Protein AF-0000000085127446 (afdb_homodimer)

Sequence (452 aa):
MQIQPFLLDDGLALGTVYGTLLNQQATVQRLSPQFDSAPYKAAPRAPVLYLKPRNTWARDGAAVAVPADPGEVRVDASIGLVIGRSATRVSEATALDHVAGWLIASDLTLPHENYYRPAIRQRCRDGFCPLGALVRGTGFDAQAATLTVSINGEQVWQRGFADLVRSPARLLADVTEFMTLSPGDVLLLGPGEGAPLARPGDRVVIEVPGLGRLTHSVVAEQGAAAMQIQPFLLDDGLALGTVYGTLLNQQATVQRLSPQFDSAPYKAAPRAPVLYLKPRNTWARDGAAVAVPADPGEVRVDASIGLVIGRSATRVSEATALDHVAGWLIASDLTLPHENYYRPAIRQRCRDGFCPLGALVRGTGFDAQAATLTVSINGEQVWQRGFADLVRSPARLLADVTEFMTLSPGDVLLLGPGEGAPLARPGDRVVIEVPGLGRLTHSVVAEQGAAA

Secondary structure (DSSP, 8-state):
-PPPP-B-TTSPBP--EEEEES-BHHHHHHHHHHHTSTT--S--SS-EEEEE-GGGEE-TTEEEEE-TTT--EEEEEEEEEEE-S-BSS--HHHHGGGEEEEEEEEEEE---S-SS---HHHH-STT-EEB---EESS---GGG-EEEEEETTEEEEEEESTTBSS-HHHHHHHHHTTS-B-TT-EEE----TTPPEE-TT-EEEEEETTTEEEEEEEEE------/-PPPP-B-TTSPBP--EEEEES-BHHHHHHHHHHHTSTT--S--SS-EEEEE-GGGEE-TTEEEEE-TTT--EE--EEEEEEE-S-BSS--HHHHGGGEEEEEEEE--B-----SS---HHHH-STT-EEB---EESS---GGG-EEEEEETTEEEEEEESTTBSS-HHHHHHHHHTTS-B-TT-EEE----TTPPEE-TT-EEEEEETTTEEEEEEEEE------

Foldseek 3Di:
DDDDFDAFPVGFGADKEKAWFPFFPVVCVVCVVVLVDPPRNDDDPATQIDTADPQQEDEFAAEAADEVVVQKKFFQKFKKFFFAAKFALDALVCLCVRTFFMWIKRQIFADDDDRRDDDCVTRHHGNNIYIYHGDGDDPDQQQAKKKWKDKPRHTDDIDHNVRTNAGPSRNSNRVNHVPMDHGNYIYTSHGDPPGDMAGAPIKMWMDIVVHGIGIYGYHHDPPPPD/DDDDFDAFPVGFGADKEKAWFPFFPVVCVVCVVVLVDPPRNDDDPATQMDTADPQQEDEFAAEAADEVVVQKKFFQKFKKFFFAAKFALDALVCLCVRTQFMWIKRQIFDDDDDRRDDDCVTRHHGNNIYIYHGDGDDPDQQQAKKKWKDKPRHTDDIDHNVRTPAGPSRNSNRVNHVPMDHGNYIYTSHGDPPGDMAGAPIKMWMQIVVHGIGIYGYHHDPPPPD

pLDDT: mean 90.89, std 13.37, range [25.84, 98.94]

Organism: Delftia acidovorans (strain DSM 14801 / SPH-1) (NCBI:txid398578)

Structure (mmCIF, N/CA/C/O backbone):
data_AF-0000000085127446-model_v1
#
loop_
_entity.id
_entity.type
_entity.pdbx_description
1 polymer '4-hydroxyphenylacetate degradation bifunctional isomerase/decarboxylase, HpaG1 subunit'
#
loop_
_atom_site.group_PDB
_atom_site.id
_atom_site.type_symbol
_atom_site.label_atom_id
_atom_site.label_alt_id
_atom_site.label_comp_id
_atom_site.label_asym_id
_atom_site.label_entity_id
_atom_site.label_seq_id
_atom_site.pdbx_PDB_ins_code
_atom_site.Cartn_x
_atom_site.Cartn_y
_atom_site.Cartn_z
_atom_site.occupancy
_atom_site.B_iso_or_equiv
_atom_site.auth_seq_id
_atom_site.auth_comp_id
_atom_site.auth_asym_id
_atom_site.auth_atom_id
_atom_site.pdbx_PDB_model_num
ATOM 1 N N . MET A 1 1 ? 8.047 15.164 -15.648 1 55.81 1 MET A N 1
ATOM 2 C CA . MET A 1 1 ? 8.055 13.781 -16.125 1 55.81 1 MET A CA 1
ATOM 3 C C . MET A 1 1 ? 6.898 12.992 -15.531 1 55.81 1 MET A C 1
ATOM 5 O O . MET A 1 1 ? 6.598 13.117 -14.344 1 55.81 1 MET A O 1
ATOM 9 N N . GLN A 1 2 ? 5.988 12.484 -16.359 1 65.06 2 GLN A N 1
ATOM 10 C CA . GLN A 1 2 ? 4.754 11.805 -15.984 1 65.06 2 GLN A CA 1
ATOM 11 C C . GLN A 1 2 ? 5 10.32 -15.734 1 65.06 2 GLN A C 1
ATOM 13 O O . GLN A 1 2 ? 5.93 9.734 -16.297 1 65.06 2 GLN A O 1
ATOM 18 N N . ILE A 1 3 ? 4.348 9.805 -14.727 1 73.62 3 ILE A N 1
ATOM 19 C CA . ILE A 1 3 ? 4.43 8.375 -14.445 1 73.62 3 ILE A CA 1
ATOM 20 C C . ILE A 1 3 ? 3.855 7.59 -15.625 1 73.62 3 ILE A C 1
ATOM 22 O O . ILE A 1 3 ? 2.74 7.859 -16.078 1 73.62 3 ILE A O 1
ATOM 26 N N . GLN A 1 4 ? 4.695 6.75 -16.25 1 82.19 4 GLN A N 1
ATOM 27 C CA . GLN A 1 4 ? 4.195 5.879 -17.312 1 82.19 4 GLN A CA 1
ATOM 28 C C . GLN A 1 4 ? 3.355 4.742 -16.734 1 82.19 4 GLN A C 1
ATOM 30 O O . GLN A 1 4 ? 3.785 4.047 -15.812 1 82.19 4 GLN A O 1
ATOM 35 N N . PRO A 1 5 ? 2.227 4.617 -17.328 1 86.88 5 PRO A N 1
ATOM 36 C CA . PRO A 1 5 ? 1.384 3.523 -16.844 1 86.88 5 PRO A CA 1
ATOM 37 C C . PRO A 1 5 ? 2.004 2.148 -17.078 1 86.88 5 PRO A C 1
ATOM 39 O O . PRO A 1 5 ? 2.74 1.955 -18.047 1 86.88 5 PRO A O 1
ATOM 42 N N . PHE A 1 6 ? 1.769 1.246 -16.141 1 90.75 6 PHE A N 1
ATOM 43 C CA . PHE A 1 6 ? 2.072 -0.166 -16.328 1 90.75 6 PHE A CA 1
ATOM 44 C C . PHE A 1 6 ? 0.926 -0.871 -17.047 1 90.75 6 PHE A C 1
ATOM 46 O O . PHE A 1 6 ? -0.157 -1.034 -16.484 1 90.75 6 PHE A O 1
ATOM 53 N N . LEU A 1 7 ? 1.191 -1.305 -18.219 1 91.75 7 LEU A N 1
ATOM 54 C CA . LEU A 1 7 ? 0.145 -1.927 -19.031 1 91.75 7 LEU A CA 1
ATOM 55 C C . LEU A 1 7 ? 0.306 -3.443 -19.047 1 91.75 7 LEU A C 1
ATOM 57 O O . LEU A 1 7 ? 1.405 -3.951 -19.281 1 91.75 7 LEU A O 1
ATOM 61 N N . LEU A 1 8 ? -0.772 -4.098 -18.781 1 90.44 8 LEU A N 1
ATOM 62 C CA . LEU A 1 8 ? -0.782 -5.535 -19.031 1 90.44 8 LEU A CA 1
ATOM 63 C C . LEU A 1 8 ? -0.752 -5.832 -20.531 1 90.44 8 LEU A C 1
ATOM 65 O O . LEU A 1 8 ? -0.808 -4.91 -21.344 1 90.44 8 LEU A O 1
ATOM 69 N N . ASP A 1 9 ? -0.636 -7.094 -20.812 1 87.94 9 ASP A N 1
ATOM 70 C CA . ASP A 1 9 ? -0.436 -7.492 -22.203 1 87.94 9 ASP A CA 1
ATOM 71 C C . ASP A 1 9 ? -1.621 -7.074 -23.078 1 87.94 9 ASP A C 1
ATOM 73 O O . ASP A 1 9 ? -1.465 -6.828 -24.281 1 87.94 9 ASP A O 1
ATOM 77 N N . ASP A 1 10 ? -2.73 -6.879 -22.531 1 86.25 10 ASP A N 1
ATOM 78 C CA . ASP A 1 10 ? -3.924 -6.547 -23.312 1 86.25 10 ASP A CA 1
ATOM 79 C C . ASP A 1 10 ? -4.164 -5.039 -23.328 1 86.25 10 ASP A C 1
ATOM 81 O O . ASP A 1 10 ? -5.16 -4.57 -23.891 1 86.25 10 ASP A O 1
ATOM 85 N N . GLY A 1 11 ? -3.328 -4.387 -22.641 1 88.5 11 GLY A N 1
ATOM 86 C CA . GLY A 1 11 ? -3.406 -2.934 -22.703 1 88.5 11 GLY A CA 1
ATOM 87 C C . GLY A 1 11 ? -4.055 -2.318 -21.469 1 88.5 11 GLY A C 1
ATOM 88 O O . GLY A 1 11 ? -4.094 -1.094 -21.344 1 88.5 11 GLY A O 1
ATOM 89 N N . LEU A 1 12 ? -4.539 -3.156 -20.609 1 90 12 LEU A N 1
ATOM 90 C CA . LEU A 1 12 ? -5.133 -2.621 -19.391 1 90 12 LEU A CA 1
ATOM 91 C C . LEU A 1 12 ? -4.055 -2.062 -18.469 1 90 12 LEU A C 1
ATOM 93 O O . LEU A 1 12 ? -3.062 -2.736 -18.188 1 90 12 LEU A O 1
ATOM 97 N N . ALA A 1 13 ? -4.32 -0.822 -18.047 1 92.75 13 ALA A N 1
ATOM 98 C CA . ALA A 1 13 ? -3.4 -0.21 -17.094 1 92.75 13 ALA A CA 1
ATOM 99 C C . ALA A 1 13 ? -3.629 -0.755 -15.688 1 92.75 13 ALA A C 1
ATOM 101 O O . ALA A 1 13 ? -4.762 -0.789 -15.203 1 92.75 13 ALA A O 1
ATOM 102 N N . LEU A 1 14 ? -2.525 -1.101 -15.094 1 94.06 14 LEU A N 1
ATOM 103 C CA . LEU A 1 14 ? -2.627 -1.613 -13.734 1 94.06 14 LEU A CA 1
ATOM 104 C C . LEU A 1 14 ? -2.877 -0.48 -12.742 1 94.06 14 LEU A C 1
ATOM 106 O O . LEU A 1 14 ? -2.377 0.632 -12.922 1 94.06 14 LEU A O 1
ATOM 110 N N . GLY A 1 15 ? -3.699 -0.785 -11.82 1 92.56 15 GLY A N 1
ATOM 111 C CA . GLY A 1 15 ? -3.855 0.059 -10.641 1 92.56 15 GLY A CA 1
ATOM 112 C C . GLY A 1 15 ? -3.076 -0.44 -9.438 1 92.56 15 GLY A C 1
ATOM 113 O O . GLY A 1 15 ? -1.888 -0.75 -9.555 1 92.56 15 GLY A O 1
ATOM 114 N N . THR A 1 16 ? -3.734 -0.628 -8.352 1 94.12 16 THR A N 1
ATOM 115 C CA . THR A 1 16 ? -3.094 -1.15 -7.152 1 94.12 16 THR A CA 1
ATOM 116 C C . THR A 1 16 ? -3.24 -2.668 -7.078 1 94.12 16 THR A C 1
ATOM 118 O O . THR A 1 16 ? -4.277 -3.215 -7.453 1 94.12 16 THR A O 1
ATOM 121 N N . VAL A 1 17 ? -2.174 -3.328 -6.648 1 9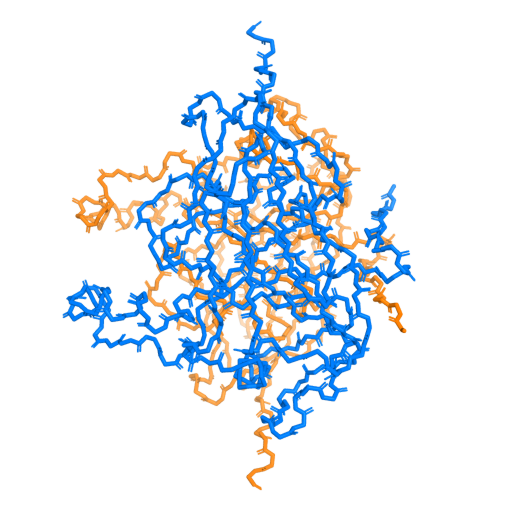7.75 17 VAL A N 1
ATOM 122 C CA . VAL A 1 17 ? -2.252 -4.758 -6.363 1 97.75 17 VAL A CA 1
ATOM 123 C C . VAL A 1 17 ? -2.428 -4.973 -4.859 1 97.75 17 VAL A C 1
ATOM 125 O O . VAL A 1 17 ? -1.6 -4.531 -4.062 1 97.75 17 VAL A O 1
ATOM 128 N N . TYR A 1 18 ? -3.523 -5.633 -4.535 1 97.44 18 TYR A N 1
ATOM 129 C CA . TYR A 1 18 ? -3.838 -5.977 -3.15 1 97.44 18 TYR A CA 1
ATOM 130 C C . TYR A 1 18 ? -3.588 -7.453 -2.885 1 97.44 18 TYR A C 1
ATOM 132 O O . TYR A 1 18 ? -4.066 -8.312 -3.627 1 97.44 18 TYR A O 1
ATOM 140 N N . GLY A 1 19 ? -2.824 -7.695 -1.856 1 96 19 GLY A N 1
ATOM 141 C CA . GLY A 1 19 ? -2.703 -9.062 -1.367 1 96 19 GLY A CA 1
ATOM 142 C C . GLY A 1 19 ? -3.623 -9.359 -0.199 1 96 19 GLY A C 1
ATOM 143 O O . GLY A 1 19 ? -4.008 -8.453 0.543 1 96 19 GLY A O 1
ATOM 144 N N . THR A 1 20 ? -3.959 -10.633 -0.063 1 94.69 20 THR A N 1
ATOM 145 C CA . THR A 1 20 ? -4.797 -11.094 1.039 1 94.69 20 THR A CA 1
ATOM 146 C C . THR A 1 20 ? -4.074 -12.164 1.856 1 94.69 20 THR A C 1
ATOM 148 O O . THR A 1 20 ? -3.658 -13.188 1.315 1 94.69 20 THR A O 1
ATOM 151 N N . LEU A 1 21 ? -4 -11.891 3.143 1 91.38 21 LEU A N 1
ATOM 152 C CA . LEU A 1 21 ? -3.398 -12.867 4.039 1 91.38 21 LEU A CA 1
ATOM 153 C C . LEU A 1 21 ? -4.469 -13.734 4.695 1 91.38 21 LEU A C 1
ATOM 155 O O . LEU A 1 21 ? -5.629 -13.32 4.793 1 91.38 21 LEU A O 1
ATOM 159 N N . LEU A 1 22 ? -4.043 -14.938 5.074 1 90.44 22 LEU A N 1
ATOM 160 C CA . LEU A 1 22 ? -4.875 -15.836 5.875 1 90.44 22 LEU A CA 1
ATOM 161 C C . LEU A 1 22 ? -6.156 -16.188 5.133 1 90.44 22 LEU A C 1
ATOM 163 O O . LEU A 1 22 ? -7.23 -16.266 5.738 1 90.44 22 LEU A O 1
ATOM 167 N N . ASN A 1 23 ? -6.066 -16.312 3.809 1 94.5 23 ASN A N 1
ATOM 168 C CA . ASN A 1 23 ? -7.234 -16.703 3.027 1 94.5 23 ASN A CA 1
ATOM 169 C C . ASN A 1 23 ? -7.188 -18.188 2.643 1 94.5 23 ASN A C 1
ATOM 171 O O . ASN A 1 23 ? -7.742 -18.578 1.615 1 94.5 23 ASN A O 1
ATOM 175 N N . GLN A 1 24 ? -6.41 -18.938 3.291 1 93.75 24 GLN A N 1
ATOM 176 C CA . GLN A 1 24 ? -6.371 -20.391 3.15 1 93.75 24 GLN A CA 1
ATOM 177 C C . GLN A 1 24 ? -6.73 -21.078 4.461 1 93.75 24 GLN A C 1
ATOM 179 O O . GLN A 1 24 ? -6.098 -20.828 5.492 1 93.75 24 GLN A O 1
ATOM 184 N N . GLN A 1 25 ? -7.66 -21.922 4.383 1 92.25 25 GLN A N 1
ATOM 185 C CA . GLN A 1 25 ? -8.164 -22.578 5.582 1 92.25 25 GLN A CA 1
ATOM 186 C C . GLN A 1 25 ? -7.055 -23.328 6.312 1 92.25 25 GLN A C 1
ATOM 188 O O . GLN A 1 25 ? -6.957 -23.266 7.539 1 92.25 25 GLN A O 1
ATOM 193 N N . ALA A 1 26 ? -6.273 -24 5.566 1 88.56 26 ALA A N 1
ATOM 194 C CA . ALA A 1 26 ? -5.18 -24.75 6.168 1 88.56 26 ALA A CA 1
ATOM 195 C C . ALA A 1 26 ? -4.25 -23.828 6.957 1 88.56 26 ALA A C 1
ATOM 197 O O . ALA A 1 26 ? -3.793 -24.188 8.047 1 88.56 26 ALA A O 1
ATOM 198 N N . THR A 1 27 ? -3.967 -22.656 6.406 1 86.19 27 THR A N 1
ATOM 199 C CA . THR A 1 27 ? -3.105 -21.688 7.078 1 86.19 27 THR A CA 1
ATOM 200 C C . THR A 1 27 ? -3.75 -21.203 8.367 1 86.19 27 THR A C 1
ATOM 202 O O . THR A 1 27 ? -3.092 -21.125 9.406 1 86.19 27 THR A O 1
ATOM 205 N N . VAL A 1 28 ? -4.977 -20.844 8.281 1 84.94 28 VAL A N 1
ATOM 206 C CA . VAL A 1 28 ? -5.707 -20.344 9.438 1 84.94 28 VAL A CA 1
ATOM 207 C C . VAL A 1 28 ? -5.742 -21.406 10.531 1 84.94 28 VAL A C 1
ATOM 209 O O . VAL A 1 28 ? -5.535 -21.109 11.711 1 84.94 28 VAL A O 1
ATOM 212 N N . GLN A 1 29 ? -5.969 -22.641 10.109 1 84.69 29 GLN A N 1
ATOM 213 C CA . GLN A 1 29 ? -6.016 -23.75 11.055 1 84.69 29 GLN A CA 1
ATOM 214 C C . GLN A 1 29 ? -4.664 -23.953 11.734 1 84.69 29 GLN A C 1
ATOM 216 O O . GLN A 1 29 ? -4.598 -24.156 12.945 1 84.69 29 GLN A O 1
ATOM 221 N N . ARG A 1 30 ? -3.67 -23.859 10.992 1 82.5 30 ARG A N 1
ATOM 222 C CA . ARG A 1 30 ? -2.32 -24.031 11.516 1 82.5 30 ARG A CA 1
ATOM 223 C C . ARG A 1 30 ? -1.979 -22.938 12.531 1 82.5 30 ARG A C 1
ATOM 225 O O . ARG A 1 30 ? -1.354 -23.219 13.555 1 82.5 30 ARG A O 1
ATOM 232 N N . LEU A 1 31 ? -2.434 -21.75 12.258 1 78 31 LEU A N 1
ATOM 233 C CA . LEU A 1 31 ? -2.062 -20.609 13.078 1 78 31 LEU A CA 1
ATOM 234 C C . LEU A 1 31 ? -3.07 -20.391 14.203 1 78 31 LEU A C 1
ATOM 236 O O . LEU A 1 31 ? -2.861 -19.547 15.078 1 78 31 LEU A O 1
ATOM 240 N N . SER A 1 32 ? -4.078 -21.078 14.164 1 73.5 32 SER A N 1
ATOM 241 C CA . SER A 1 32 ? -5.191 -20.891 15.086 1 73.5 32 SER A CA 1
ATOM 242 C C . SER A 1 32 ? -4.711 -20.859 16.531 1 73.5 32 SER A C 1
ATOM 244 O O . SER A 1 32 ? -5.176 -20.031 17.328 1 73.5 32 SER A O 1
ATOM 246 N N . PRO A 1 33 ? -3.783 -21.703 16.906 1 68.25 33 PRO A N 1
ATOM 247 C CA . PRO A 1 33 ? -3.34 -21.625 18.297 1 68.25 33 PRO A CA 1
ATOM 248 C C . PRO A 1 33 ? -2.699 -20.281 18.641 1 68.25 33 PRO A C 1
ATOM 250 O O . PRO A 1 33 ? -2.736 -19.844 19.797 1 68.25 33 PRO A O 1
ATOM 253 N N . GLN A 1 34 ? -2.189 -19.641 17.656 1 63.84 34 GLN A N 1
ATOM 254 C CA . GLN A 1 34 ? -1.502 -18.375 17.844 1 63.84 34 GLN A CA 1
ATOM 255 C C . GLN A 1 34 ? -2.496 -17.219 17.922 1 63.84 34 GLN A C 1
ATOM 257 O O . GLN A 1 34 ? -2.188 -16.156 18.484 1 63.84 34 GLN A O 1
ATOM 262 N N . PHE A 1 35 ? -3.6 -17.438 17.328 1 60.72 35 PHE A N 1
ATOM 263 C CA . PHE A 1 35 ? -4.637 -16.422 17.375 1 60.72 35 PHE A CA 1
ATOM 264 C C . PHE A 1 35 ? -5.219 -16.297 18.781 1 60.72 35 PHE A C 1
ATOM 266 O O . PHE A 1 35 ? -5.699 -15.227 19.172 1 60.72 35 PHE A O 1
ATOM 273 N N . ASP A 1 36 ? -5.207 -17.297 19.422 1 54.5 36 ASP A N 1
ATOM 274 C CA . ASP A 1 36 ? -5.781 -17.359 20.766 1 54.5 36 ASP A CA 1
ATOM 275 C C . ASP A 1 36 ? -4.859 -16.703 21.797 1 54.5 36 ASP A C 1
ATOM 277 O O . ASP A 1 36 ? -5.246 -16.5 22.938 1 54.5 36 ASP A O 1
ATOM 281 N N . SER A 1 37 ? -3.803 -16.375 21.281 1 50.84 37 SER A N 1
ATOM 282 C CA . SER A 1 37 ? -2.914 -15.688 22.219 1 50.84 37 SER A CA 1
ATOM 283 C C . SER A 1 37 ? -2.889 -14.188 21.953 1 50.84 37 SER A C 1
ATOM 285 O O . SER A 1 37 ? -3.143 -13.742 20.828 1 50.84 37 SER A O 1
ATOM 287 N N . ALA A 1 38 ? -2.947 -13.328 23.016 1 49.53 38 ALA A N 1
ATOM 288 C CA . ALA A 1 38 ? -2.807 -11.883 22.859 1 49.53 38 ALA A CA 1
ATOM 289 C C . ALA A 1 38 ? -1.77 -11.539 21.797 1 49.53 38 ALA A C 1
ATOM 291 O O . ALA A 1 38 ? -0.79 -12.266 21.625 1 49.53 38 ALA A O 1
ATOM 292 N N . PRO A 1 39 ? -1.969 -10.648 21 1 47.19 39 PRO A N 1
ATOM 293 C CA . PRO A 1 39 ? -3.035 -9.641 20.984 1 47.19 39 PRO A CA 1
ATOM 294 C C . PRO A 1 39 ? -4.219 -10.055 20.109 1 47.19 39 PRO A C 1
ATOM 296 O O . PRO A 1 39 ? -5.219 -9.336 20.031 1 47.19 39 PRO A O 1
ATOM 299 N N . TYR A 1 40 ? -4.086 -11.227 19.5 1 51.5 40 TYR A N 1
ATOM 300 C CA . TYR A 1 40 ? -5.191 -11.57 18.609 1 51.5 40 TYR A CA 1
ATOM 301 C C . TYR A 1 40 ? -6.18 -12.508 19.297 1 51.5 40 TYR A C 1
ATOM 303 O O . TYR A 1 40 ? -5.777 -13.422 20.016 1 51.5 40 TYR A O 1
ATOM 311 N N . LYS A 1 41 ? -7.438 -12.172 19.703 1 51.75 41 LYS A N 1
ATOM 312 C CA . LYS A 1 41 ? -8.391 -13.023 20.422 1 51.75 41 LYS A CA 1
ATOM 313 C C . LYS A 1 41 ? -9.227 -13.844 19.438 1 51.75 41 LYS A C 1
ATOM 315 O O . LYS A 1 41 ? -9.914 -14.781 19.844 1 51.75 41 LYS A O 1
ATOM 320 N N . ALA A 1 42 ? -9.25 -13.594 18.297 1 56.62 42 ALA A N 1
ATOM 321 C CA . ALA A 1 42 ? -10.039 -14.32 17.312 1 56.62 42 ALA A CA 1
ATOM 322 C C . ALA A 1 42 ? -9.477 -14.148 15.898 1 56.62 42 ALA A C 1
ATOM 324 O O . ALA A 1 42 ? -8.695 -13.227 15.656 1 56.62 42 ALA A O 1
ATOM 325 N N . ALA A 1 43 ? -9.727 -15.164 15.086 1 61.22 43 ALA A N 1
ATOM 326 C CA . ALA A 1 43 ? -9.414 -14.992 13.672 1 61.22 43 ALA A CA 1
ATOM 327 C C . ALA A 1 43 ? -10.023 -13.703 13.125 1 61.22 43 ALA A C 1
ATOM 329 O O . ALA A 1 43 ? -11.109 -13.297 13.539 1 61.22 43 ALA A O 1
ATOM 330 N N . PRO A 1 44 ? -9.234 -13.117 12.266 1 66.69 44 PRO A N 1
ATOM 331 C CA . PRO A 1 44 ? -9.734 -11.844 11.734 1 66.69 44 PRO A CA 1
ATOM 332 C C . PRO A 1 44 ? -11.086 -11.984 11.047 1 66.69 44 PRO A C 1
ATOM 334 O O . PRO A 1 44 ? -11.289 -12.914 10.25 1 66.69 44 PRO A O 1
ATOM 337 N N . ARG A 1 45 ? -11.992 -11.219 11.43 1 74.25 45 ARG A N 1
ATOM 338 C CA . ARG A 1 45 ? -13.32 -11.195 10.836 1 74.25 45 ARG A CA 1
ATOM 339 C C . ARG A 1 45 ? -13.297 -10.547 9.461 1 74.25 45 ARG A C 1
ATOM 341 O O . ARG A 1 45 ? -14.016 -10.969 8.547 1 74.25 45 ARG A O 1
ATOM 348 N N . ALA A 1 46 ? -12.414 -9.648 9.273 1 84.69 46 ALA A N 1
ATOM 349 C CA . ALA A 1 46 ? -12.273 -8.953 7.992 1 84.69 46 ALA A CA 1
ATOM 350 C C . ALA A 1 46 ? -11.016 -9.406 7.258 1 84.69 46 ALA A C 1
ATOM 352 O O . ALA A 1 46 ? -10.078 -9.922 7.875 1 84.69 46 ALA A O 1
ATOM 353 N N . PRO A 1 47 ? -11.055 -9.234 5.922 1 91.81 47 PRO A N 1
ATOM 354 C CA . PRO A 1 47 ? -9.852 -9.602 5.168 1 91.81 47 PRO A CA 1
ATOM 355 C C . PRO A 1 47 ? -8.609 -8.859 5.645 1 91.81 47 PRO A C 1
ATOM 357 O O . PRO A 1 47 ? -8.68 -7.664 5.949 1 91.81 47 PRO A O 1
ATOM 360 N N . VAL A 1 48 ? -7.566 -9.57 5.805 1 90.44 48 VAL A N 1
ATOM 361 C CA . VAL A 1 48 ? -6.266 -8.992 6.109 1 90.44 48 VAL A CA 1
ATOM 362 C C . VAL A 1 48 ? -5.512 -8.703 4.812 1 90.44 48 VAL A C 1
ATOM 364 O O . VAL A 1 48 ? -5.074 -9.625 4.125 1 90.44 48 VAL A O 1
ATOM 367 N N . LEU A 1 49 ? -5.324 -7.414 4.551 1 93.38 49 LEU A N 1
ATOM 368 C CA . LEU A 1 49 ? -4.812 -7.02 3.24 1 93.38 49 LEU A CA 1
ATOM 369 C C . LEU A 1 49 ? -3.432 -6.387 3.363 1 93.38 49 LEU A C 1
ATOM 371 O O . LEU A 1 49 ? -3.059 -5.902 4.438 1 93.38 49 LEU A O 1
ATOM 375 N N . TYR A 1 50 ? -2.693 -6.438 2.385 1 92.75 50 TYR A N 1
ATOM 376 C CA . TYR A 1 50 ? -1.496 -5.641 2.146 1 92.75 50 TYR A CA 1
ATOM 377 C C . TYR A 1 50 ? -1.423 -5.184 0.694 1 92.75 50 TYR A C 1
ATOM 379 O O . TYR A 1 50 ? -2.248 -5.586 -0.13 1 92.75 50 TYR A O 1
ATOM 387 N N . LEU A 1 51 ? -0.498 -4.297 0.435 1 95 51 LEU A N 1
ATOM 388 C CA . LEU A 1 51 ? -0.423 -3.729 -0.907 1 95 51 LEU A CA 1
ATOM 389 C C . LEU A 1 51 ? 0.948 -3.979 -1.526 1 95 51 LEU A C 1
ATOM 391 O O . LEU A 1 51 ? 1.955 -4.023 -0.816 1 95 51 LEU A O 1
ATOM 395 N N . LYS A 1 52 ? 0.958 -4.164 -2.836 1 96.38 52 LYS A N 1
ATOM 396 C CA . LYS A 1 52 ? 2.152 -4.18 -3.676 1 96.38 52 LYS A CA 1
ATOM 397 C C . LYS A 1 52 ? 2.188 -2.971 -4.605 1 96.38 52 LYS A C 1
ATOM 399 O O . LYS A 1 52 ? 1.474 -2.936 -5.613 1 96.38 52 LYS A O 1
ATOM 404 N N . PRO A 1 53 ? 3.037 -2.016 -4.258 1 95.94 53 PRO A N 1
ATOM 405 C CA . PRO A 1 53 ? 3.059 -0.793 -5.066 1 95.94 53 PRO A CA 1
ATOM 406 C C . PRO A 1 53 ? 3.734 -0.991 -6.418 1 95.94 53 PRO A C 1
ATOM 408 O O . PRO A 1 53 ? 4.266 -2.068 -6.695 1 95.94 53 PRO A O 1
ATOM 411 N N . ARG A 1 54 ? 3.754 -0.014 -7.211 1 94.94 54 ARG A N 1
ATOM 412 C CA . ARG A 1 54 ? 4.121 -0.049 -8.625 1 94.94 54 ARG A CA 1
ATOM 413 C C . ARG A 1 54 ? 5.547 -0.565 -8.805 1 94.94 54 ARG A C 1
ATOM 415 O O . ARG A 1 54 ? 5.832 -1.294 -9.758 1 94.94 54 ARG A O 1
ATOM 422 N N . ASN A 1 55 ? 6.43 -0.18 -7.93 1 96 55 ASN A N 1
ATOM 423 C CA . ASN A 1 55 ? 7.824 -0.575 -8.078 1 96 55 ASN A CA 1
ATOM 424 C C . ASN A 1 55 ? 7.988 -2.092 -8.031 1 96 55 ASN A C 1
ATOM 426 O O . ASN A 1 55 ? 9.008 -2.625 -8.461 1 96 55 ASN A O 1
ATOM 430 N N . THR A 1 56 ? 6.996 -2.766 -7.484 1 98.06 56 THR A N 1
ATOM 431 C CA . THR A 1 56 ? 7.105 -4.211 -7.328 1 98.06 56 THR A CA 1
ATOM 432 C C . THR A 1 56 ? 6.688 -4.93 -8.609 1 98.06 56 THR A C 1
ATOM 434 O O . THR A 1 56 ? 7.012 -6.105 -8.797 1 98.06 56 THR A O 1
ATOM 437 N N . TRP A 1 57 ? 5.922 -4.336 -9.445 1 98 57 TRP A N 1
ATOM 438 C CA . TRP A 1 57 ? 5.305 -4.984 -10.594 1 98 57 TRP A CA 1
ATOM 439 C C . TRP A 1 57 ? 6.352 -5.34 -11.648 1 98 57 TRP A C 1
ATOM 441 O O . TRP A 1 57 ? 7.223 -4.523 -11.961 1 98 57 TRP A O 1
ATOM 451 N N . ALA A 1 58 ? 6.277 -6.5 -12.125 1 97.88 58 ALA A N 1
ATOM 452 C CA . ALA A 1 58 ? 7.191 -6.953 -13.164 1 97.88 58 ALA A CA 1
ATOM 453 C C . ALA A 1 58 ? 6.461 -7.785 -14.219 1 97.88 58 ALA A C 1
ATOM 455 O O . ALA A 1 58 ? 5.449 -8.422 -13.914 1 97.88 58 ALA A O 1
ATOM 456 N N . ARG A 1 59 ? 6.973 -7.738 -15.375 1 96.19 59 ARG A N 1
ATOM 457 C CA . ARG A 1 59 ? 6.371 -8.469 -16.484 1 96.19 59 ARG A CA 1
ATOM 458 C C . ARG A 1 59 ? 6.848 -9.914 -16.516 1 96.19 59 ARG A C 1
ATOM 460 O O . ARG A 1 59 ? 7.84 -10.258 -15.867 1 96.19 59 ARG A O 1
ATOM 467 N N . ASP A 1 60 ? 6.086 -10.695 -17.281 1 97.75 60 ASP A N 1
ATOM 468 C CA . ASP A 1 60 ? 6.5 -12.062 -17.547 1 97.75 60 ASP A CA 1
ATOM 469 C C . ASP A 1 60 ? 7.918 -12.109 -18.109 1 97.75 60 ASP A C 1
ATOM 471 O O . ASP A 1 60 ? 8.25 -11.352 -19.031 1 97.75 60 ASP A O 1
ATOM 475 N N . GLY A 1 61 ? 8.734 -12.906 -17.547 1 98.19 61 GLY A N 1
ATOM 476 C CA . GLY A 1 61 ? 10.102 -13.078 -18.031 1 98.19 61 GLY A CA 1
ATOM 477 C C . GLY A 1 61 ? 11.102 -12.203 -17.312 1 98.19 61 GLY A C 1
ATOM 478 O O . GLY A 1 61 ? 12.305 -12.281 -17.562 1 98.19 61 GLY A O 1
ATOM 479 N N . ALA A 1 62 ? 10.672 -11.43 -16.359 1 98.25 62 ALA A N 1
ATOM 480 C CA . ALA A 1 62 ? 11.539 -10.453 -15.703 1 98.25 62 ALA A CA 1
ATOM 481 C C . ALA A 1 62 ? 12.602 -11.148 -14.852 1 98.25 62 ALA A C 1
ATOM 483 O O . ALA A 1 62 ? 12.398 -12.281 -14.406 1 98.25 62 ALA A O 1
ATOM 484 N N . ALA A 1 63 ? 13.734 -10.508 -14.68 1 98.44 63 ALA A N 1
ATOM 485 C CA . ALA A 1 63 ? 14.719 -10.867 -13.664 1 98.44 63 ALA A CA 1
ATOM 486 C C . ALA A 1 63 ? 14.492 -10.094 -12.375 1 98.44 63 ALA A C 1
ATOM 488 O O . ALA A 1 63 ? 14.438 -8.859 -12.383 1 98.44 63 ALA A O 1
ATOM 489 N N . VAL A 1 64 ? 14.281 -10.773 -11.312 1 98.12 64 VAL A N 1
ATOM 490 C CA . VAL A 1 64 ? 14.008 -10.148 -10.023 1 98.12 64 VAL A CA 1
ATOM 491 C C . VAL A 1 64 ? 15.266 -10.188 -9.156 1 98.12 64 VAL A C 1
ATOM 493 O O . VAL A 1 64 ? 15.828 -11.266 -8.914 1 98.12 64 VAL A O 1
ATOM 496 N N . ALA A 1 65 ? 15.656 -9.062 -8.633 1 97.38 65 ALA A N 1
ATOM 497 C CA . ALA A 1 65 ? 16.875 -8.961 -7.836 1 97.38 65 ALA A CA 1
ATOM 498 C C . ALA A 1 65 ? 16.594 -9.203 -6.355 1 97.38 65 ALA A C 1
ATOM 500 O O . ALA A 1 65 ? 15.641 -8.641 -5.801 1 97.38 65 ALA A O 1
ATOM 501 N N . VAL A 1 66 ? 17.391 -10 -5.758 1 96.88 66 VAL A N 1
ATOM 502 C CA . VAL A 1 66 ? 17.266 -10.32 -4.34 1 96.88 66 VAL A CA 1
ATOM 503 C C . VAL A 1 66 ? 18.531 -9.891 -3.6 1 96.88 66 VAL A C 1
ATOM 505 O O . VAL A 1 66 ? 19.641 -10.062 -4.109 1 96.88 66 VAL A O 1
ATOM 508 N N . PRO A 1 67 ? 18.328 -9.289 -2.424 1 94.5 67 PRO A N 1
ATOM 509 C CA . PRO A 1 67 ? 19.516 -8.906 -1.659 1 94.5 67 PRO A CA 1
ATOM 510 C C . PRO A 1 67 ? 20.328 -10.109 -1.189 1 94.5 67 PRO A C 1
ATOM 512 O O . PRO A 1 67 ? 19.812 -11.227 -1.117 1 94.5 67 PRO A O 1
ATOM 515 N N . ALA A 1 68 ? 21.609 -9.844 -0.896 1 93 68 ALA A N 1
ATOM 516 C CA . ALA A 1 68 ? 22.531 -10.906 -0.472 1 93 68 ALA A CA 1
ATOM 517 C C . ALA A 1 68 ? 22.047 -11.555 0.821 1 93 68 ALA A C 1
ATOM 519 O O . ALA A 1 68 ? 22.25 -12.758 1.032 1 93 68 ALA A O 1
ATOM 520 N N . ASP A 1 69 ? 21.516 -10.711 1.668 1 90.31 69 ASP A N 1
ATOM 521 C CA . ASP A 1 69 ? 20.922 -11.211 2.898 1 90.31 69 ASP A CA 1
ATOM 522 C C . ASP A 1 69 ? 19.406 -11.047 2.871 1 90.31 69 ASP A C 1
ATOM 524 O O . ASP A 1 69 ? 18.891 -9.93 2.902 1 90.31 69 ASP A O 1
ATOM 528 N N . PRO A 1 70 ? 18.594 -12.086 2.672 1 91.94 70 PRO A N 1
ATOM 529 C CA . PRO A 1 70 ? 18.938 -13.477 2.977 1 91.94 70 PRO A CA 1
ATOM 530 C C . PRO A 1 70 ? 19.391 -14.258 1.743 1 91.94 70 PRO A C 1
ATOM 532 O O . PRO A 1 70 ? 19.734 -15.438 1.846 1 91.94 70 PRO A O 1
ATOM 535 N N . GLY A 1 71 ? 19.359 -13.758 0.652 1 93.88 71 GLY A N 1
ATOM 536 C CA . GLY A 1 71 ? 19.812 -14.406 -0.568 1 93.88 71 GLY A CA 1
ATOM 537 C C . GLY A 1 71 ? 18.797 -15.367 -1.147 1 93.88 71 GLY A C 1
ATOM 538 O O . GLY A 1 71 ? 19.156 -16.281 -1.891 1 93.88 71 GLY A O 1
ATOM 539 N N . GLU A 1 72 ? 17.672 -15.25 -0.713 1 97.06 72 GLU A N 1
ATOM 540 C CA . GLU A 1 72 ? 16.562 -16.062 -1.209 1 97.06 72 GLU A CA 1
ATOM 541 C C . GLU A 1 72 ? 15.242 -15.305 -1.123 1 97.06 72 GLU A C 1
ATOM 543 O O . GLU A 1 72 ? 15.141 -14.305 -0.414 1 97.06 72 GLU A O 1
ATOM 548 N N . VAL A 1 73 ? 14.273 -15.727 -1.913 1 97.81 73 VAL A N 1
ATOM 549 C CA . VAL A 1 73 ? 12.953 -15.109 -1.944 1 97.81 73 VAL A CA 1
ATOM 550 C C . VAL A 1 73 ? 11.875 -16.203 -1.942 1 97.81 73 VAL A C 1
ATOM 552 O O . VAL A 1 73 ? 12.047 -17.25 -2.572 1 97.81 73 VAL A O 1
ATOM 555 N N . ARG A 1 74 ? 10.922 -16.016 -1.167 1 97.75 74 ARG A N 1
ATOM 556 C CA . ARG A 1 74 ? 9.781 -16.922 -1.159 1 97.75 74 ARG A CA 1
ATOM 557 C C . ARG A 1 74 ? 8.836 -16.625 -2.32 1 97.75 74 ARG A C 1
ATOM 559 O O . ARG A 1 74 ? 8.484 -15.469 -2.566 1 97.75 74 ARG A O 1
ATOM 566 N N . VAL A 1 75 ? 8.438 -17.641 -2.996 1 98.5 75 VAL A N 1
ATOM 567 C CA . VAL A 1 75 ? 7.543 -17.516 -4.141 1 98.5 75 VAL A CA 1
ATOM 568 C C . VAL A 1 75 ? 6.105 -17.797 -3.705 1 98.5 75 VAL A C 1
ATOM 570 O O . VAL A 1 75 ? 5.637 -18.938 -3.799 1 98.5 75 VAL A O 1
ATOM 573 N N . ASP A 1 76 ? 5.434 -16.781 -3.289 1 97.31 76 ASP A N 1
ATOM 574 C CA . ASP A 1 76 ? 4.016 -16.891 -2.959 1 97.31 76 ASP A CA 1
ATOM 575 C C . ASP A 1 76 ? 3.15 -16.766 -4.211 1 97.31 76 ASP A C 1
ATOM 577 O O . ASP A 1 76 ? 2.482 -15.742 -4.414 1 97.31 76 ASP A O 1
ATOM 581 N N . ALA A 1 77 ? 3.127 -17.828 -4.934 1 98.56 77 ALA A N 1
ATOM 582 C CA . ALA A 1 77 ? 2.365 -17.844 -6.18 1 98.56 77 ALA A CA 1
ATOM 583 C C . ALA A 1 77 ? 0.864 -17.859 -5.902 1 98.56 77 ALA A C 1
ATOM 585 O O . ALA A 1 77 ? 0.396 -18.578 -5.016 1 98.56 77 ALA A O 1
ATOM 586 N N . SER A 1 78 ? 0.121 -17.078 -6.684 1 98.5 78 SER A N 1
ATOM 587 C CA . SER A 1 78 ? -1.315 -16.938 -6.457 1 98.5 78 SER A CA 1
ATOM 588 C C . SER A 1 78 ? -2.049 -16.578 -7.746 1 98.5 78 SER A C 1
ATOM 590 O O . SER A 1 78 ? -1.433 -16.484 -8.805 1 98.5 78 SER A O 1
ATOM 592 N N . ILE A 1 79 ? -3.344 -16.547 -7.609 1 98.69 79 ILE A N 1
ATOM 593 C CA . ILE A 1 79 ? -4.238 -16.047 -8.648 1 98.69 79 ILE A CA 1
ATOM 594 C C . ILE A 1 79 ? -4.855 -14.719 -8.219 1 98.69 79 ILE A C 1
ATOM 596 O O . ILE A 1 79 ? -5.184 -14.531 -7.043 1 98.69 79 ILE A O 1
ATOM 600 N N . GLY A 1 80 ? -4.941 -13.82 -9.125 1 98.38 80 GLY A N 1
ATOM 601 C CA . GLY A 1 80 ? -5.57 -12.547 -8.844 1 98.38 80 GLY A CA 1
ATOM 602 C C . GLY A 1 80 ? -6.754 -12.25 -9.75 1 98.38 80 GLY A C 1
ATOM 603 O O . GLY A 1 80 ? -6.727 -12.57 -10.938 1 98.38 80 GLY A O 1
ATOM 604 N N . LEU A 1 81 ? -7.801 -11.703 -9.211 1 98 81 LEU A N 1
ATOM 605 C CA . LEU A 1 81 ? -8.852 -11.141 -10.047 1 98 81 LEU A CA 1
ATOM 606 C C . LEU A 1 81 ? -8.562 -9.68 -10.375 1 98 81 LEU A C 1
ATOM 608 O O . LEU A 1 81 ? -8.031 -8.938 -9.539 1 98 81 LEU A O 1
ATOM 612 N N . VAL A 1 82 ? -8.797 -9.281 -11.586 1 97.56 82 VAL A N 1
ATOM 613 C CA . VAL A 1 82 ? -8.562 -7.93 -12.086 1 97.56 82 VAL A CA 1
ATOM 614 C C . VAL A 1 82 ? -9.898 -7.195 -12.227 1 97.56 82 VAL A C 1
ATOM 616 O O . VAL A 1 82 ? -10.82 -7.695 -12.867 1 97.56 82 VAL A O 1
ATOM 619 N N . ILE A 1 83 ? -9.953 -6.027 -11.625 1 97.06 83 ILE A N 1
ATOM 620 C CA . ILE A 1 83 ? -11.188 -5.254 -11.625 1 97.06 83 ILE A CA 1
ATOM 621 C C . ILE A 1 83 ? -11.391 -4.598 -12.992 1 97.06 83 ILE A C 1
ATOM 623 O O . ILE A 1 83 ? -10.477 -3.971 -13.523 1 97.06 83 ILE A O 1
ATOM 627 N N . GLY A 1 84 ? -12.578 -4.75 -13.492 1 95.81 84 GLY A N 1
ATOM 628 C CA . GLY A 1 84 ? -12.922 -4.172 -14.781 1 95.81 84 GLY A CA 1
ATOM 629 C C . GLY A 1 84 ? -13.93 -3.043 -14.68 1 95.81 84 GLY A C 1
ATOM 630 O O . GLY A 1 84 ? -14.016 -2.203 -15.578 1 95.81 84 GLY A O 1
ATOM 631 N N . ARG A 1 85 ? -14.711 -3.125 -13.672 1 95.31 85 ARG A N 1
ATOM 632 C CA . ARG A 1 85 ? -15.68 -2.092 -13.312 1 95.31 85 ARG A CA 1
ATOM 633 C C . ARG A 1 85 ? -15.562 -1.714 -11.844 1 95.31 85 ARG A C 1
ATOM 635 O O . ARG A 1 85 ? -15.383 -2.582 -10.984 1 95.31 85 ARG A O 1
ATOM 642 N N . SER A 1 86 ? -15.727 -0.387 -11.664 1 96.25 86 SER A N 1
ATOM 643 C CA . SER A 1 86 ? -15.609 0.081 -10.289 1 96.25 86 SER A CA 1
ATOM 644 C C . SER A 1 86 ? -16.516 -0.711 -9.352 1 96.25 86 SER A C 1
ATOM 646 O O . SER A 1 86 ? -17.672 -0.984 -9.688 1 96.25 86 SER A O 1
ATOM 648 N N . ALA A 1 87 ? -15.969 -1.142 -8.242 1 97.25 87 ALA A N 1
ATOM 649 C CA . ALA A 1 87 ? -16.688 -1.937 -7.254 1 97.25 87 ALA A CA 1
ATOM 650 C C . ALA A 1 87 ? -16.719 -1.237 -5.898 1 97.25 87 ALA A C 1
ATOM 652 O O . ALA A 1 87 ? -15.672 -1.019 -5.285 1 97.25 87 ALA A O 1
ATOM 653 N N . THR A 1 88 ? -17.797 -0.81 -5.402 1 96.5 88 THR A N 1
ATOM 654 C CA . THR A 1 88 ? -18.047 -0.199 -4.102 1 96.5 88 THR A CA 1
ATOM 655 C C . THR A 1 88 ? -19.25 -0.842 -3.426 1 96.5 88 THR A C 1
ATOM 657 O O . THR A 1 88 ? -20.375 -0.763 -3.936 1 96.5 88 THR A O 1
ATOM 660 N N . ARG A 1 89 ? -18.984 -1.508 -2.318 1 96.38 89 ARG A N 1
ATOM 661 C CA . ARG A 1 89 ? -20.031 -2.152 -1.543 1 96.38 89 ARG A CA 1
ATOM 662 C C . ARG A 1 89 ? -20.875 -3.068 -2.424 1 96.38 89 ARG A C 1
ATOM 664 O O . ARG A 1 89 ? -22.109 -2.977 -2.422 1 96.38 89 ARG A O 1
ATOM 671 N N . VAL A 1 90 ? -20.203 -3.877 -3.127 1 97.81 90 VAL A N 1
ATOM 672 C CA . VAL A 1 90 ? -20.906 -4.82 -3.99 1 97.81 90 VAL A CA 1
ATOM 673 C C . VAL A 1 90 ? -21.328 -6.055 -3.186 1 97.81 90 VAL A C 1
ATOM 675 O O . VAL A 1 90 ? -20.641 -6.426 -2.227 1 97.81 90 VAL A O 1
ATOM 678 N N . SER A 1 91 ? -22.438 -6.703 -3.547 1 98.06 91 SER A N 1
ATOM 679 C CA . SER A 1 91 ? -22.859 -7.945 -2.9 1 98.06 91 SER A CA 1
ATOM 680 C C . SER A 1 91 ? -22.062 -9.133 -3.414 1 98.06 91 SER A C 1
ATOM 682 O O . SER A 1 91 ? -21.5 -9.086 -4.512 1 98.06 91 SER A O 1
ATOM 684 N N . GLU A 1 92 ? -21.984 -10.141 -2.615 1 97.88 92 GLU A N 1
ATOM 685 C CA . GLU A 1 92 ? -21.297 -11.359 -3.047 1 97.88 92 GLU A CA 1
ATOM 686 C C . GLU A 1 92 ? -21.891 -11.883 -4.359 1 97.88 92 GLU A C 1
ATOM 688 O O . GLU A 1 92 ? -21.141 -12.32 -5.238 1 97.88 92 GLU A O 1
ATOM 693 N N . ALA A 1 93 ? -23.188 -11.797 -4.543 1 97.75 93 ALA A N 1
ATOM 694 C CA . ALA A 1 93 ? -23.906 -12.336 -5.695 1 97.75 93 ALA A CA 1
ATOM 695 C C . ALA A 1 93 ? -23.5 -11.625 -6.98 1 97.75 93 ALA A C 1
ATOM 697 O O . ALA A 1 93 ? -23.5 -12.227 -8.055 1 97.75 93 ALA A O 1
ATOM 698 N N . THR A 1 94 ? -23.078 -10.352 -6.898 1 97.12 94 THR A N 1
ATOM 699 C CA . THR A 1 94 ? -22.812 -9.578 -8.102 1 97.12 94 THR A CA 1
ATOM 700 C C . THR A 1 94 ? -21.328 -9.195 -8.18 1 97.12 94 THR A C 1
ATOM 702 O O . THR A 1 94 ? -20.906 -8.5 -9.109 1 97.12 94 THR A O 1
ATOM 705 N N . ALA A 1 95 ? -20.578 -9.641 -7.215 1 97.5 95 ALA A N 1
ATOM 706 C CA . ALA A 1 95 ? -19.188 -9.203 -7.082 1 97.5 95 ALA A CA 1
ATOM 707 C C . ALA A 1 95 ? -18.391 -9.516 -8.344 1 97.5 95 ALA A C 1
ATOM 709 O O . ALA A 1 95 ? -17.688 -8.648 -8.867 1 97.5 95 ALA A O 1
ATOM 710 N N . LEU A 1 96 ? -18.562 -10.664 -8.891 1 97.19 96 LEU A N 1
ATOM 711 C CA . LEU A 1 96 ? -17.719 -11.102 -10.008 1 97.19 96 LEU A CA 1
ATOM 712 C C . LEU A 1 96 ? -18.125 -10.398 -11.297 1 97.19 96 LEU A C 1
ATOM 714 O O . LEU A 1 96 ? -17.391 -10.43 -12.281 1 97.19 96 LEU A O 1
ATOM 718 N N . ASP A 1 97 ? -19.297 -9.688 -11.305 1 96.81 97 ASP A N 1
ATOM 719 C CA . ASP A 1 97 ? -19.688 -8.867 -12.445 1 96.81 97 ASP A CA 1
ATOM 720 C C . ASP A 1 97 ? -18.719 -7.699 -12.648 1 96.81 97 ASP A C 1
ATOM 722 O O . ASP A 1 97 ? -18.703 -7.078 -13.711 1 96.81 97 ASP A O 1
ATOM 726 N N . HIS A 1 98 ? -17.969 -7.426 -11.672 1 97.12 98 HIS A N 1
ATOM 727 C CA . HIS A 1 98 ? -17.062 -6.285 -11.711 1 97.12 98 HIS A CA 1
ATOM 728 C C . HIS A 1 98 ? -15.648 -6.719 -12.117 1 97.12 98 HIS A C 1
ATOM 730 O O . HIS A 1 98 ? -14.742 -5.887 -12.227 1 97.12 98 HIS A O 1
ATOM 736 N N . VAL A 1 99 ? -15.453 -7.945 -12.367 1 97.06 99 VAL A N 1
ATOM 737 C CA . VAL A 1 99 ? -14.141 -8.508 -12.656 1 97.06 99 VAL A CA 1
ATOM 738 C C . VAL A 1 99 ? -13.93 -8.594 -14.164 1 97.06 99 VAL A C 1
ATOM 740 O O . VAL A 1 99 ? -14.789 -9.109 -14.891 1 97.06 99 VAL A O 1
ATOM 743 N N . ALA A 1 100 ? -12.844 -8.047 -14.641 1 96.69 100 ALA A N 1
ATOM 744 C CA . ALA A 1 100 ? -12.477 -8.117 -16.047 1 96.69 100 ALA A CA 1
ATOM 745 C C . ALA A 1 100 ? -11.922 -9.492 -16.406 1 96.69 100 ALA A C 1
ATOM 747 O O . ALA A 1 100 ? -12.078 -9.961 -17.531 1 96.69 100 ALA A O 1
ATOM 748 N N . GLY A 1 101 ? -11.227 -10.078 -15.461 1 97.69 101 GLY A N 1
ATOM 749 C CA . GLY A 1 101 ? -10.57 -11.352 -15.68 1 97.69 101 GLY A CA 1
ATOM 750 C C . GLY A 1 101 ? -9.625 -11.742 -14.555 1 97.69 101 GLY A C 1
ATOM 751 O O . GLY A 1 101 ? -9.789 -11.289 -13.422 1 97.69 101 GLY A O 1
ATOM 752 N N . TRP A 1 102 ? -8.742 -12.695 -14.938 1 98.19 102 TRP A N 1
ATOM 753 C CA . TRP A 1 102 ? -7.859 -13.32 -13.953 1 98.19 102 TRP A CA 1
ATOM 754 C C . TRP A 1 102 ? -6.422 -13.359 -14.461 1 98.19 102 TRP A C 1
ATOM 756 O O . TRP A 1 102 ? -6.184 -13.367 -15.672 1 98.19 102 TRP A O 1
ATOM 766 N N . LEU A 1 103 ? -5.461 -13.391 -13.508 1 98.38 103 LEU A N 1
ATOM 767 C CA . LEU A 1 103 ? -4.062 -13.547 -13.891 1 98.38 103 LEU A CA 1
ATOM 768 C C . LEU A 1 103 ? -3.281 -14.289 -12.812 1 98.38 103 LEU A C 1
ATOM 770 O O . LEU A 1 103 ? -3.758 -14.43 -11.68 1 98.38 103 LEU A O 1
ATOM 774 N N . ILE A 1 104 ? -2.146 -14.844 -13.219 1 98.75 104 ILE A N 1
ATOM 775 C CA . ILE A 1 104 ? -1.187 -15.438 -12.289 1 98.75 104 ILE A CA 1
ATOM 776 C C . ILE A 1 104 ? -0.29 -14.352 -11.711 1 98.75 104 ILE A C 1
ATOM 778 O O . ILE A 1 104 ? 0.152 -13.445 -12.43 1 98.75 104 ILE A O 1
ATOM 782 N N . ALA A 1 105 ? -0.046 -14.383 -10.461 1 98.81 105 ALA A N 1
ATOM 783 C CA . ALA A 1 105 ? 0.891 -13.461 -9.82 1 98.81 105 ALA A CA 1
ATOM 784 C C . ALA A 1 105 ? 1.938 -14.227 -9.008 1 98.81 105 ALA A C 1
ATOM 786 O O . ALA A 1 105 ? 1.619 -15.211 -8.344 1 98.81 105 ALA A O 1
ATOM 787 N N . SER A 1 106 ? 3.168 -13.844 -9.109 1 98.81 106 SER A N 1
ATOM 788 C CA . SER A 1 106 ? 4.215 -14.234 -8.172 1 98.81 106 SER A CA 1
ATOM 789 C C . SER A 1 106 ? 4.41 -13.188 -7.086 1 98.81 106 SER A C 1
ATOM 791 O O . SER A 1 106 ? 5.199 -12.25 -7.254 1 98.81 106 SER A O 1
ATOM 793 N N . ASP A 1 107 ? 3.715 -13.352 -5.992 1 98.06 107 ASP A N 1
ATOM 794 C CA . ASP A 1 107 ? 3.74 -12.422 -4.867 1 98.06 107 ASP A CA 1
ATOM 795 C C . ASP A 1 107 ? 4.961 -12.664 -3.984 1 98.06 107 ASP A C 1
ATOM 797 O O . ASP A 1 107 ? 4.836 -13.172 -2.869 1 98.06 107 ASP A O 1
ATOM 801 N N . LEU A 1 108 ? 6.098 -12.164 -4.391 1 98.31 108 LEU A N 1
ATOM 802 C CA . LEU A 1 108 ? 7.391 -12.477 -3.789 1 98.31 108 LEU A CA 1
ATOM 803 C C . LEU A 1 108 ? 7.566 -11.734 -2.469 1 98.31 108 LEU A C 1
ATOM 805 O O . LEU A 1 108 ? 7.066 -10.617 -2.307 1 98.31 108 LEU A O 1
ATOM 809 N N . THR A 1 109 ? 8.258 -12.328 -1.556 1 96.56 109 THR A N 1
ATOM 810 C CA . THR A 1 109 ? 8.641 -11.711 -0.292 1 96.56 109 THR A CA 1
ATOM 811 C C . THR A 1 109 ? 9.953 -12.297 0.216 1 96.56 109 THR A C 1
ATOM 813 O O . THR A 1 109 ? 10.242 -13.477 -0.007 1 96.56 109 THR A O 1
ATOM 816 N N . LEU A 1 110 ? 10.719 -11.422 0.892 1 94.94 110 LEU A N 1
ATOM 817 C CA . LEU A 1 110 ? 11.797 -12.008 1.679 1 94.94 110 LEU A CA 1
ATOM 818 C C . LEU A 1 110 ? 11.234 -12.906 2.777 1 94.94 110 LEU A C 1
ATOM 820 O O . LEU A 1 110 ? 10.18 -12.625 3.338 1 94.94 110 LEU A O 1
ATOM 824 N N . PRO A 1 111 ? 11.938 -13.977 3.016 1 90.88 111 PRO A N 1
ATOM 825 C CA . PRO A 1 111 ? 11.43 -14.867 4.059 1 90.88 111 PRO A CA 1
ATOM 826 C C . PRO A 1 111 ? 11.281 -14.18 5.41 1 90.88 111 PRO A C 1
ATOM 828 O O . PRO A 1 111 ? 12.164 -13.414 5.816 1 90.88 111 PRO A O 1
ATOM 831 N N . HIS A 1 112 ? 10.148 -14.32 6.02 1 83.62 112 HIS A N 1
ATOM 832 C CA . HIS A 1 112 ? 9.859 -13.805 7.352 1 83.62 112 HIS A CA 1
ATOM 833 C C . HIS A 1 112 ? 8.836 -14.68 8.07 1 83.62 112 HIS A C 1
ATOM 835 O O . HIS A 1 112 ? 8.172 -15.508 7.441 1 83.62 112 HIS A O 1
ATOM 841 N N . GLU A 1 113 ? 8.789 -14.461 9.336 1 71.62 113 GLU A N 1
ATOM 842 C CA . GLU A 1 113 ? 7.879 -15.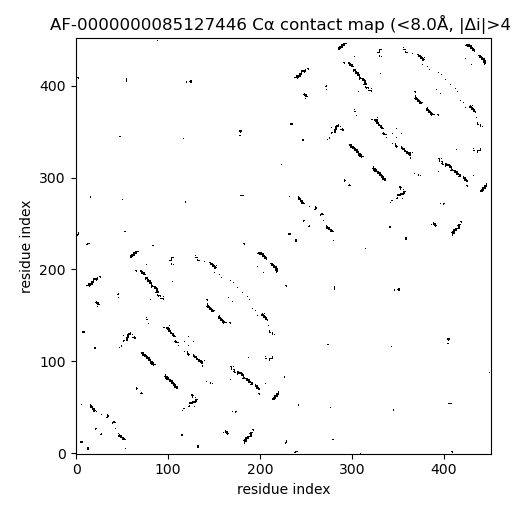281 10.133 1 71.62 113 GLU A CA 1
ATOM 843 C C . GLU A 1 113 ? 6.57 -14.539 10.398 1 71.62 113 GLU A C 1
ATOM 845 O O . GLU A 1 113 ? 5.637 -15.109 10.969 1 71.62 113 GLU A O 1
ATOM 850 N N . ASN A 1 114 ? 6.469 -13.352 9.93 1 66.88 114 ASN A N 1
ATOM 851 C CA . ASN A 1 114 ? 5.285 -12.555 10.227 1 66.88 114 ASN A CA 1
ATOM 852 C C . ASN A 1 114 ? 4.109 -12.93 9.328 1 66.88 114 ASN A C 1
ATOM 854 O O . ASN A 1 114 ? 4.16 -12.727 8.117 1 66.88 114 ASN A O 1
ATOM 858 N N . TYR A 1 115 ? 3.066 -13.453 9.969 1 58.31 115 TYR A N 1
ATOM 859 C CA . TYR A 1 115 ? 1.927 -13.93 9.188 1 58.31 115 TYR A CA 1
ATOM 860 C C . TYR A 1 115 ? 0.809 -12.891 9.172 1 58.31 115 TYR A C 1
ATOM 862 O O . TYR A 1 115 ? -0.18 -13.055 8.453 1 58.31 115 TYR A O 1
ATOM 870 N N . TYR A 1 116 ? 0.894 -11.844 9.805 1 55.94 116 TYR A N 1
ATOM 871 C CA . TYR A 1 116 ? -0.24 -10.938 9.953 1 55.94 116 TYR A CA 1
ATOM 872 C C . TYR A 1 116 ? 0.051 -9.594 9.305 1 55.94 116 TYR A C 1
ATOM 874 O O . TYR A 1 116 ? -0.823 -9 8.672 1 55.94 116 TYR A O 1
ATOM 882 N N . ARG A 1 117 ? 1.319 -9.164 9.5 1 61.84 117 ARG A N 1
ATOM 883 C CA . ARG A 1 117 ? 1.595 -7.84 8.953 1 61.84 117 ARG A CA 1
ATOM 884 C C . ARG A 1 117 ? 3.037 -7.738 8.461 1 61.84 117 ARG A C 1
ATOM 886 O O . ARG A 1 117 ? 3.895 -7.195 9.164 1 61.84 117 ARG A O 1
ATOM 893 N N . PRO A 1 118 ? 3.045 -8.148 7.219 1 69.25 118 PRO A N 1
ATOM 894 C CA . PRO A 1 118 ? 4.414 -8.141 6.699 1 69.25 118 PRO A CA 1
ATOM 895 C C . PRO A 1 118 ? 4.934 -6.727 6.43 1 69.25 118 PRO A C 1
ATOM 897 O O . PRO A 1 118 ? 4.156 -5.836 6.086 1 69.25 118 PRO A O 1
ATOM 900 N N . ALA A 1 119 ? 6.164 -6.691 6.594 1 75.88 119 ALA A N 1
ATOM 901 C CA . ALA A 1 119 ? 6.828 -5.406 6.402 1 75.88 119 ALA A CA 1
ATOM 902 C C . ALA A 1 119 ? 6.965 -5.074 4.918 1 75.88 119 ALA A C 1
ATOM 904 O O . ALA A 1 119 ? 7.227 -5.961 4.102 1 75.88 119 ALA A O 1
ATOM 905 N N . ILE A 1 120 ? 6.816 -3.838 4.629 1 85.56 120 ILE A N 1
ATOM 906 C CA . ILE A 1 120 ? 7.004 -3.309 3.281 1 85.56 120 ILE A CA 1
ATOM 907 C C . ILE A 1 120 ? 8.406 -3.639 2.787 1 85.56 120 ILE A C 1
ATOM 909 O O . ILE A 1 120 ? 8.594 -4.023 1.63 1 85.56 120 ILE A O 1
ATOM 913 N N . ARG A 1 121 ? 9.383 -3.615 3.664 1 87.62 121 ARG A N 1
ATOM 914 C CA . ARG A 1 121 ? 10.773 -3.871 3.289 1 87.62 121 ARG A CA 1
ATOM 915 C C . ARG A 1 121 ? 10.945 -5.297 2.775 1 87.62 121 ARG A C 1
ATOM 917 O O . ARG A 1 121 ? 11.875 -5.578 2.016 1 87.62 121 ARG A O 1
ATOM 924 N N . GLN A 1 122 ? 10.094 -6.098 3.139 1 91.38 122 GLN A N 1
ATOM 925 C CA . GLN A 1 122 ? 10.211 -7.496 2.75 1 91.38 122 GLN A CA 1
ATOM 926 C C . GLN A 1 122 ? 9.414 -7.785 1.482 1 91.38 122 GLN A C 1
ATOM 928 O O . GLN A 1 122 ? 9.844 -8.562 0.63 1 91.38 122 GLN A O 1
ATOM 933 N N . ARG A 1 123 ? 8.312 -7.09 1.348 1 93.12 123 ARG A N 1
ATOM 934 C CA . ARG A 1 123 ? 7.367 -7.508 0.318 1 93.12 123 ARG A CA 1
ATOM 935 C C . ARG A 1 123 ? 7.352 -6.52 -0.845 1 93.12 123 ARG A C 1
ATOM 937 O O . ARG A 1 123 ? 6.848 -6.832 -1.925 1 93.12 123 ARG A O 1
ATOM 944 N N . CYS A 1 124 ? 7.875 -5.355 -0.644 1 96.25 124 CYS A N 1
ATOM 945 C CA . CYS A 1 124 ? 7.652 -4.312 -1.639 1 96.25 124 CYS A CA 1
ATOM 946 C C . CYS A 1 124 ? 8.969 -3.881 -2.281 1 96.25 124 CYS A C 1
ATOM 948 O O . CYS A 1 124 ? 9.133 -2.711 -2.633 1 96.25 124 CYS A O 1
ATOM 950 N N . ARG A 1 125 ? 9.867 -4.781 -2.4 1 96.31 125 ARG A N 1
ATOM 951 C CA . ARG A 1 125 ? 11.102 -4.508 -3.131 1 96.31 125 ARG A CA 1
ATOM 952 C C . ARG A 1 125 ? 10.852 -4.477 -4.637 1 96.31 125 ARG A C 1
ATOM 954 O O . ARG A 1 125 ? 9.82 -4.969 -5.109 1 96.31 125 ARG A O 1
ATOM 961 N N . ASP A 1 126 ? 11.781 -3.924 -5.379 1 97.31 126 ASP A N 1
ATOM 962 C CA . ASP A 1 126 ? 11.625 -3.76 -6.82 1 97.31 126 ASP A CA 1
ATOM 963 C C . ASP A 1 126 ? 11.438 -5.109 -7.508 1 97.31 126 ASP A C 1
ATOM 965 O O . ASP A 1 126 ? 12.242 -6.023 -7.328 1 97.31 126 ASP A O 1
ATOM 969 N N . GLY A 1 127 ? 10.336 -5.215 -8.227 1 97.94 127 GLY A N 1
ATOM 970 C CA . GLY A 1 127 ? 10.109 -6.395 -9.047 1 97.94 127 GLY A CA 1
ATOM 971 C C . GLY A 1 127 ? 9.5 -7.551 -8.273 1 97.94 127 GLY A C 1
ATOM 972 O O . GLY A 1 127 ? 9.32 -8.641 -8.812 1 97.94 127 GLY A O 1
ATOM 973 N N . PHE A 1 128 ? 9.133 -7.355 -7.086 1 98.62 128 PHE A N 1
ATOM 974 C CA . PHE A 1 128 ? 8.703 -8.438 -6.207 1 98.62 128 PHE A CA 1
ATOM 975 C C . PHE A 1 128 ? 7.258 -8.828 -6.492 1 98.62 128 PHE A C 1
ATOM 977 O O . PHE A 1 128 ? 6.602 -9.461 -5.664 1 98.62 128 PHE A O 1
ATOM 984 N N . CYS A 1 129 ? 6.738 -8.484 -7.68 1 98.69 129 CYS A N 1
ATOM 985 C CA . CYS A 1 129 ? 5.391 -8.914 -8.047 1 98.69 129 CYS A CA 1
ATOM 986 C C . CYS A 1 129 ? 5.277 -9.125 -9.555 1 98.69 129 CYS A C 1
ATOM 988 O O . CYS A 1 129 ? 4.605 -8.359 -10.242 1 98.69 129 CYS A O 1
ATOM 990 N N . PRO A 1 130 ? 5.914 -10.156 -10.047 1 98.75 130 PRO A N 1
ATOM 991 C CA . PRO A 1 130 ? 5.668 -10.531 -11.438 1 98.75 130 PRO A CA 1
ATOM 992 C C . PRO A 1 130 ? 4.215 -10.914 -11.695 1 98.75 130 PRO A C 1
ATOM 994 O O . PRO A 1 130 ? 3.596 -11.594 -10.875 1 98.75 130 PRO A O 1
ATOM 997 N N . LEU A 1 131 ? 3.729 -10.414 -12.781 1 98.56 131 LEU A N 1
ATOM 998 C CA . LEU A 1 131 ? 2.332 -10.633 -13.141 1 98.56 131 LEU A CA 1
ATOM 999 C C . LEU A 1 131 ? 2.223 -11.281 -14.516 1 98.56 131 LEU A C 1
ATOM 1001 O O . LEU A 1 131 ? 2.945 -10.906 -15.445 1 98.56 131 LEU A O 1
ATOM 1005 N N . GLY A 1 132 ? 1.354 -12.203 -14.586 1 98.25 132 GLY A N 1
ATOM 1006 C CA . GLY A 1 132 ? 1.084 -12.859 -15.859 1 98.25 132 GLY A CA 1
ATOM 1007 C C . GLY A 1 132 ? 0.086 -12.102 -16.719 1 98.25 132 GLY A C 1
ATOM 1008 O O . GLY A 1 132 ? -0.321 -10.992 -16.375 1 98.25 132 GLY A O 1
ATOM 1009 N N . ALA A 1 133 ? -0.237 -12.75 -17.812 1 96.62 133 ALA A N 1
ATOM 1010 C CA . ALA A 1 133 ? -1.201 -12.164 -18.75 1 96.62 133 ALA A CA 1
ATOM 1011 C C . ALA A 1 133 ? -2.602 -12.148 -18.141 1 96.62 133 ALA A C 1
ATOM 1013 O O . ALA A 1 133 ? -2.982 -13.062 -17.406 1 96.62 133 ALA A O 1
ATOM 1014 N N . LEU A 1 134 ? -3.328 -11.109 -18.469 1 97.06 134 LEU A N 1
ATOM 1015 C CA . LEU A 1 134 ? -4.738 -11.055 -18.109 1 97.06 134 LEU A CA 1
ATOM 1016 C C . LEU A 1 134 ? -5.562 -11.977 -19.016 1 97.06 134 LEU A C 1
ATOM 1018 O O . LEU A 1 134 ? -5.555 -11.82 -20.234 1 97.06 134 LEU A O 1
ATOM 1022 N N . VAL A 1 135 ? -6.172 -12.891 -18.422 1 96.94 135 VAL A N 1
ATOM 1023 C CA . VAL A 1 135 ? -7.152 -13.703 -19.141 1 96.94 135 VAL A CA 1
ATOM 1024 C C . VAL A 1 135 ? -8.555 -13.172 -18.875 1 96.94 135 VAL A C 1
ATOM 1026 O O . VAL A 1 135 ? -9.102 -13.336 -17.781 1 96.94 135 VAL A O 1
ATOM 1029 N N . ARG A 1 136 ? -9.141 -12.617 -19.859 1 95.25 136 ARG A N 1
ATOM 1030 C CA . ARG A 1 136 ? -10.422 -11.938 -19.703 1 95.25 136 ARG A CA 1
ATOM 1031 C C . ARG A 1 136 ? -11.562 -12.938 -19.562 1 95.25 136 ARG A C 1
ATOM 1033 O O . ARG A 1 136 ? -11.5 -14.039 -20.125 1 95.25 136 ARG A O 1
ATOM 1040 N N . GLY A 1 137 ? -12.562 -12.469 -18.891 1 87.56 137 GLY A N 1
ATOM 1041 C CA . GLY A 1 137 ? -13.781 -13.242 -18.766 1 87.56 137 GLY A CA 1
ATOM 1042 C C . GLY A 1 137 ? -13.977 -13.82 -17.375 1 87.56 137 GLY A C 1
ATOM 1043 O O . GLY A 1 137 ? -13.031 -13.898 -16.578 1 87.56 137 GLY A O 1
ATOM 1044 N N . THR A 1 138 ? -15.203 -14.164 -17.109 1 75.38 138 THR A N 1
ATOM 1045 C CA . THR A 1 138 ? -15.539 -14.68 -15.781 1 75.38 138 THR A CA 1
ATOM 1046 C C . THR A 1 138 ? -15.711 -16.188 -15.82 1 75.38 138 THR A C 1
ATOM 1048 O O . THR A 1 138 ? -16.188 -16.797 -14.852 1 75.38 138 THR A O 1
ATOM 1051 N N . GLY A 1 139 ? -15.336 -16.797 -16.922 1 85.88 139 GLY A N 1
ATOM 1052 C CA . GLY A 1 139 ? -15.539 -18.219 -17.047 1 85.88 139 GLY A CA 1
ATOM 1053 C C . GLY A 1 139 ? -14.523 -19.047 -16.266 1 85.88 139 GLY A C 1
ATOM 1054 O O . GLY A 1 139 ? -14.75 -20.234 -16.016 1 85.88 139 GLY A O 1
ATOM 1055 N N . PHE A 1 140 ? -13.43 -18.469 -15.961 1 94.56 140 PHE A N 1
ATOM 1056 C CA . PHE A 1 140 ? -12.398 -19.141 -15.18 1 94.56 140 PHE A CA 1
ATOM 1057 C C . PHE A 1 140 ? -12.859 -19.344 -13.734 1 94.56 140 PHE A C 1
ATOM 1059 O O . PHE A 1 140 ? -13.258 -18.375 -13.078 1 94.56 140 PHE A O 1
ATOM 1066 N N . ASP A 1 141 ? -12.891 -20.578 -13.305 1 95.94 141 ASP A N 1
ATOM 1067 C CA . ASP A 1 141 ? -13.227 -20.891 -11.922 1 95.94 141 ASP A CA 1
ATOM 1068 C C . ASP A 1 141 ? -11.969 -20.984 -11.055 1 95.94 141 ASP A C 1
ATOM 1070 O O . ASP A 1 141 ? -11.352 -22.047 -10.969 1 95.94 141 ASP A O 1
ATOM 1074 N N . ALA A 1 142 ? -11.719 -19.984 -10.344 1 96.69 142 ALA A N 1
ATOM 1075 C CA . ALA A 1 142 ? -10.477 -19.922 -9.57 1 96.69 142 ALA A CA 1
ATOM 1076 C C . ALA A 1 142 ? -10.477 -20.938 -8.445 1 96.69 142 ALA A C 1
ATOM 1078 O O . ALA A 1 142 ? -9.422 -21.484 -8.086 1 96.69 142 ALA A O 1
ATOM 1079 N N . GLN A 1 143 ? -11.578 -21.219 -7.895 1 96.69 143 GLN A N 1
ATOM 1080 C CA . GLN A 1 143 ? -11.648 -22.125 -6.754 1 96.69 143 GLN A CA 1
ATOM 1081 C C . GLN A 1 143 ? -11.391 -23.562 -7.18 1 96.69 143 GLN A C 1
ATOM 1083 O O . GLN A 1 143 ? -11.023 -24.406 -6.355 1 96.69 143 GLN A O 1
ATOM 1088 N N . ALA A 1 144 ? -11.578 -23.875 -8.414 1 97.19 144 ALA A N 1
ATOM 1089 C CA . ALA A 1 144 ? -11.352 -25.219 -8.93 1 97.19 144 ALA A CA 1
ATOM 1090 C C . ALA A 1 144 ? -9.953 -25.359 -9.523 1 97.19 144 ALA A C 1
ATOM 1092 O O . ALA A 1 144 ? -9.555 -26.438 -9.961 1 97.19 144 ALA A O 1
ATOM 1093 N N . ALA A 1 145 ? -9.203 -24.312 -9.523 1 97.88 145 ALA A N 1
ATOM 1094 C CA . ALA A 1 145 ? -7.91 -24.25 -10.211 1 97.88 145 ALA A CA 1
ATOM 1095 C C . ALA A 1 145 ? -6.836 -25 -9.414 1 97.88 145 ALA A C 1
ATOM 1097 O O . ALA A 1 145 ? -6.969 -25.172 -8.203 1 97.88 145 ALA A O 1
ATOM 1098 N N . THR A 1 146 ? -5.883 -25.438 -10.133 1 98 146 THR A N 1
ATOM 1099 C CA . THR A 1 146 ? -4.633 -25.938 -9.57 1 98 146 THR A CA 1
ATOM 1100 C C . THR A 1 146 ? -3.443 -25.141 -10.086 1 98 146 THR A C 1
ATOM 1102 O O . THR A 1 146 ? -3.309 -24.938 -11.297 1 98 146 THR A O 1
ATOM 1105 N N . LEU A 1 147 ? -2.607 -24.641 -9.203 1 98.69 147 LEU A N 1
ATOM 1106 C CA . LEU A 1 147 ? -1.412 -23.875 -9.516 1 98.69 147 LEU A CA 1
ATOM 1107 C C . LEU A 1 147 ? -0.149 -24.672 -9.203 1 98.69 147 LEU A C 1
ATOM 1109 O O . LEU A 1 147 ? -0.058 -25.312 -8.156 1 98.69 147 LEU A O 1
ATOM 1113 N N . THR A 1 148 ? 0.773 -24.688 -10.156 1 98.81 148 THR A N 1
ATOM 1114 C CA . THR A 1 148 ? 2.045 -25.359 -9.938 1 98.81 148 THR A CA 1
ATOM 1115 C C . THR A 1 148 ? 3.209 -24.391 -10.062 1 98.81 148 THR A C 1
ATOM 1117 O O . THR A 1 148 ? 3.135 -23.422 -10.828 1 98.81 148 THR A O 1
ATOM 1120 N N . VAL A 1 149 ? 4.254 -24.609 -9.328 1 98.88 149 VAL A N 1
ATOM 1121 C CA . VAL A 1 149 ? 5.5 -23.859 -9.414 1 98.88 149 VAL A CA 1
ATOM 1122 C C . VAL A 1 149 ? 6.656 -24.797 -9.734 1 98.88 149 VAL A C 1
ATOM 1124 O O . VAL A 1 149 ? 6.836 -25.828 -9.07 1 98.88 149 VAL A O 1
ATOM 1127 N N . SER A 1 150 ? 7.352 -24.469 -10.719 1 98.88 150 SER A N 1
ATOM 1128 C CA . SER A 1 150 ? 8.586 -25.172 -11.055 1 98.88 150 SER A CA 1
ATOM 1129 C C . SER A 1 150 ? 9.797 -24.25 -10.922 1 98.88 150 SER A C 1
ATOM 1131 O O . SER A 1 150 ? 9.727 -23.078 -11.266 1 98.88 150 SER A O 1
ATOM 1133 N N . ILE A 1 151 ? 10.836 -24.781 -10.461 1 98.88 151 ILE A N 1
ATOM 1134 C CA . ILE A 1 151 ? 12.117 -24.094 -10.391 1 98.88 151 ILE A CA 1
ATOM 1135 C C . ILE A 1 151 ? 13.172 -24.906 -11.148 1 98.88 151 ILE A C 1
ATOM 1137 O O . ILE A 1 151 ? 13.398 -26.078 -10.859 1 98.88 151 ILE A O 1
ATOM 1141 N N . ASN A 1 152 ? 13.734 -24.297 -12.133 1 98.69 152 ASN A N 1
ATOM 1142 C CA . ASN A 1 152 ? 14.734 -24.922 -12.992 1 98.69 152 ASN A CA 1
ATOM 1143 C C . ASN A 1 152 ? 14.211 -26.219 -13.602 1 98.69 152 ASN A C 1
ATOM 1145 O O . ASN A 1 152 ? 14.914 -27.234 -13.609 1 98.69 152 ASN A O 1
ATOM 1149 N N . GLY A 1 153 ? 12.969 -26.156 -13.883 1 98.31 153 GLY A N 1
ATOM 1150 C CA . GLY A 1 153 ? 12.383 -27.25 -14.648 1 98.31 153 GLY A CA 1
ATOM 1151 C C . GLY A 1 153 ? 11.773 -28.328 -13.766 1 98.31 153 GLY A C 1
ATOM 1152 O O . GLY A 1 153 ? 11.109 -29.234 -14.266 1 98.31 153 GLY A O 1
ATOM 1153 N N . GLU A 1 154 ? 11.984 -28.266 -12.492 1 98.56 154 GLU A N 1
ATOM 1154 C CA . GLU A 1 154 ? 11.43 -29.234 -11.555 1 98.56 154 GLU A CA 1
ATOM 1155 C C . GLU A 1 154 ? 10.227 -28.656 -10.812 1 98.56 154 GLU A C 1
ATOM 1157 O O . GLU A 1 154 ? 10.312 -27.578 -10.227 1 98.56 154 GLU A O 1
ATOM 1162 N N . GLN A 1 155 ? 9.141 -29.422 -10.875 1 98.62 155 GLN A N 1
ATOM 1163 C CA . GLN A 1 155 ? 7.996 -28.984 -10.086 1 98.62 155 GLN A CA 1
ATOM 1164 C C . GLN A 1 155 ? 8.273 -29.125 -8.594 1 98.62 155 GLN A C 1
ATOM 1166 O O . GLN A 1 155 ? 8.547 -30.234 -8.102 1 98.62 155 GLN A O 1
ATOM 1171 N N . VAL A 1 156 ? 8.148 -28.031 -7.852 1 98.75 156 VAL A N 1
ATOM 1172 C CA . VAL A 1 156 ? 8.562 -28.062 -6.453 1 98.75 156 VAL A CA 1
ATOM 1173 C C . VAL A 1 156 ? 7.355 -27.781 -5.551 1 98.75 156 VAL A C 1
ATOM 1175 O O . VAL A 1 156 ? 7.43 -27.969 -4.336 1 98.75 156 VAL A O 1
ATOM 1178 N N . TRP A 1 157 ? 6.234 -27.328 -6.113 1 98.38 157 TRP A N 1
ATOM 1179 C CA . TRP A 1 157 ? 5.094 -26.938 -5.285 1 98.38 157 TRP A CA 1
ATOM 1180 C C . TRP A 1 157 ? 3.805 -26.938 -6.102 1 98.38 157 TRP A C 1
ATOM 1182 O O . TRP A 1 157 ? 3.826 -26.656 -7.305 1 98.38 157 TRP A O 1
ATOM 1192 N N . GLN A 1 158 ? 2.736 -27.266 -5.5 1 97.88 158 GLN A N 1
ATOM 1193 C CA . GLN A 1 158 ? 1.396 -27.219 -6.07 1 97.88 158 GLN A CA 1
ATOM 1194 C C . GLN A 1 158 ? 0.369 -26.766 -5.035 1 97.88 158 GLN A C 1
ATOM 1196 O O . GLN A 1 158 ? 0.515 -27.062 -3.844 1 97.88 158 GLN A O 1
ATOM 1201 N N . ARG A 1 159 ? -0.613 -26.078 -5.543 1 96 159 ARG A N 1
ATOM 1202 C CA . ARG A 1 159 ? -1.654 -25.578 -4.645 1 96 159 ARG A CA 1
ATOM 1203 C C . ARG A 1 159 ? -3.014 -25.578 -5.336 1 96 159 ARG A C 1
ATOM 1205 O O . ARG A 1 159 ? -3.119 -25.219 -6.512 1 96 159 ARG A O 1
ATOM 1212 N N . GLY A 1 160 ? -4.023 -26.062 -4.57 1 97.06 160 GLY A N 1
ATOM 1213 C CA . GLY A 1 160 ? -5.402 -25.828 -4.961 1 97.06 160 GLY A CA 1
ATOM 1214 C C . GLY A 1 160 ? -6.031 -24.641 -4.258 1 97.06 160 GLY A C 1
ATOM 1215 O O . GLY A 1 160 ? -5.457 -24.109 -3.311 1 97.06 160 GLY A O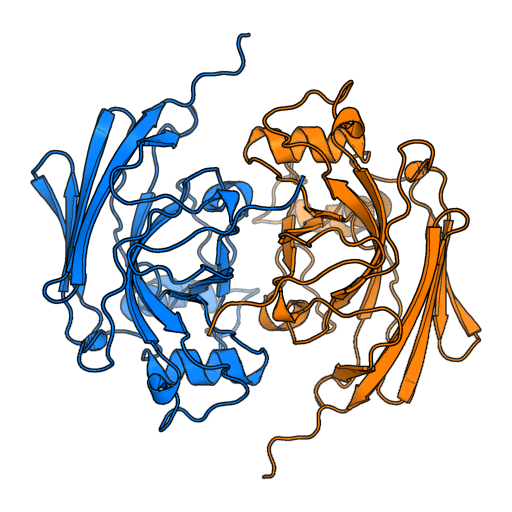 1
ATOM 1216 N N . PHE A 1 161 ? -7.211 -24.188 -4.727 1 97.62 161 PHE A N 1
ATOM 1217 C CA . PHE A 1 161 ? -7.859 -23.016 -4.164 1 97.62 161 PHE A CA 1
ATOM 1218 C C . PHE A 1 161 ? -9.258 -23.359 -3.65 1 97.62 161 PHE A C 1
ATOM 1220 O O . PHE A 1 161 ? -10.07 -22.453 -3.42 1 97.62 161 PHE A O 1
ATOM 1227 N N . ALA A 1 162 ? -9.547 -24.609 -3.463 1 96.31 162 ALA A N 1
ATOM 1228 C CA . ALA A 1 162 ? -10.852 -25.047 -2.965 1 96.31 162 ALA A CA 1
ATOM 1229 C C . ALA A 1 162 ? -11 -24.734 -1.479 1 96.31 162 ALA A C 1
ATOM 1231 O O . ALA A 1 162 ? -12.117 -24.641 -0.969 1 96.31 162 ALA A O 1
ATOM 1232 N N . ASP A 1 163 ? -9.961 -24.578 -0.8 1 95.88 163 ASP A N 1
ATOM 1233 C CA . ASP A 1 163 ? -9.992 -24.391 0.648 1 95.88 163 ASP A CA 1
ATOM 1234 C C . ASP A 1 163 ? -9.844 -22.922 1.02 1 95.88 163 ASP A C 1
ATOM 1236 O O . ASP A 1 163 ? -9.305 -22.594 2.08 1 95.88 163 ASP A O 1
ATOM 1240 N N . LEU A 1 164 ? -10.219 -22.016 0.223 1 96.75 164 LEU A N 1
ATOM 1241 C CA . LEU A 1 164 ? -10.18 -20.594 0.56 1 96.75 164 LEU A CA 1
ATOM 1242 C C . LEU A 1 164 ? -11.125 -20.281 1.713 1 96.75 164 LEU A C 1
ATOM 1244 O O . LEU A 1 164 ? -12.242 -20.797 1.765 1 96.75 164 LEU A O 1
ATOM 1248 N N . VAL A 1 165 ? -10.688 -19.469 2.633 1 95.31 165 VAL A N 1
ATOM 1249 C CA . VAL A 1 165 ? -11.562 -18.953 3.688 1 95.31 165 VAL A CA 1
ATOM 1250 C C . VAL A 1 165 ? -12.672 -18.109 3.078 1 95.31 165 VAL A C 1
ATOM 1252 O O . VAL A 1 165 ? -13.836 -18.219 3.459 1 95.31 165 VAL A O 1
ATOM 1255 N N . ARG A 1 166 ? -12.281 -17.219 2.143 1 97.19 166 ARG A N 1
ATOM 1256 C CA . ARG A 1 166 ? -13.188 -16.391 1.359 1 97.19 166 ARG A CA 1
ATOM 1257 C C . ARG A 1 166 ? -13.031 -16.672 -0.133 1 97.19 166 ARG A C 1
ATOM 1259 O O . ARG A 1 166 ? -11.938 -16.516 -0.686 1 97.19 166 ARG A O 1
ATOM 1266 N N . SER A 1 167 ? -14.141 -17.078 -0.66 1 97.75 167 SER A N 1
ATOM 1267 C CA . SER A 1 167 ? -14.141 -17.219 -2.111 1 97.75 167 SER A CA 1
ATOM 1268 C C . SER A 1 167 ? -13.828 -15.898 -2.795 1 97.75 167 SER A C 1
ATOM 1270 O O . SER A 1 167 ? -13.875 -14.836 -2.162 1 97.75 167 SER A O 1
ATOM 1272 N N . PRO A 1 168 ? -13.469 -16 -4.098 1 97.88 168 PRO A N 1
ATOM 1273 C CA . PRO A 1 168 ? -13.203 -14.734 -4.797 1 97.88 168 PRO A CA 1
ATOM 1274 C C . PRO A 1 168 ? -14.359 -13.742 -4.688 1 97.88 168 PRO A C 1
ATOM 1276 O O . PRO A 1 168 ? -14.133 -12.562 -4.43 1 97.88 168 PRO A O 1
ATOM 1279 N N . ALA A 1 169 ? -15.562 -14.219 -4.859 1 98 169 ALA A N 1
ATOM 1280 C CA . ALA A 1 169 ? -16.734 -13.352 -4.785 1 98 169 ALA A CA 1
ATOM 1281 C C . ALA A 1 169 ? -16.906 -12.781 -3.379 1 98 169 ALA A C 1
ATOM 1283 O O . ALA A 1 169 ? -17.141 -11.586 -3.215 1 98 169 ALA A O 1
ATOM 1284 N N . ARG A 1 170 ? -16.797 -13.625 -2.414 1 98.12 170 ARG A N 1
ATOM 1285 C CA . ARG A 1 170 ? -16.938 -13.195 -1.026 1 98.12 170 ARG A CA 1
ATOM 1286 C C . ARG A 1 170 ? -15.828 -12.219 -0.643 1 98.12 170 ARG A C 1
ATOM 1288 O O . ARG A 1 170 ? -16.078 -11.211 0.019 1 98.12 170 ARG A O 1
ATOM 1295 N N . LEU A 1 171 ? -14.625 -12.531 -1.045 1 98.25 171 LEU A N 1
ATOM 1296 C CA . LEU A 1 171 ? -13.484 -11.672 -0.749 1 98.25 171 LEU A CA 1
ATOM 1297 C C . LEU A 1 171 ? -13.703 -10.273 -1.32 1 98.25 171 LEU A C 1
ATOM 1299 O O . LEU A 1 171 ? -13.508 -9.273 -0.624 1 98.25 171 LEU A O 1
ATOM 1303 N N . LEU A 1 172 ? -14.078 -10.25 -2.586 1 98.38 172 LEU A N 1
ATOM 1304 C CA . LEU A 1 172 ? -14.32 -8.969 -3.236 1 98.38 172 LEU A CA 1
ATOM 1305 C C . LEU A 1 172 ? -15.422 -8.195 -2.525 1 98.38 172 LEU A C 1
ATOM 1307 O O . LEU A 1 172 ? -15.289 -6.992 -2.285 1 98.38 172 LEU A O 1
ATOM 1311 N N . ALA A 1 173 ? -16.484 -8.891 -2.162 1 98.31 173 ALA A N 1
ATOM 1312 C CA . ALA A 1 173 ? -17.578 -8.258 -1.444 1 98.31 173 ALA A CA 1
ATOM 1313 C C . ALA A 1 173 ? -17.109 -7.684 -0.111 1 98.31 173 ALA A C 1
ATOM 1315 O O . ALA A 1 173 ? -17.391 -6.531 0.213 1 98.31 173 ALA A O 1
ATOM 1316 N N . ASP A 1 174 ? -16.375 -8.438 0.609 1 97.06 174 ASP A N 1
ATOM 1317 C CA . ASP A 1 174 ? -15.906 -8.016 1.927 1 97.06 174 ASP A CA 1
ATOM 1318 C C . ASP A 1 174 ? -14.969 -6.82 1.818 1 97.06 174 ASP A C 1
ATOM 1320 O O . ASP A 1 174 ? -15.062 -5.875 2.605 1 97.06 174 ASP A O 1
ATOM 1324 N N . VAL A 1 175 ? -14.07 -6.824 0.869 1 97.31 175 VAL A N 1
ATOM 1325 C CA . VAL A 1 175 ? -13.102 -5.75 0.702 1 97.31 175 VAL A CA 1
ATOM 1326 C C . VAL A 1 175 ? -13.812 -4.469 0.287 1 97.31 175 VAL A C 1
ATOM 1328 O O . VAL A 1 175 ? -13.531 -3.393 0.82 1 97.31 175 VAL A O 1
ATOM 1331 N N . THR A 1 176 ? -14.773 -4.539 -0.564 1 97.44 176 THR A N 1
ATOM 1332 C CA . THR A 1 176 ? -15.414 -3.355 -1.127 1 97.44 176 THR A CA 1
ATOM 1333 C C . THR A 1 176 ? -16.453 -2.791 -0.161 1 97.44 176 THR A C 1
ATOM 1335 O O . THR A 1 176 ? -17.016 -1.725 -0.406 1 97.44 176 THR A O 1
ATOM 1338 N N . GLU A 1 177 ? -16.656 -3.521 0.929 1 94.38 177 GLU A N 1
ATOM 1339 C CA . GLU A 1 177 ? -17.516 -2.971 1.968 1 94.38 177 GLU A CA 1
ATOM 1340 C C . GLU A 1 177 ? -16.938 -1.684 2.545 1 94.38 177 GLU A C 1
ATOM 1342 O O . GLU A 1 177 ? -17.688 -0.791 2.957 1 94.38 177 GLU A O 1
ATOM 1347 N N . PHE A 1 178 ? -15.594 -1.541 2.463 1 92.25 178 PHE A N 1
ATOM 1348 C CA . PHE A 1 178 ? -15.023 -0.384 3.143 1 92.25 178 PHE A CA 1
ATOM 1349 C C . PHE A 1 178 ? -14.117 0.406 2.201 1 92.25 178 PHE A C 1
ATOM 1351 O O . PHE A 1 178 ? -13.594 1.459 2.572 1 92.25 178 PHE A O 1
ATOM 1358 N N . MET A 1 179 ? -13.945 -0.043 1.022 1 95.81 179 MET A N 1
ATOM 1359 C CA . MET A 1 179 ? -13.125 0.707 0.075 1 95.81 179 MET A CA 1
ATOM 1360 C C . MET A 1 179 ? -13.555 0.421 -1.36 1 95.81 179 MET A C 1
ATOM 1362 O O . MET A 1 179 ? -14.133 -0.63 -1.643 1 95.8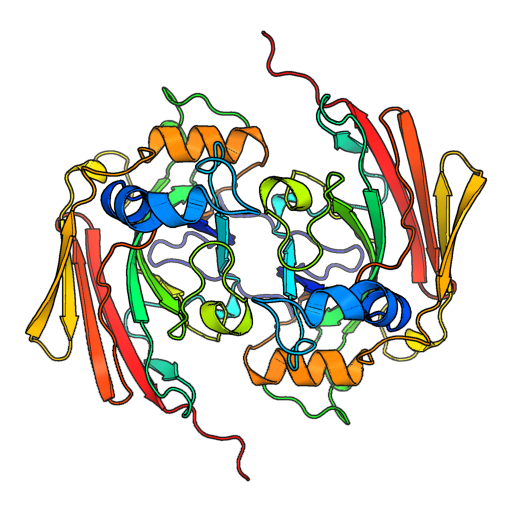1 179 MET A O 1
ATOM 1366 N N . THR A 1 180 ? -13.258 1.317 -2.193 1 96.88 180 THR A N 1
ATOM 1367 C CA . THR A 1 180 ? -13.562 1.161 -3.611 1 96.88 180 THR A CA 1
ATOM 1368 C C . THR A 1 180 ? -12.367 0.562 -4.355 1 96.88 180 THR A C 1
ATOM 1370 O O . THR A 1 180 ? -11.227 0.957 -4.129 1 96.88 180 THR A O 1
ATOM 1373 N N . LEU A 1 181 ? -12.656 -0.427 -5.164 1 97.31 181 LEU A N 1
ATOM 1374 C CA . LEU A 1 181 ? -11.672 -0.917 -6.125 1 97.31 181 LEU A CA 1
ATOM 1375 C C . LEU A 1 181 ? -12 -0.425 -7.531 1 97.31 181 LEU A C 1
ATOM 1377 O O . LEU A 1 181 ? -13.172 -0.399 -7.93 1 97.31 181 LEU A O 1
ATOM 1381 N N . SER A 1 182 ? -11.008 0.012 -8.234 1 96.19 182 SER A N 1
ATOM 1382 C CA . SER A 1 182 ? -11.18 0.635 -9.547 1 96.19 182 SER A CA 1
ATOM 1383 C C . SER A 1 182 ? -10.633 -0.257 -10.656 1 96.19 182 SER A C 1
ATOM 1385 O O . SER A 1 182 ? -9.844 -1.169 -10.398 1 96.19 182 SER A O 1
ATOM 1387 N N . PRO A 1 183 ? -11.109 0.02 -11.875 1 95.62 183 PRO A N 1
ATOM 1388 C CA . PRO A 1 183 ? -10.57 -0.763 -12.992 1 95.62 183 PRO A CA 1
ATOM 1389 C C . PRO A 1 183 ? -9.047 -0.783 -13.016 1 95.62 183 PRO A C 1
ATOM 1391 O O . PRO A 1 183 ? -8.406 0.263 -12.867 1 95.62 183 PRO A O 1
ATOM 1394 N N . GLY A 1 184 ? -8.492 -2.002 -13.172 1 95.5 184 GLY A N 1
ATOM 1395 C CA . GLY A 1 184 ? -7.051 -2.158 -13.195 1 95.5 184 GLY A CA 1
ATOM 1396 C C . GLY A 1 184 ? -6.484 -2.65 -11.875 1 95.5 184 GLY A C 1
ATOM 1397 O O . GLY A 1 184 ? -5.355 -3.15 -11.828 1 95.5 184 GLY A O 1
ATOM 1398 N N . ASP A 1 185 ? -7.246 -2.434 -10.781 1 96.69 185 ASP A N 1
ATOM 1399 C CA . ASP A 1 185 ? -6.812 -3 -9.508 1 96.69 185 ASP A CA 1
ATOM 1400 C C . ASP A 1 185 ? -6.809 -4.527 -9.562 1 96.69 185 ASP A C 1
ATOM 1402 O O . ASP A 1 185 ? -7.582 -5.129 -10.305 1 96.69 185 ASP A O 1
ATOM 1406 N N . VAL A 1 186 ? -5.891 -5.117 -8.82 1 98.19 186 VAL A N 1
ATOM 1407 C CA . VAL A 1 186 ? -5.785 -6.57 -8.727 1 98.19 186 VAL A CA 1
ATOM 1408 C C . VAL A 1 186 ? -5.945 -7.004 -7.27 1 98.19 186 VAL A C 1
ATOM 1410 O O . VAL A 1 186 ? -5.363 -6.402 -6.367 1 98.19 186 VAL A O 1
ATOM 1413 N N . LEU A 1 187 ? -6.77 -7.969 -7.047 1 98.56 187 LEU A N 1
ATOM 1414 C CA . LEU A 1 187 ? -6.945 -8.578 -5.73 1 98.56 187 LEU A CA 1
ATOM 1415 C C . LEU A 1 187 ? -6.484 -10.031 -5.738 1 98.56 187 LEU A C 1
ATOM 1417 O O . LEU A 1 187 ? -7.113 -10.883 -6.363 1 98.56 187 LEU A O 1
ATOM 1421 N N . LEU A 1 188 ? -5.391 -10.297 -5.062 1 98.62 188 LEU A N 1
ATOM 1422 C CA . LEU A 1 188 ? -4.82 -11.641 -5 1 98.62 188 LEU A CA 1
ATOM 1423 C C . LEU A 1 188 ? -5.559 -12.492 -3.975 1 98.62 188 LEU A C 1
ATOM 1425 O O . LEU A 1 188 ? -5.922 -12.008 -2.902 1 98.62 188 LEU A O 1
ATOM 1429 N N . LEU A 1 189 ? -5.66 -13.734 -4.258 1 98.06 189 LEU A N 1
ATOM 1430 C CA . LEU A 1 189 ? -6.398 -14.648 -3.396 1 98.06 189 LEU A CA 1
ATOM 1431 C C . LEU A 1 189 ? -5.547 -15.086 -2.207 1 98.06 189 LEU A C 1
ATOM 1433 O O . LEU A 1 189 ? -6.07 -15.609 -1.224 1 98.06 189 LEU A O 1
ATOM 1437 N N . GLY A 1 190 ? -4.246 -14.82 -2.35 1 93.94 190 GLY A N 1
ATOM 1438 C CA . GLY A 1 190 ? -3.412 -15 -1.171 1 93.94 190 GLY A CA 1
ATOM 1439 C C . GLY A 1 190 ? -2.4 -16.125 -1.321 1 93.94 190 GLY A C 1
ATOM 1440 O O . GLY A 1 190 ? -2.545 -16.984 -2.189 1 93.94 190 GLY A O 1
ATOM 1441 N N . PRO A 1 191 ? -1.456 -16.078 -0.479 1 90.94 191 PRO A N 1
ATOM 1442 C CA . PRO A 1 191 ? -0.425 -17.125 -0.463 1 90.94 191 PRO A CA 1
ATOM 1443 C C . PRO A 1 191 ? -0.923 -18.438 0.134 1 90.94 191 PRO A C 1
ATOM 1445 O O . PRO A 1 191 ? -1.968 -18.469 0.79 1 90.94 191 PRO A O 1
ATOM 1448 N N . GLY A 1 192 ? -0.182 -19.484 -0.222 1 91.62 192 GLY A N 1
ATOM 1449 C CA . GLY A 1 192 ? -0.472 -20.797 0.325 1 91.62 192 GLY A CA 1
ATOM 1450 C C . GLY A 1 192 ? 0.642 -21.344 1.202 1 91.62 192 GLY A C 1
ATOM 1451 O O . GLY A 1 192 ? 1.765 -20.828 1.173 1 91.62 192 GLY A O 1
ATOM 1452 N N . GLU A 1 193 ? 0.266 -22.312 1.92 1 91.25 193 GLU A N 1
ATOM 1453 C CA . GLU A 1 193 ? 1.244 -22.969 2.785 1 91.25 193 GLU A CA 1
ATOM 1454 C C . GLU A 1 193 ? 2.346 -23.641 1.969 1 91.25 193 GLU A C 1
ATOM 1456 O O . GLU A 1 193 ? 2.084 -24.188 0.896 1 91.25 193 GLU A O 1
ATOM 1461 N N . GLY A 1 194 ? 3.543 -23.516 2.533 1 93 194 GLY A N 1
ATOM 1462 C CA . GLY A 1 194 ? 4.648 -24.266 1.968 1 93 194 GLY A CA 1
ATOM 1463 C C . GLY A 1 194 ? 5.203 -23.656 0.697 1 93 194 GLY A C 1
ATOM 1464 O O . GLY A 1 194 ? 5.809 -24.344 -0.123 1 93 194 GLY A O 1
ATOM 1465 N N . ALA A 1 195 ? 4.98 -22.422 0.442 1 95.19 195 ALA A N 1
ATOM 1466 C CA . ALA A 1 195 ? 5.52 -21.75 -0.737 1 95.19 195 ALA A CA 1
ATOM 1467 C C . ALA A 1 195 ? 7.023 -21.969 -0.854 1 95.19 195 ALA A C 1
ATOM 1469 O O . ALA A 1 195 ? 7.742 -21.938 0.148 1 95.19 195 ALA A O 1
ATOM 1470 N N . PRO A 1 196 ? 7.496 -22.219 -1.99 1 98.06 196 PRO A N 1
ATOM 1471 C CA . PRO A 1 196 ? 8.914 -22.547 -2.166 1 98.06 196 PRO A CA 1
ATOM 1472 C C . PRO A 1 196 ? 9.812 -21.312 -2.109 1 98.06 196 PRO A C 1
ATOM 1474 O O . PRO A 1 196 ? 9.336 -20.188 -2.256 1 98.06 196 PRO A O 1
ATOM 1477 N N . LEU A 1 197 ? 11.102 -21.578 -1.893 1 98.25 197 LEU A N 1
ATOM 1478 C CA . LEU A 1 197 ? 12.133 -20.562 -1.915 1 98.25 197 LEU A CA 1
ATOM 1479 C C . LEU A 1 197 ? 12.938 -20.625 -3.213 1 98.25 197 LEU A C 1
ATOM 1481 O O . LEU A 1 197 ? 13.227 -21.703 -3.715 1 98.25 197 LEU A O 1
ATOM 1485 N N . ALA A 1 198 ? 13.227 -19.516 -3.785 1 98.62 198 ALA A N 1
ATOM 1486 C CA . ALA A 1 198 ? 14.094 -19.391 -4.957 1 98.62 198 ALA A CA 1
ATOM 1487 C C . ALA A 1 198 ? 15.328 -18.547 -4.641 1 98.62 198 ALA A C 1
ATOM 1489 O O . ALA A 1 198 ? 15.305 -17.719 -3.723 1 98.62 198 ALA A O 1
ATOM 1490 N N . ARG A 1 199 ? 16.391 -18.766 -5.352 1 98.25 199 ARG A N 1
ATOM 1491 C CA . ARG A 1 199 ? 17.688 -18.125 -5.125 1 98.25 199 ARG A CA 1
ATOM 1492 C C . ARG A 1 199 ? 18.266 -17.578 -6.43 1 98.25 199 ARG A C 1
ATOM 1494 O O . ARG A 1 199 ? 17.812 -17.938 -7.516 1 98.25 199 ARG A O 1
ATOM 1501 N N . PRO A 1 200 ? 19.25 -16.625 -6.234 1 98.31 200 PRO A N 1
ATOM 1502 C CA . PRO A 1 200 ? 19.875 -16.141 -7.461 1 98.31 200 PRO A CA 1
ATOM 1503 C C . PRO A 1 200 ? 20.359 -17.266 -8.375 1 98.31 200 PRO A C 1
ATOM 1505 O O . PRO A 1 200 ? 21 -18.203 -7.91 1 98.31 200 PRO A O 1
ATOM 1508 N N . GLY A 1 201 ? 20 -17.125 -9.641 1 98.38 201 GLY A N 1
ATOM 1509 C CA . GLY A 1 201 ? 20.312 -18.172 -10.602 1 98.38 201 GLY A CA 1
ATOM 1510 C C . GLY A 1 201 ? 19.125 -19.047 -10.945 1 98.38 201 GLY A C 1
ATOM 1511 O O . GLY A 1 201 ? 19.141 -19.75 -11.969 1 98.38 201 GLY A O 1
ATOM 1512 N N . ASP A 1 202 ? 18.094 -19.031 -10.156 1 98.81 202 ASP A N 1
ATOM 1513 C CA . ASP A 1 202 ? 16.922 -19.875 -10.359 1 98.81 202 ASP A CA 1
ATOM 1514 C C . ASP A 1 202 ? 15.984 -19.281 -11.406 1 98.81 202 ASP A C 1
ATOM 1516 O O . ASP A 1 202 ? 15.836 -18.062 -11.5 1 98.81 202 ASP A O 1
ATOM 1520 N N . ARG A 1 203 ? 15.406 -20.141 -12.156 1 98.88 203 ARG A N 1
ATOM 1521 C CA . ARG A 1 203 ? 14.281 -19.797 -13.031 1 98.88 203 ARG A CA 1
ATOM 1522 C C . ARG A 1 203 ? 12.977 -20.359 -12.484 1 98.88 203 ARG A C 1
ATOM 1524 O O . ARG A 1 203 ? 12.867 -21.562 -12.242 1 98.88 203 ARG A O 1
ATOM 1531 N N . VAL A 1 204 ? 11.977 -19.5 -12.328 1 98.94 204 VAL A N 1
ATOM 1532 C CA . VAL A 1 204 ? 10.695 -19.875 -11.742 1 98.94 204 VAL A CA 1
ATOM 1533 C C . VAL A 1 204 ? 9.609 -19.875 -12.812 1 98.94 204 VAL A C 1
ATOM 1535 O O . VAL A 1 204 ? 9.508 -18.938 -13.602 1 98.94 204 VAL A O 1
ATOM 1538 N N . VAL A 1 205 ? 8.875 -20.906 -12.859 1 98.94 205 VAL A N 1
ATOM 1539 C CA . VAL A 1 205 ? 7.723 -21.016 -13.75 1 98.94 205 VAL A CA 1
ATOM 1540 C C . VAL A 1 205 ? 6.469 -21.328 -12.938 1 98.94 205 VAL A C 1
ATOM 1542 O O . VAL A 1 205 ? 6.445 -22.297 -12.18 1 98.94 205 VAL A O 1
ATOM 1545 N N . ILE A 1 206 ? 5.445 -20.562 -13.078 1 98.94 206 ILE A N 1
ATOM 1546 C CA . ILE A 1 206 ? 4.148 -20.766 -12.438 1 98.94 206 ILE A CA 1
ATOM 1547 C C . ILE A 1 206 ? 3.088 -21.031 -13.508 1 98.94 206 ILE A C 1
ATOM 1549 O O . ILE A 1 206 ? 2.979 -20.281 -14.477 1 98.94 206 ILE A O 1
ATOM 1553 N N . GLU A 1 207 ? 2.336 -22.047 -13.281 1 98.88 207 GLU A N 1
ATOM 1554 C CA . GLU A 1 207 ? 1.348 -22.422 -14.289 1 98.88 207 GLU A CA 1
ATOM 1555 C C . GLU A 1 207 ? -0.02 -22.656 -13.656 1 98.88 207 GLU A C 1
ATOM 1557 O O . GLU A 1 207 ? -0.114 -23.234 -12.57 1 98.88 207 GLU A O 1
ATOM 1562 N N . VAL A 1 208 ? -1.008 -22.234 -14.297 1 98.69 208 VAL A N 1
ATOM 1563 C CA . VAL A 1 208 ? -2.406 -22.5 -13.984 1 98.69 208 VAL A CA 1
ATOM 1564 C C . VAL A 1 208 ? -3.17 -22.844 -15.258 1 98.69 208 VAL A C 1
ATOM 1566 O O . VAL A 1 208 ? -3.346 -22 -16.125 1 98.69 208 VAL A O 1
ATOM 1569 N N . PRO A 1 209 ? -3.615 -24.156 -15.344 1 98 209 PRO A N 1
ATOM 1570 C CA . PRO A 1 209 ? -4.48 -24.422 -16.5 1 98 209 PRO A CA 1
ATOM 1571 C C . PRO A 1 209 ? -5.621 -23.422 -16.625 1 98 209 PRO A C 1
ATOM 1573 O O . PRO A 1 209 ? -6.309 -23.125 -15.648 1 98 209 PRO A O 1
ATOM 1576 N N . GLY A 1 210 ? -5.762 -22.844 -17.781 1 97.19 210 GLY A N 1
ATOM 1577 C CA . GLY A 1 210 ? -6.797 -21.844 -18.016 1 97.19 210 GLY A CA 1
ATOM 1578 C C . GLY A 1 210 ? -6.273 -20.422 -17.969 1 97.19 210 GLY A C 1
ATOM 1579 O O . GLY A 1 210 ? -6.918 -19.5 -18.469 1 97.19 210 GLY A O 1
ATOM 1580 N N . LEU A 1 211 ? -5.098 -20.219 -17.312 1 97.94 211 LEU A N 1
ATOM 1581 C CA . LEU A 1 211 ? -4.547 -18.875 -17.203 1 97.94 211 LEU A CA 1
ATOM 1582 C C . LEU A 1 211 ? -3.184 -18.797 -17.875 1 97.94 211 LEU A C 1
ATOM 1584 O O . LEU A 1 211 ? -2.662 -17.703 -18.094 1 97.94 211 LEU A O 1
ATOM 1588 N N . GLY A 1 212 ? -2.611 -19.938 -18.141 1 97.5 212 GLY A N 1
ATOM 1589 C CA . GLY A 1 212 ? -1.326 -19.922 -18.828 1 97.5 212 GLY A CA 1
ATOM 1590 C C . GLY A 1 212 ? -0.147 -20.047 -17.875 1 97.5 212 GLY A C 1
ATOM 1591 O O . GLY A 1 212 ? -0.177 -20.844 -16.938 1 97.5 212 GLY A O 1
ATOM 1592 N N . ARG A 1 213 ? 0.912 -19.359 -18.281 1 98.25 213 ARG A N 1
ATOM 1593 C CA . ARG A 1 213 ? 2.176 -19.5 -17.562 1 98.25 213 ARG A CA 1
ATOM 1594 C C . ARG A 1 213 ? 2.789 -18.141 -17.25 1 98.25 213 ARG A C 1
ATOM 1596 O O . ARG A 1 213 ? 2.66 -17.203 -18.047 1 98.25 213 ARG A O 1
ATOM 1603 N N . LEU A 1 214 ? 3.414 -18.016 -16.141 1 98.81 214 LEU A N 1
ATOM 1604 C CA . LEU A 1 214 ? 4.211 -16.859 -15.719 1 98.81 214 LEU A CA 1
ATOM 1605 C C . LEU A 1 214 ? 5.641 -17.281 -15.398 1 98.81 214 LEU A C 1
ATOM 1607 O O . LEU A 1 214 ? 5.859 -18.25 -14.656 1 98.81 214 LEU A O 1
ATOM 1611 N N . THR A 1 215 ? 6.594 -16.609 -15.992 1 98.88 215 THR A N 1
ATOM 1612 C CA . THR A 1 215 ? 7.996 -16.953 -15.781 1 98.88 215 THR A CA 1
ATOM 1613 C C . THR A 1 215 ? 8.773 -15.742 -15.266 1 98.88 215 THR A C 1
ATOM 1615 O O . THR A 1 215 ? 8.508 -14.609 -15.656 1 98.88 215 THR A O 1
ATOM 1618 N N . HIS A 1 216 ? 9.703 -16 -14.367 1 98.81 216 HIS A N 1
ATOM 1619 C CA . HIS A 1 216 ? 10.695 -15.016 -13.969 1 98.81 216 HIS A CA 1
ATOM 1620 C C . HIS A 1 216 ? 11.961 -15.68 -13.438 1 98.81 216 HIS A C 1
ATOM 1622 O O . HIS A 1 216 ? 11.953 -16.875 -13.125 1 98.81 216 HIS A O 1
ATOM 1628 N N . SER A 1 217 ? 13.016 -14.953 -13.375 1 98.81 217 SER A N 1
ATOM 1629 C CA . SER A 1 217 ? 14.266 -15.43 -12.805 1 98.81 217 SER A CA 1
ATOM 1630 C C . SER A 1 217 ? 14.664 -14.609 -11.578 1 98.81 217 SER A C 1
ATOM 1632 O O . SER A 1 217 ? 14.164 -13.5 -11.375 1 98.81 217 SER A O 1
ATOM 1634 N N . VAL A 1 218 ? 15.438 -15.227 -10.773 1 98.62 218 VAL A N 1
ATOM 1635 C CA . VAL A 1 218 ? 15.984 -14.547 -9.602 1 98.62 218 VAL A CA 1
ATOM 1636 C C . VAL A 1 218 ? 17.469 -14.258 -9.812 1 98.62 218 VAL A C 1
ATOM 1638 O O . VAL A 1 218 ? 18.219 -15.148 -10.211 1 98.62 218 VAL A O 1
ATOM 1641 N N . VAL A 1 219 ? 17.875 -13.047 -9.578 1 98.31 219 VAL A N 1
ATOM 1642 C CA . VAL A 1 219 ? 19.266 -12.648 -9.719 1 98.31 219 VAL A CA 1
ATOM 1643 C C . VAL A 1 219 ? 19.75 -11.977 -8.43 1 98.31 219 VAL A C 1
ATOM 1645 O O . VAL A 1 219 ? 18.938 -11.547 -7.609 1 98.31 219 VAL A O 1
ATOM 1648 N N . ALA A 1 220 ? 21.078 -11.961 -8.234 1 96.56 220 ALA A N 1
ATOM 1649 C CA . ALA A 1 220 ? 21.641 -11.258 -7.078 1 96.56 220 ALA A CA 1
ATOM 1650 C C . ALA A 1 220 ? 21.594 -9.742 -7.285 1 96.56 220 ALA A C 1
ATOM 1652 O O . ALA A 1 220 ? 21.875 -9.258 -8.383 1 96.56 220 ALA A O 1
ATOM 1653 N N . GLU A 1 221 ? 21.141 -9.086 -6.219 1 92.62 221 GLU A N 1
ATOM 1654 C CA . GLU A 1 221 ? 21.234 -7.633 -6.277 1 92.62 221 GLU A CA 1
ATOM 1655 C C . GLU A 1 221 ? 22.672 -7.184 -6.477 1 92.62 221 GLU A C 1
ATOM 1657 O O . GLU A 1 221 ? 23.594 -7.766 -5.902 1 92.62 221 GLU A O 1
ATOM 1662 N N . GLN A 1 222 ? 22.938 -6.348 -7.398 1 80.12 222 GLN A N 1
ATOM 1663 C CA . GLN A 1 222 ? 24.281 -5.848 -7.637 1 80.12 222 GLN A CA 1
ATOM 1664 C C . GLN A 1 222 ? 24.672 -4.785 -6.609 1 80.12 222 GLN A C 1
ATOM 1666 O O . GLN A 1 222 ? 23.828 -4.02 -6.152 1 80.12 222 GLN A O 1
ATOM 1671 N N . GLY A 1 223 ? 25.234 -5.121 -5.332 1 59.78 223 GLY A N 1
ATOM 1672 C CA . GLY A 1 223 ? 25.672 -4.211 -4.285 1 59.78 223 GLY A CA 1
ATOM 1673 C C . GLY A 1 223 ? 25.875 -2.791 -4.773 1 59.78 223 GLY A C 1
ATOM 1674 O O . GLY A 1 223 ? 26.062 -2.562 -5.969 1 59.78 223 GLY A O 1
ATOM 1675 N N . ALA A 1 224 ? 25.359 -1.8 -3.92 1 46.91 224 ALA A N 1
ATOM 1676 C CA . ALA A 1 224 ? 26.016 -0.521 -4.172 1 46.91 224 ALA A CA 1
ATOM 1677 C C . ALA A 1 224 ? 27.531 -0.699 -4.312 1 46.91 224 ALA A C 1
ATOM 1679 O O . ALA A 1 224 ? 28.109 -1.578 -3.68 1 46.91 224 ALA A O 1
ATOM 1680 N N . ALA A 1 225 ? 28.188 -0.359 -5.5 1 32.91 225 ALA A N 1
ATOM 1681 C CA . ALA A 1 225 ? 29.656 -0.331 -5.43 1 32.91 225 ALA A CA 1
ATOM 1682 C C . ALA A 1 225 ? 30.125 0.066 -4.031 1 32.91 225 ALA A C 1
ATOM 1684 O O . ALA A 1 225 ? 29.734 1.115 -3.514 1 32.91 225 ALA A O 1
ATOM 1685 N N . ALA A 1 226 ? 30.594 -0.812 -3.16 1 25.84 226 ALA A N 1
ATOM 1686 C CA . ALA A 1 226 ? 31.391 -0.351 -2.018 1 25.84 226 ALA A CA 1
ATOM 1687 C C . ALA A 1 226 ? 32.219 0.864 -2.389 1 25.84 226 ALA A C 1
ATOM 1689 O O . ALA A 1 226 ? 32.781 0.94 -3.496 1 25.84 226 ALA A O 1
ATOM 1690 N N . MET B 1 1 ? -12.078 0.56 -19.953 1 55.97 1 MET B N 1
ATOM 1691 C CA . MET B 1 1 ? -12.039 1.836 -19.25 1 55.97 1 MET B CA 1
ATOM 1692 C C . MET B 1 1 ? -10.727 2.002 -18.5 1 55.97 1 MET B C 1
ATOM 1694 O O . MET B 1 1 ? -10.234 1.053 -17.875 1 55.97 1 MET B O 1
ATOM 1698 N N . GLN B 1 2 ? -9.938 3.023 -18.812 1 65.25 2 GLN B N 1
ATOM 1699 C CA . GLN B 1 2 ? -8.602 3.285 -18.297 1 65.25 2 GLN B CA 1
ATOM 1700 C C . GLN B 1 2 ? -8.664 4.055 -16.984 1 65.25 2 GLN B C 1
ATOM 1702 O O . GLN B 1 2 ? -9.625 4.781 -16.734 1 65.25 2 GLN B O 1
ATOM 1707 N N . ILE B 1 3 ? -7.789 3.693 -16.094 1 73.62 3 ILE B N 1
ATOM 1708 C CA . ILE B 1 3 ? -7.68 4.418 -14.828 1 73.62 3 ILE B CA 1
ATOM 1709 C C . ILE B 1 3 ? -7.277 5.867 -15.094 1 73.62 3 ILE B C 1
ATOM 1711 O O . ILE B 1 3 ? -6.301 6.125 -15.805 1 73.62 3 ILE B O 1
ATOM 1715 N N . GLN B 1 4 ? -8.125 6.82 -14.695 1 82 4 GLN B N 1
ATOM 1716 C CA . GLN B 1 4 ? -7.766 8.234 -14.812 1 82 4 GLN B CA 1
ATOM 1717 C C . GLN B 1 4 ? -6.73 8.625 -13.758 1 82 4 GLN B C 1
ATOM 1719 O O . GLN B 1 4 ? -6.906 8.344 -12.57 1 82 4 GLN B O 1
ATOM 1724 N N . PRO B 1 5 ? -5.738 9.25 -14.266 1 87 5 PRO B N 1
ATOM 1725 C CA . PRO B 1 5 ? -4.727 9.68 -13.297 1 87 5 PRO B CA 1
ATOM 1726 C C . PRO B 1 5 ? -5.258 10.695 -12.297 1 87 5 PRO B C 1
ATOM 1728 O O . PRO B 1 5 ? -6.152 11.484 -12.625 1 87 5 PRO B O 1
ATOM 1731 N N . PHE B 1 6 ? -4.773 10.617 -11.078 1 90.88 6 PHE B N 1
ATOM 1732 C CA . PHE B 1 6 ? -4.984 11.664 -10.086 1 90.88 6 PHE B CA 1
ATOM 1733 C C . PHE B 1 6 ? -3.941 12.766 -10.234 1 90.88 6 PHE B C 1
ATOM 1735 O O . PHE B 1 6 ? -2.76 12.547 -9.961 1 90.88 6 PHE B O 1
ATOM 1742 N N . LEU B 1 7 ? -4.391 13.914 -10.586 1 91.81 7 LEU B N 1
ATOM 1743 C CA . LEU B 1 7 ? -3.467 15.016 -10.828 1 91.81 7 LEU B CA 1
ATOM 1744 C C . LEU B 1 7 ? -3.496 16.016 -9.672 1 91.81 7 LEU B C 1
ATOM 1746 O O . LEU B 1 7 ? -4.57 16.422 -9.234 1 91.81 7 LEU B O 1
ATOM 1750 N N . LEU B 1 8 ? -2.336 16.344 -9.219 1 90.44 8 LEU B N 1
ATOM 1751 C CA . LEU B 1 8 ? -2.248 17.469 -8.297 1 90.44 8 LEU B CA 1
ATOM 1752 C C . LEU B 1 8 ? -2.539 18.781 -9.016 1 90.44 8 LEU B C 1
ATOM 1754 O O . LEU B 1 8 ? -2.723 18.797 -10.234 1 90.44 8 LEU B O 1
ATOM 1758 N N . ASP B 1 9 ? -2.594 19.812 -8.227 1 87.88 9 ASP B N 1
ATOM 1759 C CA . ASP B 1 9 ? -3.02 21.109 -8.766 1 87.88 9 ASP B CA 1
ATOM 1760 C C . ASP B 1 9 ? -2.066 21.578 -9.859 1 87.88 9 ASP B C 1
ATOM 1762 O O . ASP B 1 9 ? -2.473 22.312 -10.766 1 87.88 9 ASP B O 1
ATOM 1766 N N . ASP B 1 10 ? -0.887 21.141 -9.891 1 86.25 10 ASP B N 1
ATOM 1767 C CA . ASP B 1 10 ? 0.098 21.609 -10.859 1 86.25 10 ASP B CA 1
ATOM 1768 C C . ASP B 1 10 ? 0.2 20.656 -12.047 1 86.25 10 ASP B C 1
ATOM 1770 O O . ASP B 1 10 ? 1.027 20.859 -12.938 1 86.25 10 ASP B O 1
ATOM 1774 N N . GLY B 1 11 ? -0.544 19.641 -11.938 1 88.56 11 GLY B N 1
ATOM 1775 C CA . GLY B 1 11 ? -0.606 18.75 -13.078 1 88.56 11 GLY B CA 1
ATOM 1776 C C . GLY B 1 11 ? 0.212 17.484 -12.891 1 88.56 11 GLY B C 1
ATOM 1777 O O . GLY B 1 11 ? 0.169 16.578 -13.727 1 88.56 11 GLY B O 1
ATOM 1778 N N . LEU B 1 12 ? 0.922 17.422 -11.812 1 90 12 LEU B N 1
ATOM 1779 C CA . LEU B 1 12 ? 1.688 16.219 -11.547 1 90 12 LEU B CA 1
ATOM 1780 C C . LEU B 1 12 ? 0.764 15.055 -11.18 1 90 12 LEU B C 1
ATOM 1782 O O . LEU B 1 12 ? -0.096 15.203 -10.305 1 90 12 LEU B O 1
ATOM 1786 N N . ALA B 1 13 ? 1.002 13.945 -11.891 1 92.81 13 ALA B N 1
ATOM 1787 C CA . ALA B 1 13 ? 0.233 12.75 -11.57 1 92.81 13 ALA B CA 1
ATOM 1788 C C . ALA B 1 13 ? 0.774 12.07 -10.312 1 92.81 13 ALA B C 1
ATOM 1790 O O . ALA B 1 13 ? 1.979 11.828 -10.203 1 92.81 13 ALA B O 1
ATOM 1791 N N . LEU B 1 14 ?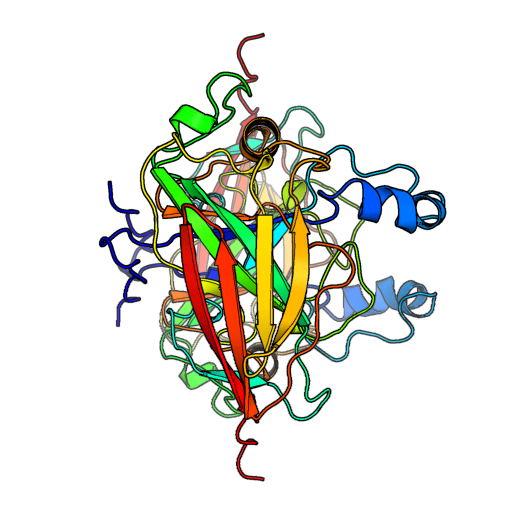 -0.161 11.75 -9.469 1 94.06 14 LEU B N 1
ATOM 1792 C CA . LEU B 1 14 ? 0.244 11.078 -8.242 1 94.06 14 LEU B CA 1
ATOM 1793 C C . LEU B 1 14 ? 0.578 9.609 -8.516 1 94.06 14 LEU B C 1
ATOM 1795 O O . LEU B 1 14 ? -0.045 8.977 -9.375 1 94.06 14 LEU B O 1
ATOM 1799 N N . GLY B 1 15 ? 1.591 9.188 -7.863 1 92.69 15 GLY B N 1
ATOM 1800 C CA . GLY B 1 15 ? 1.894 7.77 -7.785 1 92.69 15 GLY B CA 1
ATOM 1801 C C . GLY B 1 15 ? 1.407 7.129 -6.5 1 92.69 15 GLY B C 1
ATOM 1802 O O . GLY B 1 15 ? 0.255 7.312 -6.102 1 92.69 15 GLY B O 1
ATOM 1803 N N . THR B 1 16 ? 2.266 6.488 -5.797 1 94.25 16 THR B N 1
ATOM 1804 C CA . THR B 1 16 ? 1.917 5.871 -4.52 1 94.25 16 THR B CA 1
ATOM 1805 C C . THR B 1 16 ? 2.205 6.824 -3.363 1 94.25 16 THR B C 1
ATOM 1807 O O . THR B 1 16 ? 3.197 7.555 -3.385 1 94.25 16 THR B O 1
ATOM 1810 N N . VAL B 1 17 ? 1.308 6.836 -2.395 1 97.81 17 VAL B N 1
ATOM 1811 C CA . VAL B 1 17 ? 1.559 7.57 -1.159 1 97.81 17 VAL B CA 1
ATOM 1812 C C . VAL B 1 17 ? 2.029 6.605 -0.073 1 97.81 17 VAL B C 1
ATOM 1814 O O . VAL B 1 17 ? 1.33 5.645 0.262 1 97.81 17 VAL B O 1
ATOM 1817 N N . TYR B 1 18 ? 3.213 6.883 0.425 1 97.44 18 TYR B N 1
ATOM 1818 C CA . TYR B 1 18 ? 3.812 6.098 1.498 1 97.44 18 TYR B CA 1
ATOM 1819 C C . TYR B 1 18 ? 3.748 6.848 2.824 1 97.44 18 TYR B C 1
ATOM 1821 O O . TYR B 1 18 ? 4.156 8.008 2.908 1 97.44 18 TYR B O 1
ATOM 1829 N N . GLY B 1 19 ? 3.217 6.172 3.803 1 96 19 GLY B N 1
ATOM 1830 C CA . GLY B 1 19 ? 3.312 6.688 5.16 1 96 19 GLY B CA 1
ATOM 1831 C C . GLY B 1 19 ? 4.465 6.094 5.945 1 96 19 GLY B C 1
ATOM 1832 O O . GLY B 1 19 ? 4.914 4.984 5.652 1 96 19 GLY B O 1
ATOM 1833 N N . THR B 1 20 ? 4.914 6.852 6.922 1 94.69 20 THR B N 1
ATOM 1834 C CA . THR B 1 20 ? 5.988 6.406 7.805 1 94.69 20 THR B CA 1
ATOM 1835 C C . THR B 1 20 ? 5.535 6.434 9.258 1 94.69 20 THR B C 1
ATOM 1837 O O . THR B 1 20 ? 5.125 7.477 9.773 1 94.69 20 THR B O 1
ATOM 1840 N N . LEU B 1 21 ? 5.676 5.285 9.883 1 91.38 21 LEU B N 1
ATOM 1841 C CA . LEU B 1 21 ? 5.344 5.207 11.305 1 91.38 21 LEU B CA 1
ATOM 1842 C C . LEU B 1 21 ? 6.594 5.371 12.156 1 91.38 21 LEU B C 1
ATOM 1844 O O . LEU B 1 21 ? 7.711 5.133 11.695 1 91.38 21 LEU B O 1
ATOM 1848 N N . LEU B 1 22 ? 6.352 5.84 13.391 1 90.31 22 LEU B N 1
ATOM 1849 C CA . LEU B 1 22 ? 7.395 5.898 14.406 1 90.31 22 LEU B CA 1
ATOM 1850 C C . LEU B 1 22 ? 8.539 6.805 13.961 1 90.31 22 LEU B C 1
ATOM 1852 O O . LEU B 1 22 ? 9.711 6.484 14.18 1 90.31 22 LEU B O 1
ATOM 1856 N N . ASN B 1 23 ? 8.195 7.863 13.234 1 94.5 23 ASN B N 1
ATOM 1857 C CA . ASN B 1 23 ? 9.219 8.812 12.805 1 94.5 23 ASN B CA 1
ATOM 1858 C C . ASN B 1 23 ? 9.227 10.062 13.68 1 94.5 23 ASN B C 1
ATOM 1860 O O . ASN B 1 23 ? 9.602 11.141 13.219 1 94.5 23 ASN B O 1
ATOM 1864 N N . GLN B 1 24 ? 8.672 9.992 14.805 1 93.69 24 GLN B N 1
ATOM 1865 C CA . GLN B 1 24 ? 8.734 11.047 15.812 1 93.69 24 GLN B CA 1
ATOM 1866 C C . GLN B 1 24 ? 9.391 10.539 17.094 1 93.69 24 GLN B C 1
ATOM 1868 O O . GLN B 1 24 ? 8.945 9.555 17.688 1 93.69 24 GLN B O 1
ATOM 1873 N N . GLN B 1 25 ? 10.359 11.242 17.5 1 92.06 25 GLN B N 1
ATOM 1874 C CA . GLN B 1 25 ? 11.141 10.812 18.656 1 92.06 25 GLN B CA 1
ATOM 1875 C C . GLN B 1 25 ? 10.25 10.664 19.891 1 92.06 25 GLN B C 1
ATOM 1877 O O . GLN B 1 25 ? 10.383 9.695 20.641 1 92.06 25 GLN B O 1
ATOM 1882 N N . ALA B 1 26 ? 9.414 11.602 20.062 1 88.44 26 ALA B N 1
ATOM 1883 C CA . ALA B 1 26 ? 8.516 11.555 21.219 1 88.44 26 ALA B CA 1
ATOM 1884 C C . ALA B 1 26 ? 7.68 10.281 21.203 1 88.44 26 ALA B C 1
ATOM 1886 O O . ALA B 1 26 ? 7.473 9.664 22.25 1 88.44 26 ALA B O 1
ATOM 1887 N N . THR B 1 27 ? 7.199 9.891 20.031 1 86.06 27 THR B N 1
ATOM 1888 C CA . THR B 1 27 ? 6.395 8.68 19.891 1 86.06 27 THR B CA 1
ATOM 1889 C C . THR B 1 27 ? 7.227 7.438 20.219 1 86.06 27 THR B C 1
ATOM 1891 O O . THR B 1 27 ? 6.773 6.555 20.953 1 86.06 27 THR B O 1
ATOM 1894 N N . VAL B 1 28 ? 8.375 7.395 19.672 1 84.56 28 VAL B N 1
ATOM 1895 C CA . VAL B 1 28 ? 9.258 6.254 19.891 1 84.56 28 VAL B CA 1
ATOM 1896 C C . VAL B 1 28 ? 9.594 6.137 21.375 1 84.56 28 VAL B C 1
ATOM 1898 O O . VAL B 1 28 ? 9.586 5.035 21.938 1 84.56 28 VAL B O 1
ATOM 1901 N N . GLN B 1 29 ? 9.859 7.285 21.984 1 84.44 29 GLN B N 1
ATOM 1902 C CA . GLN B 1 29 ? 10.18 7.305 23.406 1 84.44 29 GLN B CA 1
ATOM 1903 C C . GLN B 1 29 ? 9 6.812 24.25 1 84.44 29 GLN B C 1
ATOM 1905 O O . GLN B 1 29 ? 9.188 6.031 25.188 1 84.44 29 GLN B O 1
ATOM 1910 N N . ARG B 1 30 ? 7.887 7.227 23.891 1 82.38 30 ARG B N 1
ATOM 1911 C CA . ARG B 1 30 ? 6.68 6.832 24.625 1 82.38 30 ARG B CA 1
ATOM 1912 C C . ARG B 1 30 ? 6.441 5.332 24.516 1 82.38 30 ARG B C 1
ATOM 1914 O O . ARG B 1 30 ? 6.043 4.688 25.484 1 82.38 30 ARG B O 1
ATOM 1921 N N . LEU B 1 31 ? 6.73 4.781 23.359 1 77.62 31 LEU B N 1
ATOM 1922 C CA . LEU B 1 31 ? 6.422 3.381 23.094 1 77.62 31 LEU B CA 1
ATOM 1923 C C . LEU B 1 31 ? 7.602 2.484 23.453 1 77.62 31 LEU B C 1
ATOM 1925 O O . LEU B 1 31 ? 7.484 1.257 23.422 1 77.62 31 LEU B O 1
ATOM 1929 N N . SER B 1 32 ? 8.625 3.053 23.75 1 72.94 32 SER B N 1
ATOM 1930 C CA . SER B 1 32 ? 9.875 2.336 23.984 1 72.94 32 SER B CA 1
ATOM 1931 C C . SER B 1 32 ? 9.672 1.19 24.969 1 72.94 32 SER B C 1
ATOM 1933 O O . SER B 1 32 ? 10.203 0.096 24.781 1 72.94 32 SER B O 1
ATOM 1935 N N . PRO B 1 33 ? 8.906 1.399 26.031 1 67.69 33 PRO B N 1
ATOM 1936 C CA . PRO B 1 33 ? 8.727 0.264 26.938 1 67.69 33 PRO B CA 1
ATOM 1937 C C . PRO B 1 33 ? 8.047 -0.927 26.266 1 67.69 33 PRO B C 1
ATOM 1939 O O . PRO B 1 33 ? 8.273 -2.072 26.656 1 67.69 33 PRO B O 1
ATOM 1942 N N . GLN B 1 34 ? 7.309 -0.649 25.266 1 63.12 34 GLN B N 1
ATOM 1943 C CA . GLN B 1 34 ? 6.559 -1.684 24.562 1 63.12 34 GLN B CA 1
ATOM 1944 C C . GLN B 1 34 ? 7.441 -2.414 23.547 1 63.12 34 GLN B C 1
ATOM 1946 O O . GLN B 1 34 ? 7.156 -3.557 23.188 1 63.12 34 GLN B O 1
ATOM 1951 N N . PHE B 1 35 ? 8.414 -1.725 23.125 1 60.38 35 PHE B N 1
ATOM 1952 C CA . PHE B 1 35 ? 9.344 -2.342 22.188 1 60.38 35 PHE B CA 1
ATOM 1953 C C . PHE B 1 35 ? 10.172 -3.42 22.875 1 60.38 35 PHE B C 1
ATOM 1955 O O . PHE B 1 35 ? 10.625 -4.371 22.234 1 60.38 35 PHE B O 1
ATOM 1962 N N . ASP B 1 36 ? 10.359 -3.236 24.031 1 53.59 36 ASP B N 1
ATOM 1963 C CA . ASP B 1 36 ? 11.188 -4.145 24.812 1 53.59 36 ASP B CA 1
ATOM 1964 C C . ASP B 1 36 ? 10.43 -5.426 25.156 1 53.59 36 ASP B C 1
ATOM 1966 O O . ASP B 1 36 ? 11.016 -6.379 25.672 1 53.59 36 ASP B O 1
ATOM 1970 N N . SER B 1 37 ? 9.25 -5.375 24.719 1 50.41 37 SER B N 1
ATOM 1971 C CA . SER B 1 37 ? 8.5 -6.602 24.969 1 50.41 37 SER B CA 1
ATOM 1972 C C . SER B 1 37 ? 8.305 -7.395 23.672 1 50.41 37 SER B C 1
ATOM 1974 O O . SER B 1 37 ? 8.281 -6.82 22.578 1 50.41 37 SER B O 1
ATOM 1976 N N . ALA B 1 38 ? 8.5 -8.758 23.75 1 48.91 38 ALA B N 1
ATOM 1977 C CA . ALA B 1 38 ? 8.227 -9.617 22.594 1 48.91 38 ALA B CA 1
ATOM 1978 C C . ALA B 1 38 ? 6.996 -9.133 21.828 1 48.91 38 ALA B C 1
ATOM 1980 O O . ALA B 1 38 ? 6.059 -8.602 22.438 1 48.91 38 ALA B O 1
ATOM 1981 N N . PRO B 1 39 ? 7.039 -9.156 20.688 1 46.69 39 PRO B N 1
ATOM 1982 C CA . PRO B 1 39 ? 7.988 -9.68 19.703 1 46.69 39 PRO B CA 1
ATOM 1983 C C . PRO B 1 39 ? 8.992 -8.633 19.234 1 46.69 39 PRO B C 1
ATOM 1985 O O . PRO B 1 39 ? 9.898 -8.945 18.469 1 46.69 39 PRO B O 1
ATOM 1988 N N . TYR B 1 40 ? 8.812 -7.387 19.781 1 51.16 40 TYR B N 1
ATOM 1989 C CA . TYR B 1 40 ? 9.734 -6.387 19.266 1 51.16 40 TYR B CA 1
ATOM 1990 C C . TYR B 1 40 ? 10.922 -6.184 20.203 1 51.16 40 TYR B C 1
ATOM 1992 O O . TYR B 1 40 ? 10.75 -6.145 21.422 1 51.16 40 TYR B O 1
ATOM 2000 N N . LYS B 1 41 ? 12.18 -6.617 19.969 1 51.22 41 LYS B N 1
ATOM 2001 C CA . LYS B 1 41 ? 13.328 -6.496 20.875 1 51.22 41 LYS B CA 1
ATOM 2002 C C . LYS B 1 41 ? 14.023 -5.152 20.703 1 51.22 41 LYS B C 1
ATOM 2004 O O . LYS B 1 41 ? 14.844 -4.758 21.531 1 51.22 41 LYS B O 1
ATOM 2009 N N . ALA B 1 42 ? 13.836 -4.465 19.797 1 56.16 42 ALA B N 1
ATOM 2010 C CA . ALA B 1 42 ? 14.484 -3.18 19.562 1 56.16 42 ALA B CA 1
ATOM 2011 C C . ALA B 1 42 ? 13.648 -2.299 18.641 1 56.16 42 ALA B C 1
ATOM 2013 O O . ALA B 1 42 ? 12.758 -2.791 17.938 1 56.16 42 ALA B O 1
ATOM 2014 N N . ALA B 1 43 ? 13.82 -1.007 18.828 1 60.94 43 ALA B N 1
ATOM 2015 C CA . ALA B 1 43 ? 13.234 -0.086 17.859 1 60.94 43 ALA B CA 1
ATOM 2016 C C . ALA B 1 43 ? 13.609 -0.477 16.422 1 60.94 43 ALA B C 1
ATOM 2018 O O . ALA B 1 43 ? 14.719 -0.954 16.188 1 60.94 43 ALA B O 1
ATOM 2019 N N . PRO B 1 44 ? 12.617 -0.299 15.594 1 66.31 44 PRO B N 1
ATOM 2020 C CA . PRO B 1 44 ? 12.898 -0.695 14.219 1 66.31 44 PRO B CA 1
ATOM 2021 C C . PRO B 1 44 ? 14.109 0.03 13.625 1 66.31 44 PRO B C 1
ATOM 2023 O O . PRO B 1 44 ? 14.234 1.249 13.773 1 66.31 44 PRO B O 1
ATOM 2026 N N . ARG B 1 45 ? 15 -0.686 13.133 1 73.81 45 ARG B N 1
ATOM 2027 C CA . ARG B 1 45 ? 16.188 -0.139 12.484 1 73.81 45 ARG B CA 1
ATOM 2028 C C . ARG B 1 45 ? 15.844 0.463 11.125 1 73.81 45 ARG B C 1
ATOM 2030 O O . ARG B 1 45 ? 16.406 1.48 10.734 1 73.81 45 ARG B O 1
ATOM 2037 N N . ALA B 1 46 ? 14.859 -0.062 10.5 1 84.62 46 ALA B N 1
ATOM 2038 C CA . ALA B 1 46 ? 14.43 0.432 9.195 1 84.62 46 ALA B CA 1
ATOM 2039 C C . ALA B 1 46 ? 13.094 1.168 9.305 1 84.62 46 ALA B C 1
ATOM 2041 O O . ALA B 1 46 ? 12.344 0.961 10.266 1 84.62 46 ALA B O 1
ATOM 2042 N N . PRO B 1 47 ? 12.867 2.07 8.328 1 91.81 47 PRO B N 1
ATOM 2043 C CA . PRO B 1 47 ? 11.586 2.771 8.352 1 91.81 47 PRO B CA 1
ATOM 2044 C C . PRO B 1 47 ? 10.391 1.817 8.336 1 91.81 47 PRO B C 1
ATOM 2046 O O . PRO B 1 47 ? 10.414 0.807 7.625 1 91.81 47 PRO B O 1
ATOM 2049 N N . VAL B 1 48 ? 9.469 2.078 9.172 1 90.44 48 VAL B N 1
ATOM 2050 C CA . VAL B 1 48 ? 8.203 1.355 9.172 1 90.44 48 VAL B CA 1
ATOM 2051 C C . VAL B 1 48 ? 7.195 2.07 8.273 1 90.44 48 VAL B C 1
ATOM 2053 O O . VAL B 1 48 ? 6.715 3.154 8.617 1 90.44 48 VAL B O 1
ATOM 2056 N N . LEU B 1 49 ? 6.852 1.408 7.172 1 93.38 49 LEU B N 1
ATOM 2057 C CA . LEU B 1 49 ? 6.066 2.082 6.145 1 93.38 49 LEU B CA 1
ATOM 2058 C C . LEU B 1 49 ? 4.688 1.449 6.008 1 93.38 49 LEU B C 1
ATOM 2060 O O . LEU B 1 49 ? 4.488 0.296 6.398 1 93.38 49 LEU B O 1
ATOM 2064 N N . TYR B 1 50 ? 3.789 2.152 5.562 1 92.75 50 TYR B N 1
ATOM 2065 C CA . TYR B 1 50 ? 2.504 1.699 5.039 1 92.75 50 TYR B CA 1
ATOM 2066 C C . TYR B 1 50 ? 2.115 2.482 3.793 1 92.75 50 TYR B C 1
ATOM 2068 O O . TYR B 1 50 ? 2.801 3.436 3.412 1 92.75 50 TYR B O 1
ATOM 2076 N N . LEU B 1 51 ? 1.077 2.012 3.141 1 95 51 LEU B N 1
ATOM 2077 C CA . LEU B 1 51 ? 0.699 2.641 1.88 1 95 51 LEU B CA 1
ATOM 2078 C C . LEU B 1 51 ? -0.737 3.15 1.936 1 95 51 LEU B C 1
ATOM 2080 O O . LEU B 1 51 ? -1.587 2.553 2.602 1 95 51 LEU B O 1
ATOM 2084 N N . LYS B 1 52 ? -0.976 4.258 1.262 1 96.44 52 LYS B N 1
ATOM 2085 C CA . LYS B 1 52 ? -2.303 4.793 0.967 1 96.44 52 LYS B CA 1
ATOM 2086 C C . LYS B 1 52 ? -2.617 4.691 -0.522 1 96.44 52 LYS B C 1
ATOM 2088 O O . LYS B 1 52 ? -2.117 5.484 -1.322 1 96.44 52 LYS B O 1
ATOM 2093 N N . PRO B 1 53 ? -3.469 3.727 -0.859 1 95.88 53 PRO B N 1
ATOM 2094 C CA . PRO B 1 53 ? -3.748 3.527 -2.283 1 95.88 53 PRO B CA 1
ATOM 2095 C C . PRO B 1 53 ? -4.648 4.613 -2.865 1 95.88 53 PRO B C 1
ATOM 2097 O O . PRO B 1 53 ? -5.129 5.484 -2.133 1 95.88 53 PRO B O 1
ATOM 2100 N N . ARG B 1 54 ? -4.902 4.574 -4.102 1 94.94 54 ARG B N 1
ATOM 2101 C CA . ARG B 1 54 ? -5.527 5.621 -4.898 1 94.94 54 ARG B CA 1
ATOM 2102 C C . ARG B 1 54 ? -6.91 5.969 -4.359 1 94.94 54 ARG B C 1
ATOM 2104 O O . ARG B 1 54 ? -7.309 7.137 -4.363 1 94.94 54 ARG B O 1
ATOM 2111 N N . ASN B 1 55 ? -7.637 4.992 -3.914 1 96 55 ASN B N 1
ATOM 2112 C CA . ASN B 1 55 ? -9 5.242 -3.447 1 96 55 ASN B CA 1
ATOM 2113 C C . ASN B 1 55 ? -9.016 6.18 -2.244 1 96 55 ASN B C 1
ATOM 2115 O O . ASN B 1 55 ? -10.047 6.766 -1.924 1 96 55 ASN B O 1
ATOM 2119 N N . THR B 1 56 ? -7.883 6.293 -1.585 1 98.06 56 THR B N 1
ATOM 2120 C CA . THR B 1 56 ? -7.836 7.113 -0.379 1 98.06 56 THR B CA 1
ATOM 2121 C C . THR B 1 56 ? -7.605 8.578 -0.732 1 98.06 56 THR B C 1
ATOM 2123 O O . THR B 1 56 ? -7.859 9.469 0.086 1 98.06 56 THR B O 1
ATOM 2126 N N . TRP B 1 57 ? -7.066 8.891 -1.848 1 98 57 TRP B N 1
ATOM 2127 C CA . TRP B 1 57 ? -6.625 10.234 -2.211 1 98 57 TRP B CA 1
ATOM 2128 C C . TRP B 1 57 ? -7.82 11.156 -2.416 1 98 57 TRP B C 1
ATOM 2130 O O . TRP B 1 57 ? -8.805 10.781 -3.053 1 98 57 TRP B O 1
ATOM 2140 N N . ALA B 1 58 ? -7.734 12.289 -1.872 1 97.81 58 ALA B N 1
ATOM 2141 C CA . ALA B 1 58 ? -8.789 13.289 -2.021 1 97.81 58 ALA B CA 1
ATOM 2142 C C . ALA B 1 58 ? -8.203 14.68 -2.205 1 97.81 58 ALA B C 1
ATOM 2144 O O . ALA B 1 58 ? -7.102 14.969 -1.726 1 97.81 58 ALA B O 1
ATOM 2145 N N . ARG B 1 59 ? -8.922 15.477 -2.881 1 96.19 59 ARG B N 1
ATOM 2146 C CA . ARG B 1 59 ? -8.477 16.844 -3.152 1 96.19 59 ARG B CA 1
ATOM 2147 C C . ARG B 1 59 ? -8.828 17.766 -1.996 1 96.19 59 ARG B C 1
ATOM 2149 O O . ARG B 1 59 ? -9.656 17.422 -1.145 1 96.19 59 ARG B O 1
ATOM 2156 N N . ASP B 1 60 ? -8.164 18.922 -2.043 1 97.75 60 ASP B N 1
ATOM 2157 C CA . ASP B 1 60 ? -8.508 19.984 -1.104 1 97.75 60 ASP B CA 1
ATOM 2158 C C . ASP B 1 60 ? -9.992 20.312 -1.164 1 97.75 60 ASP B C 1
ATOM 2160 O O . ASP B 1 60 ? -10.555 20.469 -2.25 1 97.75 60 ASP B O 1
ATOM 2164 N N . GLY B 1 61 ? -10.617 20.344 -0.053 1 98.19 61 GLY B N 1
ATOM 2165 C CA . GLY B 1 61 ? -12.023 20.703 0.027 1 98.19 61 GLY B CA 1
ATOM 2166 C C . GLY B 1 61 ? -12.945 19.5 0.023 1 98.19 61 GLY B C 1
ATOM 2167 O O . GLY B 1 61 ? -14.164 19.641 0.149 1 98.19 61 GLY B O 1
ATOM 2168 N N . ALA B 1 62 ? -12.414 18.312 -0.03 1 98.19 62 ALA B N 1
ATOM 2169 C CA . ALA B 1 62 ? -13.227 17.109 -0.179 1 98.19 62 ALA B CA 1
ATOM 2170 C C . ALA B 1 62 ? -14.031 16.828 1.085 1 98.19 62 ALA B C 1
ATOM 2172 O O . ALA B 1 62 ? -13.656 17.266 2.178 1 98.19 62 ALA B O 1
ATOM 2173 N N . ALA B 1 63 ? -15.172 16.188 0.925 1 98.44 63 ALA B N 1
ATOM 2174 C CA . ALA B 1 63 ? -15.906 15.57 2.031 1 98.44 63 ALA B CA 1
ATOM 2175 C C . ALA B 1 63 ? -15.5 14.117 2.223 1 98.44 63 ALA B C 1
ATOM 2177 O O . ALA B 1 63 ? -15.555 13.32 1.282 1 98.44 63 ALA B O 1
ATOM 2178 N N . VAL B 1 64 ? -15.031 13.789 3.367 1 98.12 64 VAL B N 1
ATOM 2179 C CA . VAL B 1 64 ? -14.578 12.43 3.67 1 98.12 64 VAL B CA 1
ATOM 2180 C C . VAL B 1 64 ? -15.633 11.703 4.492 1 98.12 64 VAL B C 1
ATOM 2182 O O . VAL B 1 64 ? -16.047 12.18 5.547 1 98.12 64 VAL B O 1
ATOM 2185 N N . ALA B 1 65 ? -16.016 10.531 4.051 1 97.38 65 ALA B N 1
ATOM 2186 C CA . ALA B 1 65 ? -17.062 9.766 4.719 1 97.38 65 ALA B CA 1
ATOM 2187 C C . ALA B 1 65 ? -16.484 8.844 5.781 1 97.38 65 ALA B C 1
ATOM 2189 O O . ALA B 1 65 ? -15.492 8.141 5.531 1 97.38 65 ALA B O 1
ATOM 2190 N N . VAL B 1 66 ? -17.094 8.852 6.898 1 96.88 66 VAL B N 1
ATOM 2191 C CA . VAL B 1 66 ? -16.672 8.008 8.016 1 96.88 66 VAL B CA 1
ATOM 2192 C C . VAL B 1 66 ? -17.797 7.062 8.406 1 96.88 66 VAL B C 1
ATOM 2194 O O . VAL B 1 66 ? -18.969 7.453 8.414 1 96.88 66 VAL B O 1
ATOM 2197 N N . PRO B 1 67 ? -17.438 5.797 8.672 1 94.5 67 PRO B N 1
ATOM 2198 C CA . PRO B 1 67 ? -18.484 4.867 9.094 1 94.5 67 PRO B CA 1
ATOM 2199 C C . PRO B 1 67 ? -19.094 5.238 10.438 1 94.5 67 PRO B C 1
ATOM 2201 O O . PRO B 1 67 ? -18.484 5.969 11.219 1 94.5 67 PRO B O 1
ATOM 2204 N N . ALA B 1 68 ? -20.312 4.742 10.664 1 93.12 68 ALA B N 1
ATOM 2205 C CA . ALA B 1 68 ? -21.031 5.043 11.891 1 93.12 68 ALA B CA 1
ATOM 2206 C C . ALA B 1 68 ? -20.266 4.551 13.117 1 93.12 68 ALA B C 1
ATOM 2208 O O . ALA B 1 68 ? -20.328 5.168 14.188 1 93.12 68 ALA B O 1
ATOM 2209 N N . ASP B 1 69 ? -19.672 3.406 12.922 1 90.44 69 ASP B N 1
ATOM 2210 C CA . ASP B 1 69 ? -18.797 2.871 13.969 1 90.44 69 ASP B CA 1
ATOM 2211 C C . ASP B 1 69 ? -17.328 2.91 13.547 1 90.44 69 ASP B C 1
ATOM 2213 O O . ASP B 1 69 ? -16.922 2.188 12.633 1 90.44 69 ASP B O 1
ATOM 2217 N N . PRO B 1 70 ? -16.484 3.809 14.062 1 91.94 70 PRO B N 1
ATOM 2218 C CA . PRO B 1 70 ? -16.641 4.465 15.359 1 91.94 70 PRO B CA 1
ATOM 2219 C C . PRO B 1 70 ? -17.25 5.863 15.242 1 91.94 70 PRO B C 1
ATOM 2221 O O . PRO B 1 70 ? -17.453 6.543 16.25 1 91.94 70 PRO B O 1
ATOM 2224 N N . GLY B 1 71 ? -17.484 6.355 14.164 1 93.94 71 GLY B N 1
ATOM 2225 C CA . GLY B 1 71 ? -18.094 7.656 13.961 1 93.94 71 GLY B CA 1
ATOM 2226 C C . GLY B 1 71 ? -17.125 8.812 14.117 1 93.94 71 GLY B C 1
ATOM 2227 O O . GLY B 1 71 ? -17.531 9.938 14.398 1 93.94 71 GLY B O 1
ATOM 2228 N N . GLU B 1 72 ? -15.945 8.5 14.086 1 97.06 72 GLU B N 1
ATOM 2229 C CA . GLU B 1 72 ? -14.883 9.5 14.172 1 97.06 72 GLU B CA 1
ATOM 2230 C C . GLU B 1 72 ? -13.641 9.055 13.406 1 97.06 72 GLU B C 1
ATOM 2232 O O . GLU B 1 72 ? -13.492 7.875 13.086 1 97.06 72 GLU B O 1
ATOM 2237 N N . VAL B 1 73 ? -12.805 10 13.039 1 97.81 73 VAL B N 1
ATOM 2238 C CA . VAL B 1 73 ? -11.57 9.734 12.305 1 97.81 73 VAL B CA 1
ATOM 2239 C C . VAL B 1 73 ? -10.43 10.539 12.914 1 97.81 73 VAL B C 1
ATOM 2241 O O . VAL B 1 73 ? -10.617 11.688 13.336 1 97.81 73 VAL B O 1
ATOM 2244 N N . ARG B 1 74 ? -9.359 9.93 13.086 1 97.75 74 ARG B N 1
ATOM 2245 C CA . ARG B 1 74 ? -8.164 10.617 13.562 1 97.75 74 ARG B CA 1
ATOM 2246 C C . ARG B 1 74 ? -7.492 11.383 12.422 1 97.75 74 ARG B C 1
ATOM 2248 O O . ARG B 1 74 ? -7.293 10.836 11.336 1 97.75 74 ARG B O 1
ATOM 2255 N N . VAL B 1 75 ? -7.141 12.578 12.672 1 98.56 75 VAL B N 1
ATOM 2256 C CA . VAL B 1 75 ? -6.492 13.43 11.68 1 98.56 75 VAL B CA 1
ATOM 2257 C C . VAL B 1 75 ? -4.98 13.414 11.898 1 98.56 75 VAL B C 1
ATOM 2259 O O . VAL B 1 75 ? -4.438 14.273 12.602 1 98.56 75 VAL B O 1
ATOM 2262 N N . ASP B 1 76 ? -4.336 12.5 11.289 1 97.25 76 ASP B N 1
ATOM 2263 C CA . ASP B 1 76 ? -2.877 12.438 11.305 1 97.25 76 ASP B CA 1
ATOM 2264 C C . ASP B 1 76 ? -2.279 13.367 10.25 1 97.25 76 ASP B C 1
ATOM 2266 O O . ASP B 1 76 ? -1.744 12.906 9.234 1 97.25 76 ASP B O 1
ATOM 2270 N N . ALA B 1 77 ? -2.307 14.617 10.586 1 98.56 77 ALA B N 1
ATOM 2271 C CA . ALA B 1 77 ? -1.794 15.625 9.664 1 98.56 77 ALA B CA 1
ATOM 2272 C C . ALA B 1 77 ? -0.273 15.555 9.562 1 98.56 77 ALA B C 1
ATOM 2274 O O . ALA B 1 77 ? 0.417 15.406 10.57 1 98.56 77 ALA B O 1
ATOM 2275 N N . SER B 1 78 ? 0.23 15.68 8.336 1 98.5 78 SER B N 1
ATOM 2276 C CA . SER B 1 78 ? 1.665 15.547 8.109 1 98.5 78 SER B CA 1
ATOM 2277 C C . SER B 1 78 ? 2.107 16.344 6.887 1 98.5 78 SER B C 1
ATOM 2279 O O . SER B 1 78 ? 1.301 17.047 6.27 1 98.5 78 SER B O 1
ATOM 2281 N N . ILE B 1 79 ? 3.402 16.328 6.688 1 98.69 79 ILE B N 1
ATOM 2282 C CA . ILE B 1 79 ? 4.035 16.859 5.488 1 98.69 79 ILE B CA 1
ATOM 2283 C C . ILE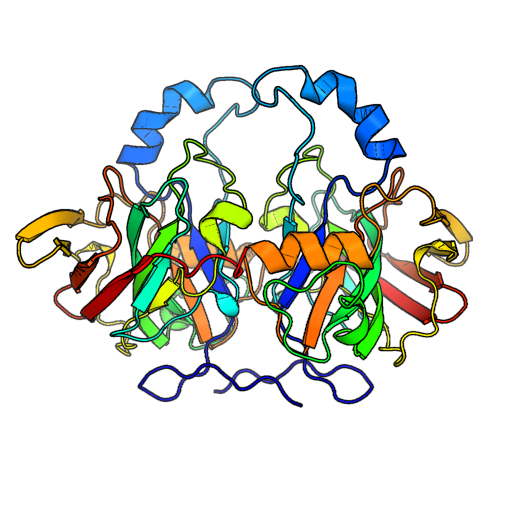 B 1 79 ? 4.609 15.719 4.652 1 98.69 79 ILE B C 1
ATOM 2285 O O . ILE B 1 79 ? 5.137 14.742 5.199 1 98.69 79 ILE B O 1
ATOM 2289 N N . GLY B 1 80 ? 4.441 15.82 3.385 1 98.38 80 GLY B N 1
ATOM 2290 C CA . GLY B 1 80 ? 5.008 14.828 2.486 1 98.38 80 GLY B CA 1
ATOM 2291 C C . GLY B 1 80 ? 5.965 15.414 1.467 1 98.38 80 GLY B C 1
ATOM 2292 O O . GLY B 1 80 ? 5.738 16.516 0.962 1 98.38 80 GLY B O 1
ATOM 2293 N N . LEU B 1 81 ? 7.039 14.742 1.196 1 98 81 LEU B N 1
ATOM 2294 C CA . LEU B 1 81 ? 7.859 15.094 0.041 1 98 81 LEU B CA 1
ATOM 2295 C C . LEU B 1 81 ? 7.387 14.359 -1.207 1 98 81 LEU B C 1
ATOM 2297 O O . LEU B 1 81 ? 6.965 13.203 -1.127 1 98 81 LEU B O 1
ATOM 2301 N N . VAL B 1 82 ? 7.355 15.023 -2.318 1 97.56 82 VAL B N 1
ATOM 2302 C CA . VAL B 1 82 ? 6.918 14.492 -3.605 1 97.56 82 VAL B CA 1
ATOM 2303 C C . VAL B 1 82 ? 8.133 14.227 -4.492 1 97.56 82 VAL B C 1
ATOM 2305 O O . VAL B 1 82 ? 8.961 15.117 -4.699 1 97.56 82 VAL B O 1
ATOM 2308 N N . ILE B 1 83 ? 8.195 13.023 -5.008 1 97.12 83 ILE B N 1
ATOM 2309 C CA . ILE B 1 83 ? 9.336 12.617 -5.816 1 97.12 83 ILE B CA 1
ATOM 2310 C C . ILE B 1 83 ? 9.219 13.227 -7.211 1 97.12 83 ILE B C 1
ATOM 2312 O O . ILE B 1 83 ? 8.172 13.141 -7.852 1 97.12 83 ILE B O 1
ATOM 2316 N N . GLY B 1 84 ? 10.305 13.82 -7.625 1 95.81 84 GLY B N 1
ATOM 2317 C CA . GLY B 1 84 ? 10.344 14.438 -8.945 1 95.81 84 GLY B CA 1
ATOM 2318 C C . GLY B 1 84 ? 11.25 13.703 -9.914 1 95.81 84 GLY B C 1
ATOM 2319 O O . GLY B 1 84 ? 11.086 13.828 -11.133 1 95.81 84 GLY B O 1
ATOM 2320 N N . ARG B 1 85 ? 12.211 13.07 -9.375 1 95.31 85 ARG B N 1
ATOM 2321 C CA . ARG B 1 85 ? 13.133 12.211 -10.109 1 95.31 85 ARG B CA 1
ATOM 2322 C C . ARG B 1 85 ? 13.266 10.852 -9.438 1 95.31 85 ARG B C 1
ATOM 2324 O O . ARG B 1 85 ? 13.328 10.758 -8.211 1 95.31 85 ARG B O 1
ATOM 2331 N N . SER B 1 86 ? 13.344 9.859 -10.352 1 96.31 86 SER B N 1
ATOM 2332 C CA . SER B 1 86 ? 13.453 8.508 -9.812 1 96.31 86 SER B CA 1
ATOM 2333 C C . SER B 1 86 ? 14.586 8.406 -8.797 1 96.31 86 SER B C 1
ATOM 2335 O O . SER B 1 86 ? 15.68 8.938 -9.023 1 96.31 86 SER B O 1
ATOM 2337 N N . ALA B 1 87 ? 14.297 7.809 -7.664 1 97.38 87 ALA B N 1
ATOM 2338 C CA . ALA B 1 87 ? 15.266 7.656 -6.578 1 97.38 87 ALA B CA 1
ATOM 2339 C C . ALA B 1 87 ? 15.484 6.184 -6.246 1 97.38 87 ALA B C 1
ATOM 2341 O O . ALA B 1 87 ? 14.555 5.488 -5.824 1 97.38 87 ALA B O 1
ATOM 2342 N N . THR B 1 88 ? 16.594 5.621 -6.453 1 96.62 88 THR B N 1
ATOM 2343 C CA . THR B 1 88 ? 17.031 4.266 -6.129 1 96.62 88 THR B CA 1
ATOM 2344 C C . THR B 1 88 ? 18.391 4.289 -5.449 1 96.62 88 THR B C 1
ATOM 2346 O O . THR B 1 88 ? 19.391 4.719 -6.043 1 96.62 88 THR B O 1
ATOM 2349 N N . ARG B 1 89 ? 18.391 3.879 -4.199 1 96.38 89 ARG B N 1
ATOM 2350 C CA . ARG B 1 89 ? 19.625 3.812 -3.426 1 96.38 89 ARG B CA 1
ATOM 2351 C C . ARG B 1 89 ? 20.359 5.148 -3.457 1 96.38 89 ARG B C 1
ATOM 2353 O O . ARG B 1 89 ? 21.562 5.195 -3.76 1 96.38 89 ARG B O 1
ATOM 2360 N N . VAL B 1 90 ? 19.641 6.148 -3.166 1 97.81 90 VAL B N 1
ATOM 2361 C CA . VAL B 1 90 ? 20.25 7.473 -3.139 1 97.81 90 VAL B CA 1
ATOM 2362 C C . VAL B 1 90 ? 20.906 7.715 -1.78 1 97.81 90 VAL B C 1
ATOM 2364 O O . VAL B 1 90 ? 20.453 7.18 -0.763 1 97.81 90 VAL B O 1
ATOM 2367 N N . SER B 1 91 ? 21.984 8.5 -1.729 1 98.06 91 SER B N 1
ATOM 2368 C CA . SER B 1 91 ? 22.625 8.867 -0.47 1 98.06 91 SER B CA 1
ATOM 2369 C C . SER B 1 91 ? 21.859 9.969 0.249 1 98.06 91 SER B C 1
ATOM 2371 O O . SER B 1 91 ? 21.094 10.703 -0.377 1 98.06 91 SER B O 1
ATOM 2373 N N . GLU B 1 92 ? 22.016 10.008 1.519 1 97.88 92 GLU B N 1
ATOM 2374 C CA . GLU B 1 92 ? 21.375 11.078 2.287 1 97.88 92 GLU B CA 1
ATOM 2375 C C . GLU B 1 92 ? 21.75 12.453 1.736 1 97.88 92 GLU B C 1
ATOM 2377 O O . GLU B 1 92 ? 20.891 13.336 1.648 1 97.88 92 GLU B O 1
ATOM 2382 N N . ALA B 1 93 ? 22.969 12.648 1.313 1 97.75 93 ALA B N 1
ATOM 2383 C CA . ALA B 1 93 ? 23.5 13.938 0.857 1 97.75 93 ALA B CA 1
ATOM 2384 C C . ALA B 1 93 ? 22.797 14.398 -0.415 1 97.75 93 ALA B C 1
ATOM 2386 O O . ALA B 1 93 ? 22.641 15.602 -0.644 1 97.75 93 ALA B O 1
ATOM 2387 N N . THR B 1 94 ? 22.297 13.461 -1.244 1 97.12 94 THR B N 1
ATOM 2388 C CA . THR B 1 94 ? 21.734 13.836 -2.537 1 97.12 94 THR B CA 1
ATOM 2389 C C . THR B 1 94 ? 20.234 13.516 -2.59 1 97.12 94 THR B C 1
ATOM 2391 O O . THR B 1 94 ? 19.594 13.711 -3.621 1 97.12 94 THR B O 1
ATOM 2394 N N . ALA B 1 95 ? 19.734 13.023 -1.507 1 97.56 95 ALA B N 1
ATOM 2395 C CA . ALA B 1 95 ? 18.359 12.516 -1.491 1 97.56 95 ALA B CA 1
ATOM 2396 C C . ALA B 1 95 ? 17.375 13.594 -1.909 1 97.56 95 ALA B C 1
ATOM 2398 O O . ALA B 1 95 ? 16.5 13.359 -2.756 1 97.56 95 ALA B O 1
ATOM 2399 N N . LEU B 1 96 ? 17.516 14.766 -1.424 1 97.12 96 LEU B N 1
ATOM 2400 C CA . LEU B 1 96 ? 16.531 15.82 -1.647 1 97.12 96 LEU B CA 1
ATOM 2401 C C . LEU B 1 96 ? 16.625 16.359 -3.072 1 97.12 96 LEU B C 1
ATOM 2403 O O . LEU B 1 96 ? 15.719 17.047 -3.537 1 97.12 96 LEU B O 1
ATOM 2407 N N . ASP B 1 97 ? 17.703 16 -3.826 1 96.88 97 ASP B N 1
ATOM 2408 C CA . ASP B 1 97 ? 17.812 16.359 -5.238 1 96.88 97 ASP B CA 1
ATOM 2409 C C . ASP B 1 97 ? 16.719 15.656 -6.059 1 96.88 97 ASP B C 1
ATOM 2411 O O . ASP B 1 97 ? 16.453 16.031 -7.195 1 96.88 97 ASP B O 1
ATOM 2415 N N . HIS B 1 98 ? 16.141 14.68 -5.492 1 97.19 98 HIS B N 1
ATOM 2416 C CA . HIS B 1 98 ? 15.141 13.883 -6.203 1 97.19 98 HIS B CA 1
ATOM 2417 C C . HIS B 1 98 ? 13.727 14.352 -5.871 1 97.19 98 HIS B C 1
ATOM 2419 O O . HIS B 1 98 ? 12.75 13.805 -6.395 1 97.19 98 HIS B O 1
ATOM 2425 N N . VAL B 1 99 ? 13.594 15.32 -5.066 1 97.06 99 VAL B N 1
ATOM 2426 C CA . VAL B 1 99 ? 12.305 15.789 -4.578 1 97.06 99 VAL B CA 1
ATOM 2427 C C . VAL B 1 99 ? 11.82 16.953 -5.438 1 97.06 99 VAL B C 1
ATOM 2429 O O . VAL B 1 99 ? 12.562 17.906 -5.676 1 97.06 99 VAL B O 1
ATOM 2432 N N . ALA B 1 100 ? 10.625 16.859 -5.938 1 96.69 100 ALA B N 1
ATOM 2433 C CA . ALA B 1 100 ? 10 17.922 -6.711 1 96.69 100 ALA B CA 1
ATOM 2434 C C . ALA B 1 100 ? 9.508 19.047 -5.801 1 96.69 100 ALA B C 1
ATOM 2436 O O . ALA B 1 100 ? 9.492 20.219 -6.195 1 96.69 100 ALA B O 1
ATOM 2437 N N . GLY B 1 101 ? 9.055 18.656 -4.633 1 97.62 101 GLY B N 1
ATOM 2438 C CA . GLY B 1 101 ? 8.484 19.609 -3.689 1 97.62 101 GLY B CA 1
ATOM 2439 C C . GLY B 1 101 ? 7.809 18.938 -2.506 1 97.62 101 GLY B C 1
ATOM 2440 O O . GLY B 1 101 ? 8.148 17.812 -2.152 1 97.62 101 GLY B O 1
ATOM 2441 N N . TRP B 1 102 ? 6.953 19.766 -1.87 1 98.19 102 TRP B N 1
ATOM 2442 C CA . TRP B 1 102 ? 6.332 19.359 -0.614 1 98.19 102 TRP B CA 1
ATOM 2443 C C . TRP B 1 102 ? 4.836 19.641 -0.631 1 98.19 102 TRP B C 1
ATOM 2445 O O . TRP B 1 102 ? 4.371 20.531 -1.354 1 98.19 102 TRP B O 1
ATOM 2455 N N . LEU B 1 103 ? 4.082 18.859 0.188 1 98.38 103 LEU B N 1
ATOM 2456 C CA . LEU B 1 103 ? 2.654 19.141 0.33 1 98.38 103 LEU B CA 1
ATOM 2457 C C . LEU B 1 103 ? 2.162 18.734 1.719 1 98.38 103 LEU B C 1
ATOM 2459 O O . LEU B 1 103 ? 2.854 18.031 2.447 1 98.38 103 LEU B O 1
ATOM 2463 N N . ILE B 1 104 ? 1.029 19.312 2.096 1 98.75 104 ILE B N 1
ATOM 2464 C CA . ILE B 1 104 ? 0.32 18.922 3.311 1 98.75 104 ILE B CA 1
ATOM 2465 C C . ILE B 1 104 ? -0.542 17.703 3.033 1 98.75 104 ILE B C 1
ATOM 2467 O O . ILE B 1 104 ? -1.188 17.609 1.986 1 98.75 104 ILE B O 1
ATOM 2471 N N . ALA B 1 105 ? -0.548 16.766 3.896 1 98.81 105 ALA B N 1
ATOM 2472 C CA . ALA B 1 105 ? -1.423 15.594 3.795 1 98.81 105 ALA B CA 1
ATOM 2473 C C . ALA B 1 105 ? -2.225 15.398 5.078 1 98.81 105 ALA B C 1
ATOM 2475 O O . ALA B 1 105 ? -1.699 15.57 6.18 1 98.81 105 ALA B O 1
ATOM 2476 N N . SER B 1 106 ? -3.477 15.117 4.961 1 98.81 106 SER B N 1
ATOM 2477 C CA . SER B 1 106 ? -4.289 14.578 6.051 1 98.81 106 SER B CA 1
ATOM 2478 C C . SER B 1 106 ? -4.367 13.055 5.988 1 98.81 106 SER B C 1
ATOM 2480 O O . SER B 1 106 ? -5.246 12.5 5.328 1 98.81 106 SER B O 1
ATOM 2482 N N . ASP B 1 107 ? -3.463 12.406 6.668 1 98.06 107 ASP B N 1
ATOM 2483 C CA . ASP B 1 107 ? -3.357 10.953 6.684 1 98.06 107 ASP B CA 1
ATOM 2484 C C . ASP B 1 107 ? -4.363 10.336 7.656 1 98.06 107 ASP B C 1
ATOM 2486 O O . ASP B 1 107 ? -3.982 9.828 8.711 1 98.06 107 ASP B O 1
ATOM 2490 N N . LEU B 1 108 ? -5.594 10.234 7.246 1 98.31 108 LEU B N 1
ATOM 2491 C CA . LEU B 1 108 ? -6.719 9.875 8.109 1 98.31 108 LEU B CA 1
ATOM 2492 C C . LEU B 1 108 ? -6.703 8.383 8.422 1 98.31 108 LEU B C 1
ATOM 2494 O O . LEU B 1 108 ? -6.277 7.574 7.598 1 98.31 108 LEU B O 1
ATOM 2498 N N . THR B 1 109 ? -7.16 8.031 9.578 1 96.5 109 THR B N 1
ATOM 2499 C CA . THR B 1 109 ? -7.352 6.641 9.992 1 96.5 109 THR B CA 1
ATOM 2500 C C . THR B 1 109 ? -8.492 6.527 11 1 96.5 109 THR B C 1
ATOM 2502 O O . THR B 1 109 ? -8.711 7.441 11.797 1 96.5 109 THR B O 1
ATOM 2505 N N . LEU B 1 110 ? -9.172 5.391 10.922 1 94.94 110 LEU B N 1
ATOM 2506 C CA . LEU B 1 110 ? -10.023 5.094 12.07 1 94.94 110 LEU B CA 1
ATOM 2507 C C . LEU B 1 110 ? -9.188 4.91 13.336 1 94.94 110 LEU B C 1
ATOM 2509 O O . LEU B 1 110 ? -8.07 4.398 13.273 1 94.94 110 LEU B O 1
ATOM 2513 N N . PRO B 1 111 ? -9.742 5.371 14.406 1 90.94 111 PRO B N 1
ATOM 2514 C CA . PRO B 1 111 ? -8.969 5.227 15.641 1 90.94 111 PRO B CA 1
ATOM 2515 C C . PRO B 1 111 ? -8.625 3.77 15.953 1 90.94 111 PRO B C 1
ATOM 2517 O O . PRO B 1 111 ? -9.477 2.889 15.805 1 90.94 111 PRO B O 1
ATOM 2520 N N . HIS B 1 112 ? -7.387 3.5 16.234 1 83.75 112 HIS B N 1
ATOM 2521 C CA . HIS B 1 112 ? -6.895 2.188 16.641 1 83.75 112 HIS B CA 1
ATOM 2522 C C . HIS B 1 112 ? -5.676 2.311 17.547 1 83.75 112 HIS B C 1
ATOM 2524 O O . HIS B 1 112 ? -5.078 3.383 17.641 1 83.75 112 HIS B O 1
ATOM 2530 N N . GLU B 1 113 ? -5.406 1.229 18.172 1 71.69 113 GLU B N 1
ATOM 2531 C CA . GLU B 1 113 ? -4.289 1.245 19.125 1 71.69 113 GLU B CA 1
ATOM 2532 C C . GLU B 1 113 ? -3.025 0.671 18.484 1 71.69 113 GLU B C 1
ATOM 2534 O O . GLU B 1 113 ? -1.957 0.685 19.094 1 71.69 113 GLU B O 1
ATOM 2539 N N . ASN B 1 114 ? -3.125 0.271 17.266 1 66.81 114 ASN B N 1
ATOM 2540 C CA . ASN B 1 114 ? -1.982 -0.378 16.625 1 66.81 114 ASN B CA 1
ATOM 2541 C C . ASN B 1 114 ? -0.96 0.643 16.141 1 66.81 114 ASN B C 1
ATOM 2543 O O . ASN B 1 114 ? -1.255 1.442 15.25 1 66.81 114 ASN B O 1
ATOM 2547 N N . TYR B 1 115 ? 0.23 0.568 16.719 1 58.28 115 TYR B N 1
ATOM 2548 C CA . TYR B 1 115 ? 1.248 1.555 16.375 1 58.28 115 TYR B CA 1
ATOM 2549 C C . TYR B 1 115 ? 2.246 0.984 15.375 1 58.28 115 TYR B C 1
ATOM 2551 O O . TYR B 1 115 ? 3.105 1.707 14.867 1 58.28 115 TYR B O 1
ATOM 2559 N N . TYR B 1 116 ? 2.178 -0.174 14.977 1 55.91 116 TYR B N 1
ATOM 2560 C CA . TYR B 1 116 ? 3.23 -0.786 14.172 1 55.91 116 TYR B CA 1
ATOM 2561 C C . TYR B 1 116 ? 2.699 -1.213 12.812 1 55.91 116 TYR B C 1
ATOM 2563 O O . TYR B 1 116 ? 3.379 -1.052 11.797 1 55.91 116 TYR B O 1
ATOM 2571 N N . ARG B 1 117 ? 1.459 -1.743 12.859 1 61.84 117 ARG B N 1
ATOM 2572 C CA . ARG B 1 117 ? 0.965 -2.223 11.57 1 61.84 117 ARG B CA 1
ATOM 2573 C C . ARG B 1 117 ? -0.544 -2.031 11.461 1 61.84 117 ARG B C 1
ATOM 2575 O O . ARG B 1 117 ? -1.312 -2.973 11.672 1 61.84 117 ARG B O 1
ATOM 2582 N N . PRO B 1 118 ? -0.737 -0.842 10.969 1 68.88 118 PRO B N 1
ATOM 2583 C CA . PRO B 1 118 ? -2.174 -0.565 10.883 1 68.88 118 PRO B CA 1
ATOM 2584 C C . PRO B 1 118 ? -2.861 -1.343 9.766 1 68.88 118 PRO B C 1
ATOM 2586 O O . PRO B 1 118 ? -2.246 -1.616 8.727 1 68.88 118 PRO B O 1
ATOM 2589 N N . ALA B 1 119 ? -4.035 -1.584 10.102 1 75.94 119 ALA B N 1
ATOM 2590 C CA . ALA B 1 119 ? -4.84 -2.344 9.148 1 75.94 119 ALA B CA 1
ATOM 2591 C C . ALA B 1 119 ? -5.285 -1.466 7.98 1 75.94 119 ALA B C 1
ATOM 2593 O O . ALA B 1 119 ? -5.613 -0.293 8.172 1 75.94 119 ALA B O 1
ATOM 2594 N N . ILE B 1 120 ? -5.297 -2.059 6.852 1 85.56 120 ILE B N 1
ATOM 2595 C CA . ILE B 1 120 ? -5.781 -1.419 5.633 1 85.56 120 ILE B CA 1
ATOM 2596 C C . ILE B 1 120 ? -7.227 -0.96 5.832 1 85.56 120 ILE B C 1
ATOM 2598 O O . ILE B 1 120 ? -7.598 0.141 5.418 1 85.56 120 ILE B O 1
ATOM 2602 N N . ARG B 1 121 ? -8.016 -1.712 6.559 1 87.75 121 ARG B N 1
ATOM 2603 C CA . ARG B 1 121 ? -9.422 -1.387 6.777 1 87.75 121 ARG B CA 1
ATOM 2604 C C . ARG B 1 121 ? -9.562 -0.079 7.547 1 87.75 121 ARG B C 1
ATOM 2606 O O . ARG B 1 121 ? -10.594 0.593 7.449 1 87.75 121 ARG B O 1
ATOM 2613 N N . GLN B 1 122 ? -8.602 0.25 8.227 1 91.38 122 GLN B N 1
ATOM 2614 C CA . GLN B 1 122 ? -8.672 1.455 9.047 1 91.38 122 GLN B CA 1
ATOM 2615 C C . GLN B 1 122 ? -8.102 2.66 8.305 1 91.38 122 GLN B C 1
ATOM 2617 O O . GLN B 1 122 ? -8.625 3.77 8.414 1 91.38 122 GLN B O 1
ATOM 2622 N N . ARG B 1 123 ? -7.105 2.398 7.504 1 93.06 123 ARG B N 1
ATOM 2623 C CA . ARG B 1 123 ? -6.336 3.523 6.984 1 93.06 123 ARG B CA 1
ATOM 2624 C C . ARG B 1 123 ? -6.633 3.754 5.504 1 93.06 123 ARG B C 1
ATOM 2626 O O . ARG B 1 123 ? -6.312 4.812 4.957 1 93.06 123 ARG B O 1
ATOM 2633 N N . CYS B 1 124 ? -7.219 2.795 4.863 1 96.25 124 CYS B N 1
ATOM 2634 C CA . CYS B 1 124 ? -7.277 2.877 3.408 1 96.25 124 CYS B CA 1
ATOM 2635 C C . CYS B 1 124 ? -8.719 2.965 2.926 1 96.25 124 CYS B C 1
ATOM 2637 O O . CYS B 1 124 ? -9.055 2.469 1.847 1 96.25 124 CYS B O 1
ATOM 2639 N N . ARG B 1 125 ? -9.547 3.553 3.703 1 96.31 125 ARG B N 1
ATOM 2640 C CA . ARG B 1 125 ? -10.914 3.816 3.27 1 96.31 125 ARG B CA 1
ATOM 2641 C C . ARG B 1 125 ? -10.961 4.945 2.242 1 96.31 125 ARG B C 1
ATOM 2643 O O . ARG B 1 125 ? -10 5.707 2.113 1 96.31 125 ARG B O 1
ATOM 2650 N N . ASP B 1 126 ? -12.062 5.055 1.529 1 97.31 126 ASP B N 1
ATOM 2651 C CA . ASP B 1 126 ? -12.195 6.039 0.461 1 97.31 126 ASP B CA 1
ATOM 2652 C C . ASP B 1 126 ? -12.023 7.457 1 1 97.31 126 ASP B C 1
ATOM 2654 O O . ASP B 1 126 ? -12.703 7.852 1.952 1 97.31 126 ASP B O 1
ATOM 2658 N N . GLY B 1 127 ? -11.07 8.172 0.417 1 97.88 127 GLY B N 1
ATOM 2659 C CA . GLY B 1 127 ? -10.898 9.578 0.739 1 97.88 127 GLY B CA 1
ATOM 2660 C C . GLY B 1 127 ? -10.062 9.812 1.979 1 97.88 127 GLY B C 1
ATOM 2661 O O . GLY B 1 127 ? -9.891 10.953 2.418 1 97.88 127 GLY B O 1
ATOM 2662 N N . PHE B 1 128 ? -9.492 8.82 2.512 1 98.62 128 PHE B N 1
ATOM 2663 C CA . PHE B 1 128 ? -8.812 8.906 3.799 1 98.62 128 PHE B CA 1
ATOM 2664 C C . PHE B 1 128 ? -7.418 9.508 3.639 1 98.62 128 PHE B C 1
ATOM 2666 O O . PHE B 1 128 ? -6.57 9.367 4.523 1 98.62 128 PHE B O 1
ATOM 2673 N N . CYS B 1 129 ? -7.164 10.219 2.529 1 98.69 129 CYS B N 1
ATOM 2674 C CA . CYS B 1 129 ? -5.883 10.891 2.363 1 98.69 129 CYS B CA 1
ATOM 2675 C C . CYS B 1 129 ? -6.039 12.172 1.547 1 98.69 129 CYS B C 1
ATOM 2677 O O . CYS B 1 129 ? -5.582 12.242 0.406 1 98.69 129 CYS B O 1
ATOM 2679 N N . PRO B 1 130 ? -6.66 13.156 2.129 1 98.75 130 PRO B N 1
ATOM 2680 C CA . PRO B 1 130 ? -6.656 14.477 1.48 1 98.75 130 PRO B CA 1
ATOM 2681 C C . PRO B 1 130 ? -5.25 15.047 1.325 1 98.75 130 PRO B C 1
ATOM 2683 O O . PRO B 1 130 ? -4.426 14.93 2.236 1 98.75 130 PRO B O 1
ATOM 2686 N N . LEU B 1 131 ? -5.023 15.57 0.163 1 98.56 131 LEU B N 1
ATOM 2687 C CA . LEU B 1 131 ? -3.707 16.109 -0.163 1 98.56 131 LEU B CA 1
ATOM 2688 C C . LEU B 1 131 ? -3.807 17.578 -0.571 1 98.56 131 LEU B C 1
ATOM 2690 O O . LEU B 1 131 ? -4.723 17.953 -1.299 1 98.56 131 LEU B O 1
ATOM 2694 N N . GLY B 1 132 ? -2.877 18.312 -0.079 1 98.25 132 GLY B N 1
ATOM 2695 C CA . GLY B 1 132 ? -2.799 19.719 -0.45 1 98.25 132 GLY B CA 1
ATOM 2696 C C . GLY B 1 132 ? -2.051 19.953 -1.749 1 98.25 132 GLY B C 1
ATOM 2697 O O . GLY B 1 132 ? -1.685 19 -2.439 1 98.25 132 GLY B O 1
ATOM 2698 N N . ALA B 1 133 ? -1.893 21.234 -2.033 1 96.62 133 ALA B N 1
ATOM 2699 C CA . ALA B 1 133 ? -1.178 21.625 -3.242 1 96.62 133 ALA B CA 1
ATOM 2700 C C . ALA B 1 133 ? 0.306 21.281 -3.141 1 96.62 133 ALA B C 1
ATOM 2702 O O . ALA B 1 133 ? 0.897 21.359 -2.062 1 96.62 133 ALA B O 1
ATOM 2703 N N . LEU B 1 134 ? 0.857 20.922 -4.27 1 97.06 134 LEU B N 1
ATOM 2704 C CA . LEU B 1 134 ? 2.303 20.734 -4.344 1 97.06 134 LEU B CA 1
ATOM 2705 C C . LEU B 1 134 ? 3.018 22.078 -4.383 1 97.06 134 LEU B C 1
ATOM 2707 O O . LEU B 1 134 ? 2.764 22.906 -5.27 1 97.06 134 LEU B O 1
ATOM 2711 N N . VAL B 1 135 ? 3.803 22.297 -3.441 1 96.94 135 VAL B N 1
ATOM 2712 C CA . VAL B 1 135 ? 4.699 23.453 -3.461 1 96.94 135 VAL B CA 1
ATOM 2713 C C . VAL B 1 135 ? 6.074 23.031 -3.969 1 96.94 135 VAL B C 1
ATOM 2715 O O . VAL B 1 135 ? 6.832 22.359 -3.25 1 96.94 135 VAL B O 1
ATOM 2718 N N . ARG B 1 136 ? 6.41 23.453 -5.121 1 95.19 136 ARG B N 1
ATOM 2719 C CA . ARG B 1 136 ? 7.633 22.984 -5.773 1 95.19 136 ARG B CA 1
ATOM 2720 C C . ARG B 1 136 ? 8.859 23.656 -5.152 1 95.19 136 ARG B C 1
ATOM 2722 O O . ARG B 1 136 ? 8.789 24.781 -4.66 1 95.19 136 ARG B O 1
ATOM 2729 N N . GLY B 1 137 ? 9.93 22.906 -5.25 1 87.31 137 GLY B N 1
ATOM 2730 C CA . GLY B 1 137 ? 11.211 23.422 -4.812 1 87.31 137 GLY B CA 1
ATOM 2731 C C . GLY B 1 137 ? 11.711 22.781 -3.535 1 87.31 137 GLY B C 1
ATOM 2732 O O . GLY B 1 137 ? 10.938 22.172 -2.797 1 87.31 137 GLY B O 1
ATOM 2733 N N . THR B 1 138 ? 12.984 22.906 -3.344 1 75.25 138 THR B N 1
ATOM 2734 C CA . THR B 1 138 ? 13.602 22.281 -2.182 1 75.25 138 THR B CA 1
ATOM 2735 C C . THR B 1 138 ? 13.898 23.312 -1.1 1 75.25 138 THR B C 1
ATOM 2737 O O . THR B 1 138 ? 14.578 23.016 -0.119 1 75.25 138 THR B O 1
ATOM 2740 N N . GLY B 1 139 ? 13.391 24.5 -1.292 1 85.81 139 GLY B N 1
ATOM 2741 C CA . GLY B 1 139 ? 13.688 25.562 -0.342 1 85.81 139 GLY B CA 1
ATOM 2742 C C . GLY B 1 139 ? 12.914 25.438 0.958 1 85.81 139 GLY B C 1
ATOM 2743 O O . GLY B 1 139 ? 13.289 26.031 1.97 1 85.81 139 GLY B O 1
ATOM 2744 N N . PHE B 1 140 ? 11.852 24.719 0.935 1 94.5 140 PHE B N 1
ATOM 2745 C CA . PHE B 1 140 ? 11.062 24.5 2.135 1 94.5 140 PHE B CA 1
ATOM 2746 C C . PHE B 1 140 ? 11.789 23.578 3.104 1 94.5 140 PHE B C 1
ATOM 2748 O O . PHE B 1 140 ? 12.211 22.484 2.727 1 94.5 140 PHE B O 1
ATOM 2755 N N . ASP B 1 141 ? 12.023 24.078 4.293 1 95.88 141 ASP B N 1
ATOM 2756 C CA . ASP B 1 141 ? 12.641 23.266 5.34 1 95.88 141 ASP B CA 1
ATOM 2757 C C . ASP B 1 141 ? 11.578 22.578 6.199 1 95.88 141 ASP B C 1
ATOM 2759 O O . ASP B 1 141 ? 11.086 23.172 7.164 1 95.88 141 ASP B O 1
ATOM 2763 N N . ALA B 1 142 ? 11.375 21.375 5.957 1 96.62 142 ALA B N 1
ATOM 2764 C CA . ALA B 1 142 ? 10.305 20.641 6.629 1 96.62 142 ALA B CA 1
ATOM 2765 C C . ALA B 1 142 ? 10.609 20.469 8.109 1 96.62 142 ALA B C 1
ATOM 2767 O O . ALA B 1 142 ? 9.695 20.453 8.945 1 96.62 142 ALA B O 1
ATOM 2768 N N . GLN B 1 143 ? 11.82 20.328 8.453 1 96.69 143 GLN B N 1
ATOM 2769 C CA . GLN B 1 143 ? 12.188 20.078 9.844 1 96.69 143 GLN B CA 1
ATOM 2770 C C . GLN B 1 143 ? 11.977 21.328 10.703 1 96.69 143 GLN B C 1
ATOM 2772 O O . GLN B 1 143 ? 11.844 21.219 11.922 1 96.69 143 GLN 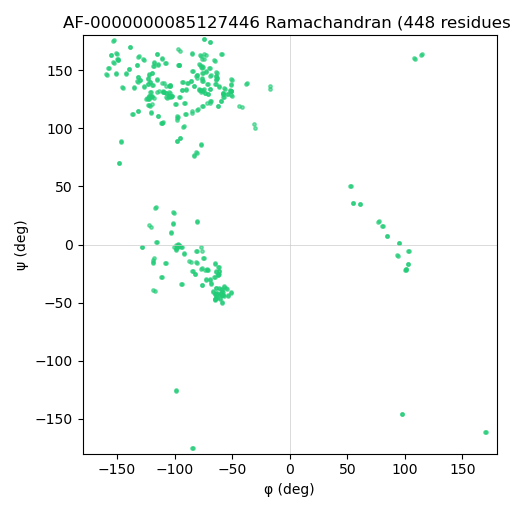B O 1
ATOM 2777 N N . ALA B 1 144 ? 11.945 22.469 10.117 1 97.12 144 ALA B N 1
ATOM 2778 C CA . ALA B 1 144 ? 11.742 23.719 10.852 1 97.12 144 ALA B CA 1
ATOM 2779 C C . ALA B 1 144 ? 10.273 24.141 10.828 1 97.12 144 ALA B C 1
ATOM 2781 O O . ALA B 1 144 ? 9.891 25.141 11.43 1 97.12 144 ALA B O 1
ATOM 2782 N N . ALA B 1 145 ? 9.438 23.375 10.188 1 97.81 145 ALA B N 1
ATOM 2783 C CA . ALA B 1 145 ? 8.047 23.734 9.961 1 97.81 145 ALA B CA 1
ATOM 2784 C C . ALA B 1 145 ? 7.207 23.531 11.219 1 97.81 145 ALA B C 1
ATOM 2786 O O . ALA B 1 145 ? 7.582 22.766 12.102 1 97.81 145 ALA B O 1
ATOM 2787 N N . THR B 1 146 ? 6.184 24.297 11.273 1 98 146 THR B N 1
ATOM 2788 C CA . THR B 1 146 ? 5.109 24.094 12.242 1 98 146 THR B CA 1
ATOM 2789 C C . THR B 1 146 ? 3.781 23.844 11.539 1 98 146 THR B C 1
ATOM 2791 O O . THR B 1 146 ? 3.398 24.609 10.641 1 98 146 THR B O 1
ATOM 2794 N N . LEU B 1 147 ? 3.088 22.781 11.891 1 98.69 147 LEU B N 1
ATOM 2795 C CA . LEU B 1 147 ? 1.793 22.406 11.336 1 98.69 147 LEU B CA 1
ATOM 2796 C C . LEU B 1 147 ? 0.686 22.578 12.375 1 98.69 147 LEU B C 1
ATOM 2798 O O . LEU B 1 147 ? 0.851 22.203 13.539 1 98.69 147 LEU B O 1
ATOM 2802 N N . THR B 1 148 ? -0.393 23.234 11.961 1 98.81 148 THR B N 1
ATOM 2803 C CA . THR B 1 148 ? -1.534 23.406 12.852 1 98.81 148 THR B CA 1
ATOM 2804 C C . THR B 1 148 ? -2.783 22.766 12.266 1 98.81 148 THR B C 1
ATOM 2806 O O . THR B 1 148 ? -2.941 22.703 11.039 1 98.81 148 THR B O 1
ATOM 2809 N N . VAL B 1 149 ? -3.652 22.266 13.094 1 98.88 149 VAL B N 1
ATOM 2810 C CA . VAL B 1 149 ? -4.953 21.719 12.711 1 98.88 149 VAL B CA 1
ATOM 2811 C C . VAL B 1 149 ? -6.062 22.469 13.438 1 98.88 149 VAL B C 1
ATOM 2813 O O . VAL B 1 149 ? -6.02 22.641 14.656 1 98.88 149 VAL B O 1
ATOM 2816 N N . SER B 1 150 ? -6.949 22.938 12.695 1 98.88 150 SER B N 1
ATOM 2817 C CA . SER B 1 150 ? -8.156 23.547 13.242 1 98.88 150 SER B CA 1
ATOM 2818 C C . SER B 1 150 ? -9.398 22.75 12.867 1 98.88 150 SER B C 1
ATOM 2820 O O . SER B 1 150 ? -9.5 22.234 11.75 1 98.88 150 SER B O 1
ATOM 2822 N N . ILE B 1 151 ? -10.281 22.656 13.75 1 98.88 151 ILE B N 1
ATOM 2823 C CA . ILE B 1 151 ? -11.586 22.031 13.523 1 98.88 151 ILE B CA 1
ATOM 2824 C C . ILE B 1 151 ? -12.695 23.047 13.836 1 98.88 151 ILE B C 1
ATOM 2826 O O . ILE B 1 151 ? -12.758 23.578 14.945 1 98.88 151 ILE B O 1
ATOM 2830 N N . ASN B 1 152 ? -13.484 23.328 12.867 1 98.69 152 ASN B N 1
ATOM 2831 C CA . ASN B 1 152 ? -14.57 24.297 12.984 1 98.69 152 ASN B CA 1
ATOM 2832 C C . ASN B 1 152 ? -14.062 25.656 13.477 1 98.69 152 ASN B C 1
ATOM 2834 O O . ASN B 1 152 ? -14.664 26.25 14.367 1 98.69 152 ASN B O 1
ATOM 2838 N N . GLY B 1 153 ? -12.898 25.922 13.008 1 98.31 153 GLY B N 1
ATOM 2839 C CA . GLY B 1 153 ? -12.383 27.266 13.242 1 98.31 153 GLY B CA 1
ATOM 2840 C C . GLY B 1 153 ? -11.523 27.359 14.484 1 98.31 153 GLY B C 1
ATOM 2841 O O . GLY B 1 153 ? -10.883 28.391 14.719 1 98.31 153 GLY B O 1
ATOM 2842 N N . GLU B 1 154 ? -11.492 26.344 15.289 1 98.56 154 GLU B N 1
ATOM 2843 C CA . GLU B 1 154 ? -10.688 26.344 16.5 1 98.56 154 GLU B CA 1
ATOM 2844 C C . GLU B 1 154 ? -9.414 25.516 16.312 1 98.56 154 GLU B C 1
ATOM 2846 O O . GLU B 1 154 ? -9.484 24.359 15.891 1 98.56 154 GLU B O 1
ATOM 2851 N N . GLN B 1 155 ? -8.305 26.125 16.625 1 98.62 155 GLN B N 1
ATOM 2852 C CA . GLN B 1 155 ? -7.066 25.359 16.594 1 98.62 155 GLN B CA 1
ATOM 2853 C C . GLN B 1 155 ? -7.047 24.312 17.703 1 98.62 155 GLN B C 1
ATOM 2855 O O . GLN B 1 155 ? -7.129 24.641 18.891 1 98.62 155 GLN B O 1
ATOM 2860 N N . VAL B 1 156 ? -6.867 23.062 17.328 1 98.75 156 VAL B N 1
ATOM 2861 C CA . VAL B 1 156 ? -7 22 18.312 1 98.75 156 VAL B CA 1
ATOM 2862 C C . VAL B 1 156 ? -5.676 21.25 18.453 1 98.75 156 VAL B C 1
ATOM 2864 O O . VAL B 1 156 ? -5.5 20.453 19.375 1 98.75 156 VAL B O 1
ATOM 2867 N N . TRP B 1 157 ? -4.73 21.453 17.531 1 98.38 157 TRP B N 1
ATOM 2868 C CA . TRP B 1 157 ? -3.494 20.672 17.547 1 98.38 157 TRP B CA 1
ATOM 2869 C C . TRP B 1 157 ? -2.391 21.406 16.781 1 98.38 157 TRP B C 1
ATOM 2871 O O . TRP B 1 157 ? -2.664 22.125 15.828 1 98.38 157 TRP B O 1
ATOM 2881 N N . GLN B 1 158 ? -1.197 21.266 17.219 1 97.88 158 GLN B N 1
ATOM 2882 C CA . GLN B 1 158 ? 0.002 21.781 16.562 1 97.88 158 GLN B CA 1
ATOM 2883 C C . GLN B 1 158 ? 1.163 20.797 16.688 1 97.88 158 GLN B C 1
ATOM 2885 O O . GLN B 1 158 ? 1.272 20.078 17.688 1 97.88 158 GLN B O 1
ATOM 2890 N N . ARG B 1 159 ? 1.968 20.797 15.648 1 96.12 159 ARG B N 1
ATOM 2891 C CA . ARG B 1 159 ? 3.109 19.891 15.641 1 96.12 159 ARG B CA 1
ATOM 2892 C C . ARG B 1 159 ? 4.309 20.531 14.945 1 96.12 159 ARG B C 1
ATOM 2894 O O . ARG B 1 159 ? 4.16 21.188 13.914 1 96.12 159 ARG B O 1
ATOM 2901 N N . GLY B 1 160 ? 5.48 20.375 15.625 1 97.06 160 GLY B N 1
ATOM 2902 C CA . GLY B 1 160 ? 6.734 20.625 14.945 1 97.06 160 GLY B CA 1
ATOM 2903 C C . GLY B 1 160 ? 7.379 19.375 14.383 1 97.06 160 GLY B C 1
ATOM 2904 O O . GLY B 1 160 ? 6.953 18.266 14.695 1 97.06 160 GLY B O 1
ATOM 2905 N N . PHE B 1 161 ? 8.398 19.516 13.508 1 97.62 161 PHE B N 1
ATOM 2906 C CA . PHE B 1 161 ? 9.039 18.375 12.859 1 97.62 161 PHE B CA 1
ATOM 2907 C C . PHE B 1 161 ? 10.523 18.328 13.18 1 97.62 161 PHE B C 1
ATOM 2909 O O . PHE B 1 161 ? 11.289 17.641 12.5 1 97.62 161 PHE B O 1
ATOM 2916 N N . ALA B 1 162 ? 10.961 19.062 14.188 1 96.31 162 ALA B N 1
ATOM 2917 C CA . ALA B 1 162 ? 12.367 19.078 14.578 1 96.31 162 ALA B CA 1
ATOM 2918 C C . ALA B 1 162 ? 12.773 17.766 15.258 1 96.31 162 ALA B C 1
ATOM 2920 O O . ALA B 1 162 ? 13.953 17.422 15.297 1 96.31 162 ALA B O 1
ATOM 2921 N N . ASP B 1 163 ? 11.867 17.062 15.758 1 95.81 163 ASP B N 1
ATOM 2922 C CA . ASP B 1 163 ? 12.164 15.859 16.531 1 95.81 163 ASP B CA 1
ATOM 2923 C C . ASP B 1 163 ? 11.953 14.602 15.695 1 95.81 163 ASP B C 1
ATOM 2925 O O . ASP B 1 163 ? 11.602 13.547 16.219 1 95.81 163 ASP B O 1
ATOM 2929 N N . LEU B 1 164 ? 12.094 14.633 14.445 1 96.69 164 LEU B N 1
ATOM 2930 C CA . LEU B 1 164 ? 11.992 13.453 13.602 1 96.69 164 LEU B CA 1
ATOM 2931 C C . LEU B 1 164 ? 13.109 12.461 13.922 1 96.69 164 LEU B C 1
ATOM 2933 O O . LEU B 1 164 ? 14.258 12.859 14.133 1 96.69 164 LEU B O 1
ATOM 2937 N N . VAL B 1 165 ? 12.789 11.203 13.969 1 95.25 165 VAL B N 1
ATOM 2938 C CA . VAL B 1 165 ? 13.789 10.156 14.086 1 95.25 165 VAL B CA 1
ATOM 2939 C C . VAL B 1 165 ? 14.688 10.148 12.852 1 95.25 165 VAL B C 1
ATOM 2941 O O . VAL B 1 165 ? 15.906 10.023 12.961 1 95.25 165 VAL B O 1
ATOM 2944 N N . ARG B 1 166 ? 14.055 10.25 11.68 1 97.19 166 ARG B N 1
ATOM 2945 C CA . ARG B 1 166 ? 14.719 10.367 10.383 1 97.19 166 ARG B CA 1
ATOM 2946 C C . ARG B 1 166 ? 14.305 11.656 9.672 1 97.19 166 ARG B C 1
ATOM 2948 O O . ARG B 1 166 ? 13.117 11.875 9.422 1 97.19 166 ARG B O 1
ATOM 2955 N N . SER B 1 167 ? 15.32 12.422 9.445 1 97.75 167 SER B N 1
ATOM 2956 C CA . SER B 1 167 ? 15.055 13.602 8.625 1 97.75 167 SER B CA 1
ATOM 2957 C C . SER B 1 167 ? 14.5 13.219 7.262 1 97.75 167 SER B C 1
ATOM 2959 O O . SER B 1 167 ? 14.586 12.055 6.859 1 97.75 167 SER B O 1
ATOM 2961 N N . PRO B 1 168 ? 13.922 14.219 6.574 1 97.88 168 PRO B N 1
ATOM 2962 C CA . PRO B 1 168 ? 13.422 13.898 5.238 1 97.88 168 PRO B CA 1
ATOM 2963 C C . PRO B 1 168 ? 14.484 13.266 4.344 1 97.88 168 PRO B C 1
ATOM 2965 O O . PRO B 1 168 ? 14.219 12.273 3.662 1 97.88 168 PRO B O 1
ATOM 2968 N N . ALA B 1 169 ? 15.664 13.812 4.371 1 97.94 169 ALA B N 1
ATOM 2969 C CA . ALA B 1 169 ? 16.75 13.289 3.545 1 97.94 169 ALA B CA 1
ATOM 2970 C C . ALA B 1 169 ? 17.141 11.875 3.977 1 97.94 169 ALA B C 1
ATOM 2972 O O . ALA B 1 169 ? 17.297 10.984 3.139 1 97.94 169 ALA B O 1
ATOM 2973 N N . ARG B 1 170 ? 17.297 11.695 5.242 1 98.12 170 ARG B N 1
ATOM 2974 C CA . ARG B 1 170 ? 17.656 10.391 5.777 1 98.12 170 ARG B CA 1
ATOM 2975 C C . ARG B 1 170 ? 16.562 9.367 5.5 1 98.12 170 ARG B C 1
ATOM 2977 O O . ARG B 1 170 ? 16.844 8.227 5.113 1 98.12 170 ARG B O 1
ATOM 2984 N N . LEU B 1 171 ? 15.336 9.758 5.695 1 98.19 171 LEU B N 1
ATOM 2985 C CA . LEU B 1 171 ? 14.203 8.875 5.449 1 98.19 171 LEU B CA 1
ATOM 2986 C C . LEU B 1 171 ? 14.188 8.406 3.998 1 98.19 171 LEU B C 1
ATOM 2988 O O . LEU B 1 171 ? 14.039 7.207 3.73 1 98.19 171 LEU B O 1
ATOM 2992 N N . LEU B 1 172 ? 14.305 9.375 3.115 1 98.44 172 LEU B N 1
ATOM 2993 C CA . LEU B 1 172 ? 14.305 9.039 1.694 1 98.44 172 LEU B CA 1
ATOM 2994 C C . LEU B 1 172 ? 15.453 8.094 1.357 1 98.44 172 LEU B C 1
ATOM 2996 O O . LEU B 1 172 ? 15.266 7.117 0.632 1 98.44 172 LEU B O 1
ATOM 3000 N N . ALA B 1 173 ? 16.625 8.375 1.913 1 98.31 173 ALA B N 1
ATOM 3001 C CA . ALA B 1 173 ? 17.781 7.52 1.683 1 98.31 173 ALA B CA 1
ATOM 3002 C C . ALA B 1 173 ? 17.516 6.102 2.188 1 98.31 173 ALA B C 1
ATOM 3004 O O . ALA B 1 173 ? 17.766 5.129 1.472 1 98.31 173 ALA B O 1
ATOM 3005 N N . ASP B 1 174 ? 17 5.988 3.35 1 97.12 174 ASP B N 1
ATOM 3006 C CA . ASP B 1 174 ? 16.766 4.684 3.955 1 97.12 174 ASP B CA 1
ATOM 3007 C C . ASP B 1 174 ? 15.719 3.898 3.166 1 97.12 174 ASP B C 1
ATOM 3009 O O . ASP B 1 174 ? 15.875 2.697 2.938 1 97.12 174 ASP B O 1
ATOM 3013 N N . VAL B 1 175 ? 14.664 4.535 2.74 1 97.44 175 VAL B N 1
ATOM 3014 C CA . VAL B 1 175 ? 13.586 3.871 2.012 1 97.44 175 VAL B CA 1
ATOM 3015 C C . VAL B 1 175 ? 14.102 3.4 0.652 1 97.44 175 VAL B C 1
ATOM 3017 O O . VAL B 1 175 ? 13.836 2.27 0.24 1 97.44 175 VAL B O 1
ATOM 3020 N N . THR B 1 176 ? 14.883 4.176 -0.018 1 97.5 176 THR B N 1
ATOM 3021 C CA . THR B 1 176 ? 15.297 3.877 -1.383 1 97.5 176 THR B CA 1
ATOM 3022 C C . THR B 1 176 ? 16.453 2.873 -1.391 1 97.5 176 THR B C 1
ATOM 3024 O O . THR B 1 176 ? 16.859 2.41 -2.453 1 97.5 176 THR B O 1
ATOM 3027 N N . GLU B 1 177 ? 16.922 2.559 -0.191 1 94.38 177 GLU B N 1
ATOM 3028 C CA . GLU B 1 177 ? 17.906 1.494 -0.108 1 94.38 177 GLU B CA 1
ATOM 3029 C C . GLU B 1 177 ? 17.344 0.165 -0.592 1 94.38 177 GLU B C 1
ATOM 3031 O O . GLU B 1 177 ? 18.062 -0.666 -1.143 1 94.38 177 GLU B O 1
ATOM 3036 N N . PHE B 1 178 ? 15.992 0.016 -0.495 1 92.44 178 PHE B N 1
ATOM 3037 C CA . PHE B 1 178 ? 15.461 -1.303 -0.819 1 92.44 178 PHE B CA 1
ATOM 3038 C C . PHE B 1 178 ? 14.336 -1.197 -1.837 1 92.44 178 PHE B C 1
ATOM 3040 O O . PHE B 1 178 ? 13.797 -2.213 -2.283 1 92.44 178 PHE B O 1
ATOM 3047 N N . MET B 1 179 ? 13.992 -0.038 -2.221 1 95.88 179 MET B N 1
ATOM 3048 C CA . MET B 1 179 ? 12.945 0.107 -3.23 1 95.88 179 MET B CA 1
ATOM 3049 C C . MET B 1 179 ? 13.117 1.408 -4.008 1 95.88 179 MET B C 1
ATOM 3051 O O . MET B 1 179 ? 13.719 2.361 -3.508 1 95.88 179 MET B O 1
ATOM 3055 N N . THR B 1 180 ? 12.586 1.429 -5.148 1 96.94 180 THR B N 1
ATOM 3056 C CA . THR B 1 180 ? 12.625 2.619 -5.992 1 96.94 180 THR B CA 1
ATOM 3057 C C . THR B 1 180 ? 11.375 3.467 -5.789 1 96.94 180 THR B C 1
ATOM 3059 O O . THR B 1 180 ? 10.266 2.936 -5.715 1 96.94 180 THR B O 1
ATOM 3062 N N . LEU B 1 181 ? 11.578 4.734 -5.617 1 97.38 181 LEU B N 1
ATOM 3063 C CA . LEU B 1 181 ? 10.477 5.691 -5.676 1 97.38 181 LEU B CA 1
ATOM 3064 C C . LEU B 1 181 ? 10.484 6.453 -6.996 1 97.38 181 LEU B C 1
ATOM 3066 O O . LEU B 1 181 ? 11.547 6.832 -7.492 1 97.38 181 LEU B O 1
ATOM 3070 N N . SER B 1 182 ? 9.344 6.617 -7.574 1 96.25 182 SER B N 1
ATOM 3071 C CA . SER B 1 182 ? 9.203 7.203 -8.906 1 96.25 182 SER B CA 1
ATOM 3072 C C . SER B 1 182 ? 8.539 8.578 -8.836 1 96.25 182 SER B C 1
ATOM 3074 O O . SER B 1 182 ? 7.902 8.914 -7.836 1 96.25 182 SER B O 1
ATOM 3076 N N . PRO B 1 183 ? 8.758 9.344 -9.906 1 95.69 183 PRO B N 1
ATOM 3077 C CA . PRO B 1 183 ? 8.086 10.648 -9.922 1 95.69 183 PRO B CA 1
ATOM 3078 C C . PRO B 1 183 ? 6.594 10.547 -9.633 1 95.69 183 PRO B C 1
ATOM 3080 O O . PRO B 1 183 ? 5.906 9.695 -10.195 1 95.69 183 PRO B O 1
ATOM 3083 N N . GLY B 1 184 ? 6.133 11.414 -8.719 1 95.56 184 GLY B N 1
ATOM 3084 C CA . GLY B 1 184 ? 4.73 11.414 -8.336 1 95.56 184 GLY B CA 1
ATOM 3085 C C . GLY B 1 184 ? 4.465 10.695 -7.027 1 95.56 184 GLY B C 1
ATOM 3086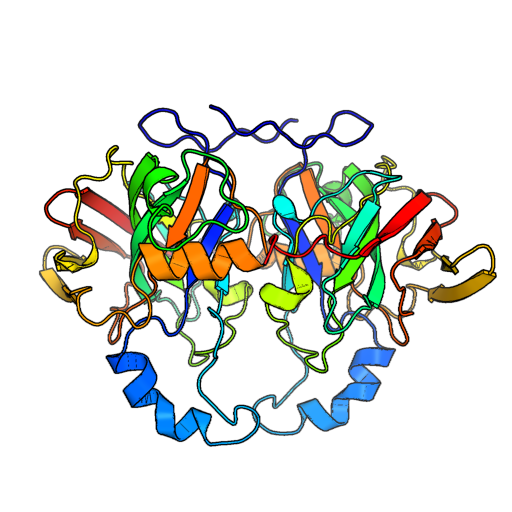 O O . GLY B 1 184 ? 3.418 10.891 -6.406 1 95.56 184 GLY B O 1
ATOM 3087 N N . ASP B 1 185 ? 5.395 9.789 -6.641 1 96.75 185 ASP B N 1
ATOM 3088 C CA . ASP B 1 185 ? 5.262 9.164 -5.328 1 96.75 185 ASP B CA 1
ATOM 3089 C C . ASP B 1 185 ? 5.379 10.203 -4.215 1 96.75 185 ASP B C 1
ATOM 3091 O O . ASP B 1 185 ? 6.043 11.234 -4.383 1 96.75 185 ASP B O 1
ATOM 3095 N N . VAL B 1 186 ? 4.676 9.969 -3.129 1 98.19 186 VAL B N 1
ATOM 3096 C CA . VAL B 1 186 ? 4.715 10.836 -1.959 1 98.19 186 VAL B CA 1
ATOM 3097 C C . VAL B 1 186 ? 5.188 10.047 -0.741 1 98.19 186 VAL B C 1
ATOM 3099 O O . VAL B 1 186 ? 4.734 8.922 -0.51 1 98.19 186 VAL B O 1
ATOM 3102 N N . LEU B 1 187 ? 6.113 10.586 -0.039 1 98.62 187 LEU B N 1
ATOM 3103 C CA . LEU B 1 187 ? 6.59 10.016 1.216 1 98.62 187 LEU B CA 1
ATOM 3104 C C . LEU B 1 187 ? 6.262 10.93 2.389 1 98.62 187 LEU B C 1
ATOM 3106 O O . LEU B 1 187 ? 6.832 12.016 2.514 1 98.62 187 LEU B O 1
ATOM 3110 N N . LEU B 1 188 ? 5.355 10.508 3.225 1 98.62 188 LEU B N 1
ATOM 3111 C CA . LEU B 1 188 ? 4.926 11.289 4.379 1 98.62 188 LEU B CA 1
ATOM 3112 C C . LEU B 1 188 ? 5.914 11.148 5.531 1 98.62 188 LEU B C 1
ATOM 3114 O O . LEU B 1 188 ? 6.434 10.055 5.777 1 98.62 188 LEU B O 1
ATOM 3118 N N . LEU B 1 189 ? 6.062 12.188 6.254 1 98 189 LEU B N 1
ATOM 3119 C CA . LEU B 1 189 ? 7.027 12.211 7.348 1 98 189 LEU B CA 1
ATOM 3120 C C . LEU B 1 189 ? 6.461 11.531 8.586 1 98 189 LEU B C 1
ATOM 3122 O O . LEU B 1 189 ? 7.207 11.188 9.508 1 98 189 LEU B O 1
ATOM 3126 N N . GLY B 1 190 ? 5.129 11.352 8.555 1 93.88 190 GLY B N 1
ATOM 3127 C CA . GLY B 1 190 ? 4.559 10.516 9.594 1 93.88 190 GLY B CA 1
ATOM 3128 C C . GLY B 1 190 ? 3.637 11.273 10.531 1 93.88 190 GLY B C 1
ATOM 3129 O O . GLY B 1 190 ? 3.686 12.508 10.594 1 93.88 190 GLY B O 1
ATOM 3130 N N . PRO B 1 191 ? 2.889 10.531 11.227 1 90.94 191 PRO B N 1
ATOM 3131 C CA . PRO B 1 191 ? 1.974 11.109 12.211 1 90.94 191 PRO B CA 1
ATOM 3132 C C . PRO B 1 191 ? 2.686 11.57 13.477 1 90.94 191 PRO B C 1
ATOM 3134 O O . PRO B 1 191 ? 3.832 11.18 13.719 1 90.94 191 PRO B O 1
ATOM 3137 N N . GLY B 1 192 ? 1.979 12.453 14.164 1 91.62 192 GLY B N 1
ATOM 3138 C CA . GLY B 1 192 ? 2.479 12.938 15.445 1 91.62 192 GLY B CA 1
ATOM 3139 C C . GLY B 1 192 ? 1.603 12.531 16.609 1 91.62 192 GLY B C 1
ATOM 3140 O O . GLY B 1 192 ? 0.455 12.125 16.422 1 91.62 192 GLY B O 1
ATOM 3141 N N . GLU B 1 193 ? 2.191 12.664 17.734 1 91.25 193 GLU B N 1
ATOM 3142 C CA . GLU B 1 193 ? 1.453 12.359 18.953 1 91.25 193 GLU B CA 1
ATOM 3143 C C . GLU B 1 193 ? 0.282 13.32 19.141 1 91.25 193 GLU B C 1
ATOM 3145 O O . GLU B 1 193 ? 0.383 14.5 18.828 1 91.25 193 GLU B O 1
ATOM 3150 N N . GLY B 1 194 ? -0.793 12.719 19.656 1 93.06 194 GLY B N 1
ATOM 3151 C CA . GLY B 1 194 ? -1.913 13.547 20.062 1 93.06 194 GLY B CA 1
ATOM 3152 C C . GLY B 1 194 ? -2.752 14.047 18.906 1 93.06 194 GLY B C 1
ATOM 3153 O O . GLY B 1 194 ? -3.438 15.062 19.031 1 93.06 194 GLY B O 1
ATOM 3154 N N . ALA B 1 195 ? -2.686 13.445 17.781 1 95.25 195 ALA B N 1
ATOM 3155 C CA . ALA B 1 195 ? -3.496 13.836 16.625 1 95.25 195 ALA B CA 1
ATOM 3156 C C . ALA B 1 195 ? -4.973 13.938 17.016 1 95.25 195 ALA B C 1
ATOM 3158 O O . ALA B 1 195 ? -5.484 13.102 17.75 1 95.25 195 ALA B O 1
ATOM 3159 N N . PRO B 1 196 ? -5.629 14.914 16.562 1 98.06 196 PRO B N 1
ATOM 3160 C CA . PRO B 1 196 ? -7.02 15.133 16.969 1 98.06 196 PRO B CA 1
ATOM 3161 C C . PRO B 1 196 ? -7.996 14.203 16.25 1 98.06 196 PRO B C 1
ATOM 3163 O O . PRO B 1 196 ? -7.652 13.609 15.227 1 98.06 196 PRO B O 1
ATOM 3166 N N . LEU B 1 197 ? -9.195 14.109 16.828 1 98.25 197 LEU B N 1
ATOM 3167 C CA . LEU B 1 197 ? -10.305 13.359 16.25 1 98.25 197 LEU B CA 1
ATOM 3168 C C . LEU B 1 197 ? -11.32 14.305 15.625 1 98.25 197 LEU B C 1
ATOM 3170 O O . LEU B 1 197 ? -11.609 15.367 16.172 1 98.25 197 LEU B O 1
ATOM 3174 N N . ALA B 1 198 ? -11.812 13.977 14.492 1 98.62 198 ALA B N 1
ATOM 3175 C CA . ALA B 1 198 ? -12.891 14.703 13.82 1 98.62 198 ALA B CA 1
ATOM 3176 C C . ALA B 1 198 ? -14.117 13.805 13.625 1 98.62 198 ALA B C 1
ATOM 3178 O O . ALA B 1 198 ? -13.992 12.578 13.586 1 98.62 198 ALA B O 1
ATOM 3179 N N . ARG B 1 199 ? -15.273 14.391 13.539 1 98.25 199 ARG B N 1
ATOM 3180 C CA . ARG B 1 199 ? -16.547 13.688 13.445 1 98.25 199 ARG B CA 1
ATOM 3181 C C . ARG B 1 199 ? -17.391 14.25 12.312 1 98.25 199 ARG B C 1
ATOM 3183 O O . ARG B 1 199 ? -17.125 15.344 11.812 1 98.25 199 ARG B O 1
ATOM 3190 N N . PRO B 1 200 ? -18.406 13.391 11.922 1 98.31 200 PRO B N 1
ATOM 3191 C CA . PRO B 1 200 ? -19.297 13.93 10.891 1 98.31 200 PRO B CA 1
ATOM 3192 C C . PRO B 1 200 ? -19.844 15.312 11.25 1 98.31 200 PRO B C 1
ATOM 3194 O O . PRO B 1 200 ? -20.297 15.531 12.375 1 98.31 200 PRO B O 1
ATOM 3197 N N . GLY B 1 201 ? -19.75 16.203 10.273 1 98.44 201 GLY B N 1
ATOM 3198 C CA . GLY B 1 201 ? -20.156 17.578 10.5 1 98.44 201 GLY B CA 1
ATOM 3199 C C . GLY B 1 201 ? -18.984 18.516 10.711 1 98.44 201 GLY B C 1
ATOM 3200 O O . GLY B 1 201 ? -19.125 19.734 10.594 1 98.44 201 GLY B O 1
ATOM 3201 N N . ASP B 1 202 ? -17.812 18 11.008 1 98.81 202 ASP B N 1
ATOM 3202 C CA . ASP B 1 202 ? -16.641 18.828 11.297 1 98.81 202 ASP B CA 1
ATOM 3203 C C . ASP B 1 202 ? -15.977 19.297 10.008 1 98.81 202 ASP B C 1
ATOM 3205 O O . ASP B 1 202 ? -15.953 18.578 9.008 1 98.81 202 ASP B O 1
ATOM 3209 N N . ARG B 1 203 ? -15.477 20.469 10.055 1 98.81 203 ARG B N 1
ATOM 3210 C CA . ARG B 1 203 ? -14.57 21 9.039 1 98.81 203 ARG B CA 1
ATOM 3211 C C . ARG B 1 203 ? -13.141 21.062 9.555 1 98.81 203 ARG B C 1
ATOM 3213 O O . ARG B 1 203 ? -12.883 21.688 10.594 1 98.81 203 ARG B O 1
ATOM 3220 N N . VAL B 1 204 ? -12.219 20.469 8.82 1 98.94 204 VAL B N 1
ATOM 3221 C CA . VAL B 1 204 ? -10.82 20.391 9.234 1 98.94 204 VAL B CA 1
ATOM 3222 C C . VAL B 1 204 ? -9.969 21.297 8.344 1 98.94 204 VAL B C 1
ATOM 3224 O O . VAL B 1 204 ? -10.102 21.266 7.121 1 98.94 204 VAL B O 1
ATOM 3227 N N . VAL B 1 205 ? -9.156 22.078 8.945 1 98.94 205 VAL B N 1
ATOM 3228 C CA . VAL B 1 205 ? -8.188 22.906 8.242 1 98.94 205 VAL B CA 1
ATOM 3229 C C . VAL B 1 205 ? -6.781 22.625 8.758 1 98.94 205 VAL B C 1
ATOM 3231 O O . VAL B 1 205 ? -6.527 22.688 9.969 1 98.94 205 VAL B O 1
ATOM 3234 N N . ILE B 1 206 ? -5.879 22.297 7.906 1 98.94 206 ILE B N 1
ATOM 3235 C CA . ILE B 1 206 ? -4.473 22.078 8.211 1 98.94 206 ILE B CA 1
ATOM 3236 C C . ILE B 1 206 ? -3.613 23.141 7.539 1 98.94 206 ILE B C 1
ATOM 3238 O O . ILE B 1 206 ? -3.752 23.391 6.34 1 98.94 206 ILE B O 1
ATOM 3242 N N . GLU B 1 207 ? -2.74 23.703 8.297 1 98.88 207 GLU B N 1
ATOM 3243 C CA . GLU B 1 207 ? -1.932 24.797 7.75 1 98.88 207 GLU B CA 1
ATOM 3244 C C . GLU B 1 207 ? -0.453 24.594 8.07 1 98.88 207 GLU B C 1
ATOM 3246 O O . GLU B 1 207 ? -0.106 24.156 9.172 1 98.88 207 GLU B O 1
ATOM 3251 N N . VAL B 1 208 ? 0.354 24.891 7.152 1 98.69 208 VAL B N 1
ATOM 3252 C CA . VAL B 1 208 ? 1.805 24.953 7.293 1 98.69 208 VAL B CA 1
ATOM 3253 C C . VAL B 1 208 ? 2.34 26.188 6.594 1 98.69 208 VAL B C 1
ATOM 3255 O O . VAL B 1 208 ? 2.275 26.297 5.367 1 98.69 208 VAL B O 1
ATOM 3258 N N . PRO B 1 209 ? 2.877 27.156 7.441 1 98 209 PRO B N 1
ATOM 3259 C CA . PRO B 1 209 ? 3.531 28.281 6.754 1 98 209 PRO B CA 1
ATOM 3260 C C . PRO B 1 209 ? 4.531 27.812 5.695 1 98 209 PRO B C 1
ATOM 3262 O O . PRO B 1 209 ? 5.359 26.938 5.965 1 98 209 PRO B O 1
ATOM 3265 N N . GLY B 1 210 ? 4.402 28.312 4.5 1 97.19 210 GLY B N 1
ATOM 3266 C CA . GLY B 1 210 ? 5.281 27.922 3.414 1 97.19 210 GLY B CA 1
ATOM 3267 C C . GLY B 1 210 ? 4.66 26.906 2.479 1 97.19 210 GLY B C 1
ATOM 3268 O O . GLY B 1 210 ? 5.109 26.734 1.343 1 97.19 210 GLY B O 1
ATOM 3269 N N . LEU B 1 211 ? 3.605 26.172 2.967 1 97.94 211 LEU B N 1
ATOM 3270 C CA . LEU B 1 211 ? 2.971 25.156 2.127 1 97.94 211 LEU B CA 1
ATOM 3271 C C . LEU B 1 211 ? 1.501 25.5 1.893 1 97.94 211 LEU B C 1
ATOM 3273 O O . LEU B 1 211 ? 0.854 24.906 1.027 1 97.94 211 LEU B O 1
ATOM 3277 N N . GLY B 1 212 ? 0.989 26.391 2.697 1 97.44 212 GLY B N 1
ATOM 3278 C CA . GLY B 1 212 ? -0.396 26.781 2.502 1 97.44 212 GLY B CA 1
ATOM 3279 C C . GLY B 1 212 ? -1.361 26.047 3.414 1 97.44 212 GLY B C 1
ATOM 3280 O O . GLY B 1 212 ? -1.087 25.875 4.602 1 97.44 212 GLY B O 1
ATOM 3281 N N . ARG B 1 213 ? -2.523 25.812 2.846 1 98.25 213 ARG B N 1
ATOM 3282 C CA . ARG B 1 213 ? -3.611 25.25 3.645 1 98.25 213 ARG B CA 1
ATOM 3283 C C . ARG B 1 213 ? -4.27 24.078 2.934 1 98.25 213 ARG B C 1
ATOM 3285 O O . ARG B 1 213 ? -4.371 24.062 1.705 1 98.25 213 ARG B O 1
ATOM 3292 N N . LEU B 1 214 ? -4.684 23.094 3.668 1 98.81 214 LEU B N 1
ATOM 3293 C CA . LEU B 1 214 ? -5.484 21.953 3.23 1 98.81 214 LEU B CA 1
ATOM 3294 C C . LEU B 1 214 ? -6.785 21.875 4.023 1 98.81 214 LEU B C 1
ATOM 3296 O O . LEU B 1 214 ? -6.773 21.922 5.254 1 98.81 214 LEU B O 1
ATOM 3300 N N . THR B 1 215 ? -7.887 21.797 3.309 1 98.88 215 THR B N 1
ATOM 3301 C CA . THR B 1 215 ? -9.188 21.734 3.971 1 98.88 215 THR B CA 1
ATOM 3302 C C . THR B 1 215 ? -9.953 20.484 3.541 1 98.88 215 THR B C 1
ATOM 3304 O O . THR B 1 215 ? -9.867 20.062 2.389 1 98.88 215 THR B O 1
ATOM 3307 N N . HIS B 1 216 ? -10.68 19.906 4.48 1 98.81 216 HIS B N 1
ATOM 3308 C CA . HIS B 1 216 ? -11.656 18.859 4.18 1 98.81 216 HIS B CA 1
ATOM 3309 C C . HIS B 1 216 ? -12.734 18.797 5.254 1 98.81 216 HIS B C 1
ATOM 3311 O O . HIS B 1 216 ? -12.57 19.344 6.344 1 98.81 216 HIS B O 1
ATOM 3317 N N . SER B 1 217 ? -13.812 18.172 4.941 1 98.81 217 SER B N 1
ATOM 3318 C CA . SER B 1 217 ? -14.883 17.953 5.902 1 98.81 217 SER B CA 1
ATOM 3319 C C . SER B 1 217 ? -15.117 16.469 6.145 1 98.81 217 SER B C 1
ATOM 3321 O O . SER B 1 217 ? -14.68 15.633 5.352 1 98.81 217 SER B O 1
ATOM 3323 N N . VAL B 1 218 ? -15.672 16.203 7.262 1 98.69 218 VAL B N 1
ATOM 3324 C CA . VAL B 1 218 ? -16.047 14.836 7.602 1 98.69 218 VAL B CA 1
ATOM 3325 C C . VAL B 1 218 ? -17.562 14.68 7.531 1 98.69 218 VAL B C 1
ATOM 3327 O O . VAL B 1 218 ? -18.297 15.492 8.086 1 98.69 218 VAL B O 1
ATOM 3330 N N . VAL B 1 219 ? -18 13.672 6.859 1 98.31 219 VAL B N 1
ATOM 3331 C CA . VAL B 1 219 ? -19.438 13.398 6.738 1 98.31 219 VAL B CA 1
ATOM 3332 C C . VAL B 1 219 ? -19.719 11.953 7.141 1 98.31 219 VAL B C 1
ATOM 3334 O O . VAL B 1 219 ? -18.797 11.125 7.195 1 98.31 219 VAL B O 1
ATOM 3337 N N . ALA B 1 220 ? -20.984 11.664 7.5 1 96.56 220 ALA B N 1
ATOM 3338 C CA . ALA B 1 220 ? -21.375 10.289 7.812 1 96.56 220 ALA B CA 1
ATOM 3339 C C . ALA B 1 220 ? -21.516 9.453 6.543 1 96.56 220 ALA B C 1
ATOM 3341 O O . ALA B 1 220 ? -22.031 9.93 5.531 1 96.56 220 ALA B O 1
ATOM 3342 N N . GLU B 1 221 ? -20.906 8.266 6.648 1 92.62 221 GLU B N 1
ATOM 3343 C CA . GLU B 1 221 ? -21.141 7.344 5.539 1 92.62 221 GLU B CA 1
ATOM 3344 C C . GLU B 1 221 ? -22.625 7.07 5.348 1 92.62 221 GLU B C 1
ATOM 3346 O O . GLU B 1 221 ? -23.359 6.938 6.324 1 92.62 221 GLU B O 1
ATOM 3351 N N . GLN B 1 222 ? -23.109 7.199 4.199 1 80.06 222 GLN B N 1
ATOM 3352 C CA . GLN B 1 222 ? -24.531 6.934 3.928 1 80.06 222 GLN B CA 1
ATOM 3353 C C . GLN B 1 222 ? -24.797 5.434 3.855 1 80.06 222 GLN B C 1
ATOM 3355 O O . GLN B 1 222 ? -23.953 4.668 3.381 1 80.06 222 GLN B O 1
ATOM 3360 N N . GLY B 1 223 ? -25.078 4.645 5.016 1 60.12 223 GLY B N 1
ATOM 3361 C CA . GLY B 1 223 ? -25.391 3.225 5.102 1 60.12 223 GLY B CA 1
ATOM 3362 C C . GLY B 1 223 ? -25.812 2.623 3.777 1 60.12 223 GLY B C 1
ATOM 3363 O O . GLY B 1 223 ? -26.234 3.346 2.867 1 60.12 223 GLY B O 1
ATOM 3364 N N . ALA B 1 224 ? -25.203 1.406 3.467 1 47.53 224 ALA B N 1
ATOM 3365 C CA . ALA B 1 224 ? -26.031 0.698 2.492 1 47.53 224 ALA B CA 1
ATOM 3366 C C . ALA B 1 224 ? -27.5 0.821 2.838 1 47.53 224 ALA B C 1
ATOM 3368 O O . ALA B 1 224 ? -27.875 0.915 4.012 1 47.53 224 ALA B O 1
ATOM 3369 N N . ALA B 1 225 ? -28.406 1.446 1.961 1 33.31 225 ALA B N 1
ATOM 3370 C CA . ALA B 1 225 ? -29.828 1.267 2.234 1 33.31 225 ALA B CA 1
ATOM 3371 C C . ALA B 1 225 ? -30.094 -0.079 2.906 1 33.31 225 ALA B C 1
ATOM 3373 O O . ALA B 1 225 ? -29.734 -1.129 2.365 1 33.31 225 ALA B O 1
ATOM 3374 N N . ALA B 1 226 ? -30.281 -0.225 4.242 1 25.94 226 ALA B N 1
ATOM 3375 C CA . ALA B 1 226 ? -30.891 -1.443 4.773 1 25.94 226 ALA B CA 1
ATOM 3376 C C . ALA B 1 226 ? -31.891 -2.031 3.783 1 25.94 226 ALA B C 1
ATOM 3378 O O . ALA B 1 226 ? -32.625 -1.293 3.129 1 25.94 226 ALA B O 1
#

Radius of gyration: 21.32 Å; Cα contacts (8 Å, |Δi|>4): 1167; chains: 2; bounding box: 62×58×50 Å

InterPro domains:
  IPR011234 Fumarylacetoacetase-like, C-terminal [PF01557] (16-219)
  IPR012686 4-hydroxyphenylacetate degradation bifunctional isomerase/decarboxylase, N-terminal subunit [TIGR02305] (15-218)
  IPR036663 Fumarylacetoacetase-like, C-terminal domain superfamily [G3DSA:3.90.850.10] (14-225)
  IPR036663 Fumarylacetoacetase-like, C-terminal domain superfamily [SSF56529] (15-219)

Nearest PDB structures (foldseek):
  4pfz-assembly1_B  TM=8.480E-01  e=6.339E-19  Mycolicibacterium smegmatis MC2 155
  4pfz-assembly1_A  TM=8.815E-01  e=1.261E-17  Mycolicibacterium smegmatis MC2 155
  2dfu-assembly2_C  TM=8.547E-01  e=1.886E-17  Thermus thermophilus HB8
  2dfu-assembly2_D  TM=8.624E-01  e=2.988E-17  Thermus thermophilus HB8
  3rr6-assembly1_A  TM=8.500E-01  e=7.943E-17  Mycobacteroides abscessus ATCC 19977

Solvent-accessible surface area (backbone atoms only — not comparable to full-atom values): 23493 Å² total; per-residue (Å²): 125,73,67,75,78,52,60,44,84,86,60,51,36,56,55,55,36,34,38,27,46,75,28,26,42,69,54,42,61,70,45,41,73,60,26,65,31,86,90,35,79,53,77,76,87,59,89,42,58,49,74,42,54,76,50,9,53,28,51,60,63,36,75,26,56,34,50,77,81,82,38,43,34,29,44,28,53,34,49,23,44,28,29,48,35,73,36,62,56,38,51,47,92,54,29,58,77,24,38,39,19,34,25,45,32,38,51,27,26,45,80,73,86,63,79,82,66,68,53,47,85,39,39,39,22,46,32,28,28,30,34,32,48,71,37,72,45,75,82,71,57,65,49,78,35,52,39,38,35,22,50,73,84,38,78,77,44,72,47,71,38,69,54,39,66,48,48,73,33,46,42,50,14,60,53,14,61,58,24,55,47,43,29,30,18,30,45,32,57,24,53,58,86,79,53,47,75,44,34,58,77,36,39,39,38,37,37,27,84,92,53,49,67,31,37,34,30,31,32,66,46,79,67,76,82,126,122,76,67,74,79,53,58,45,84,85,62,52,36,56,54,55,36,34,40,27,47,75,26,27,42,70,53,43,60,70,43,43,73,59,27,64,32,87,88,35,79,53,77,74,88,60,88,42,58,49,74,42,54,75,52,9,53,30,53,62,62,34,74,26,56,34,50,77,82,83,38,44,33,30,44,28,53,34,47,24,44,28,28,49,34,71,36,62,58,38,50,48,92,55,28,58,77,24,39,40,18,34,25,44,32,38,51,26,26,45,80,74,88,63,78,82,65,68,51,46,84,40,38,37,23,46,32,27,28,30,34,32,48,72,38,73,46,74,81,72,56,64,48,79,36,52,38,39,35,23,51,74,85,39,78,75,44,74,46,71,39,70,51,36,68,49,47,72,32,48,41,50,15,60,54,13,62,57,23,56,46,44,29,30,18,30,46,32,56,26,53,57,83,81,51,49,74,46,34,59,79,36,38,40,38,37,37,28,87,92,54,49,68,32,38,35,31,30,32,65,45,76,66,75,82,126